Protein AF-U2E9H5-F1 (afdb_monomer_lite)

Organism: NCBI:txid1033810

Foldseek 3Di:
DVLVVVVVLLVVVLVVCVPDDDPVVSVVLNLLSVLVSPPPAPQKDWDAQFADPNDTFGIWIADLLFFIEGEHEDADDCVQWPEADLQGWTQGVVRDIDDSCPSVVVVQVRVQVLCVDPLQVNHPGDYYYAYEHEPFDPVNCCVRYCVPPDPVSVVSSVLRYHYNVQSVDSVSVVVSRNPDPPPPNSPDRPSVSVVVSSVPTDHPDDDDDDDDDDDDPLRVLVVVLVVLVVVLVVLVVVLVVLVVVLVVLVVVPPDPVSVVVNVVSVVVNVVSVVVSVVSVVVSVVSVVVSVVVVVVVVVVVVVVVVVVVVVVVVVVVVVVCVVPDDDDDDADDEDEDCDAPVPDDARYKYKYKWAFADWDADPVRFIWTWIDRPRDIAIEGEDPPDDPVVHDHGDIWTFIFGWDQDPNHTYTYTDDTDD

Structure (mmCIF, N/CA/C/O backbone):
data_AF-U2E9H5-F1
#
_entry.id   AF-U2E9H5-F1
#
loop_
_atom_site.group_PDB
_atom_site.id
_atom_site.type_symbol
_atom_site.label_atom_id
_atom_site.label_alt_id
_atom_site.label_comp_id
_atom_site.label_asym_id
_atom_site.label_entity_id
_atom_site.label_seq_id
_atom_site.pdbx_PDB_ins_code
_atom_site.Cartn_x
_atom_site.Cartn_y
_atom_site.Cartn_z
_atom_site.occupancy
_atom_site.B_iso_or_equiv
_atom_site.auth_seq_id
_atom_site.auth_comp_id
_atom_site.auth_asym_id
_atom_site.auth_atom_id
_atom_site.pdbx_PDB_model_num
ATOM 1 N N . MET A 1 1 ? -15.445 15.142 5.750 1.00 37.44 1 MET A N 1
ATOM 2 C CA . MET A 1 1 ? -15.300 15.554 7.176 1.00 37.44 1 MET A CA 1
ATOM 3 C C . MET A 1 1 ? -15.027 14.380 8.149 1.00 37.44 1 MET A C 1
ATOM 5 O O . MET A 1 1 ? -14.877 14.626 9.340 1.00 37.44 1 MET A O 1
ATOM 9 N N . LYS A 1 2 ? -14.897 13.124 7.664 1.00 36.38 2 LYS A N 1
ATOM 10 C CA . LYS A 1 2 ? -14.514 11.923 8.447 1.00 36.38 2 LYS A CA 1
ATOM 11 C C . LYS A 1 2 ? -12.989 11.705 8.551 1.00 36.38 2 LYS A C 1
ATOM 13 O O . LYS A 1 2 ? -12.509 11.300 9.601 1.00 36.38 2 LYS A O 1
ATOM 18 N N . THR A 1 3 ? -12.225 12.068 7.521 1.00 38.81 3 THR A N 1
ATOM 19 C CA . THR A 1 3 ? -10.782 11.776 7.379 1.00 38.81 3 THR A CA 1
ATOM 20 C C . THR A 1 3 ? -9.888 12.402 8.460 1.00 38.81 3 THR A C 1
ATOM 22 O O . THR A 1 3 ? -8.865 11.834 8.825 1.00 38.81 3 THR A O 1
ATOM 25 N N . ILE A 1 4 ? -10.282 13.550 9.028 1.00 43.44 4 ILE A N 1
ATOM 26 C CA . ILE A 1 4 ? -9.509 14.222 10.094 1.00 43.44 4 ILE A CA 1
ATOM 27 C C . ILE A 1 4 ? -9.649 13.518 11.444 1.00 43.44 4 ILE A C 1
ATOM 29 O O . ILE A 1 4 ? -8.714 13.523 12.242 1.00 43.44 4 ILE A O 1
ATOM 33 N N . LYS A 1 5 ? -10.790 12.859 11.673 1.00 47.00 5 LYS A N 1
ATOM 34 C CA . LYS A 1 5 ? -11.045 12.130 12.912 1.00 47.00 5 LYS A CA 1
ATOM 35 C C . LYS A 1 5 ? -10.065 10.959 13.059 1.00 47.00 5 LYS A C 1
ATOM 37 O O . LYS A 1 5 ? -9.513 10.777 14.134 1.00 47.00 5 LYS A O 1
ATOM 42 N N . ASN A 1 6 ? -9.767 10.253 11.965 1.00 47.09 6 ASN A N 1
ATOM 43 C CA . ASN A 1 6 ? -8.830 9.123 11.963 1.00 47.09 6 ASN A CA 1
ATOM 44 C C . ASN A 1 6 ? -7.376 9.563 12.219 1.00 47.09 6 ASN A C 1
ATOM 46 O O . ASN A 1 6 ? -6.631 8.853 12.888 1.00 47.09 6 ASN A O 1
ATOM 50 N N . ARG A 1 7 ? -6.980 10.754 11.744 1.00 47.59 7 ARG A N 1
ATOM 51 C CA . ARG A 1 7 ? -5.620 11.284 11.931 1.00 47.59 7 ARG A CA 1
ATOM 52 C C . ARG A 1 7 ? -5.326 11.682 13.382 1.00 47.59 7 ARG A C 1
ATOM 54 O O . ARG A 1 7 ? -4.291 11.290 13.907 1.00 47.59 7 ARG A O 1
ATOM 61 N N . GLN A 1 8 ? -6.240 12.404 14.040 1.00 51.91 8 GLN A N 1
ATOM 62 C CA . GLN A 1 8 ? -6.071 12.798 15.450 1.00 51.91 8 GLN A CA 1
ATOM 63 C C . GLN A 1 8 ? -6.069 11.587 16.392 1.00 51.91 8 GLN A C 1
ATOM 65 O O . GLN A 1 8 ? -5.232 11.518 17.288 1.00 51.91 8 GLN A O 1
ATOM 70 N N . ILE A 1 9 ? -6.953 10.611 16.142 1.00 51.69 9 ILE A N 1
ATOM 71 C CA . ILE A 1 9 ? -6.984 9.330 16.866 1.00 51.69 9 ILE A CA 1
ATOM 72 C C . ILE A 1 9 ? -5.607 8.659 16.789 1.00 51.69 9 ILE A C 1
ATOM 74 O O . ILE A 1 9 ? -5.049 8.263 17.807 1.00 51.69 9 ILE A O 1
ATOM 78 N N . TYR A 1 10 ? -5.016 8.604 15.596 1.00 54.91 10 TYR A N 1
ATOM 79 C CA . TYR A 1 10 ? -3.738 7.938 15.396 1.00 54.91 10 TYR A CA 1
ATOM 80 C C . TYR A 1 10 ? -2.535 8.657 16.038 1.00 54.91 10 TYR A C 1
ATOM 82 O O . TYR A 1 10 ? -1.681 8.020 16.661 1.00 54.91 10 TYR A O 1
ATOM 90 N N . GLU A 1 11 ? -2.469 9.987 15.933 1.00 57.62 11 GLU A N 1
ATOM 91 C CA . GLU A 1 11 ? -1.397 10.794 16.537 1.00 57.62 11 GLU A CA 1
ATOM 92 C C . GLU A 1 11 ? -1.382 10.676 18.075 1.00 57.62 11 GLU A C 1
ATOM 94 O O . GLU A 1 11 ? -0.311 10.680 18.692 1.00 57.62 11 GLU A O 1
ATOM 99 N N . GLU A 1 12 ? -2.548 10.502 18.704 1.00 55.88 12 GLU A N 1
ATOM 100 C CA . GLU A 1 12 ? -2.663 10.235 20.141 1.00 55.88 12 GLU A CA 1
ATOM 101 C C . GLU A 1 12 ? -2.271 8.793 20.512 1.00 55.88 12 GLU A C 1
ATOM 103 O O . GLU A 1 12 ? -1.533 8.619 21.487 1.00 55.88 12 GLU A O 1
ATOM 108 N N . SER A 1 13 ? -2.625 7.770 19.713 1.00 50.38 13 SER A N 1
ATOM 109 C CA . SER A 1 13 ? -2.094 6.405 19.928 1.00 50.38 13 SER A CA 1
ATOM 110 C C . SER A 1 13 ? -0.585 6.338 19.827 1.00 50.38 13 SER A C 1
ATOM 112 O O . SER A 1 13 ? 0.042 5.670 20.643 1.00 50.38 13 SER A O 1
ATOM 114 N N . ILE A 1 14 ? 0.017 7.046 18.867 1.00 52.75 14 ILE A N 1
ATOM 115 C CA . ILE A 1 14 ? 1.473 7.087 18.715 1.00 52.75 14 ILE A CA 1
ATOM 116 C C . ILE A 1 14 ? 2.126 7.651 19.978 1.00 52.75 14 ILE A C 1
ATOM 118 O O . ILE A 1 14 ? 3.148 7.133 20.430 1.00 52.75 14 ILE A O 1
ATOM 122 N N . LYS A 1 15 ? 1.552 8.706 20.573 1.00 56.62 15 LYS A N 1
ATOM 123 C CA . LYS A 1 15 ? 2.081 9.293 21.815 1.00 56.62 15 LYS A CA 1
ATOM 124 C C . LYS A 1 15 ? 2.077 8.287 22.973 1.00 56.62 15 LYS A C 1
ATOM 126 O O . LYS A 1 15 ? 3.009 8.325 23.771 1.00 56.62 15 LYS A O 1
ATOM 131 N N . LEU A 1 16 ? 1.100 7.376 23.030 1.00 47.06 16 LEU A N 1
ATOM 132 C CA . LEU A 1 16 ? 1.038 6.291 24.018 1.00 47.06 16 LEU A CA 1
ATOM 133 C C . LEU A 1 16 ? 1.919 5.073 23.664 1.00 47.06 16 LEU A C 1
ATOM 135 O O . LEU A 1 16 ? 2.549 4.503 24.555 1.00 47.06 16 LEU A O 1
ATOM 139 N N . ALA A 1 17 ? 2.009 4.692 22.386 1.00 45.34 17 ALA A N 1
ATOM 140 C CA . ALA A 1 17 ? 2.773 3.533 21.902 1.00 45.34 17 ALA A CA 1
ATOM 141 C C . ALA A 1 17 ? 4.301 3.737 21.941 1.00 45.34 17 ALA A C 1
ATOM 143 O O . ALA A 1 17 ? 5.064 2.767 21.984 1.00 45.34 17 ALA A O 1
ATOM 144 N N . LYS A 1 18 ? 4.761 4.996 22.032 1.00 47.62 18 LYS A N 1
ATOM 145 C CA . LYS A 1 18 ? 6.173 5.390 22.224 1.00 47.62 18 LYS A CA 1
ATOM 146 C C . LYS A 1 18 ? 6.895 4.697 23.390 1.00 47.62 18 LYS A C 1
ATOM 148 O O . LYS A 1 18 ? 8.113 4.806 23.48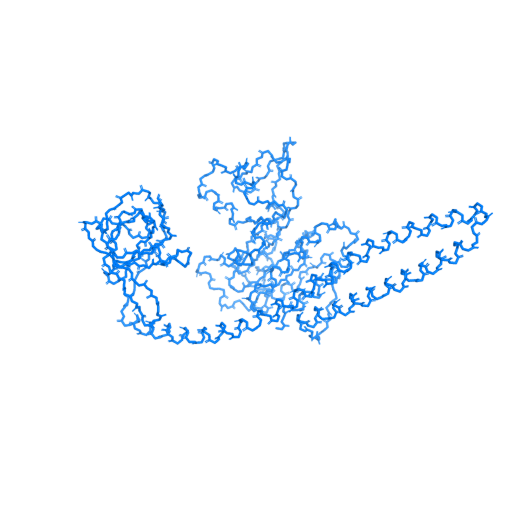1 1.00 47.62 18 LYS A O 1
ATOM 153 N N . HIS A 1 19 ? 6.191 3.978 24.263 1.00 47.84 19 HIS A N 1
ATOM 154 C CA . HIS A 1 19 ? 6.804 3.232 25.357 1.00 47.84 19 HIS A CA 1
ATOM 155 C C . HIS A 1 19 ? 7.342 1.832 25.001 1.00 47.84 19 HIS A C 1
ATOM 157 O O . HIS A 1 19 ? 8.040 1.270 25.846 1.00 47.84 19 HIS A O 1
ATOM 163 N N . LYS A 1 20 ? 7.079 1.252 23.811 1.00 45.56 20 LYS A N 1
ATOM 164 C CA . LYS A 1 20 ? 7.530 -0.130 23.499 1.00 45.56 20 LYS A CA 1
ATOM 165 C C . LYS A 1 20 ? 8.016 -0.428 22.070 1.00 45.56 20 LYS A C 1
ATOM 167 O O . LYS A 1 20 ? 8.733 -1.413 21.906 1.00 45.56 20 LYS A O 1
ATOM 172 N N . THR A 1 21 ? 7.701 0.379 21.058 1.00 51.97 21 THR A N 1
ATOM 173 C CA . THR A 1 21 ? 8.076 0.113 19.650 1.00 51.97 21 THR A CA 1
ATOM 174 C C . THR A 1 21 ? 9.250 0.978 19.178 1.00 51.97 21 THR A C 1
ATOM 176 O O . THR A 1 21 ? 9.394 2.132 19.578 1.00 51.97 21 THR A O 1
ATOM 179 N N . SER A 1 22 ? 10.106 0.436 18.301 1.00 58.75 22 SER A N 1
ATOM 180 C CA . SER A 1 22 ? 11.198 1.196 17.669 1.00 58.75 22 SER A CA 1
ATOM 181 C C . SER A 1 22 ? 10.628 2.399 16.911 1.00 58.75 22 SER A C 1
ATOM 183 O O . SER A 1 22 ? 9.744 2.225 16.072 1.00 58.75 22 SER A O 1
ATOM 185 N N . CYS A 1 23 ? 11.153 3.609 17.154 1.00 61.81 23 CYS A N 1
ATOM 186 C CA . CYS A 1 23 ? 10.709 4.849 16.497 1.00 61.81 23 CYS A CA 1
ATOM 187 C C . CYS A 1 23 ? 10.571 4.717 14.969 1.00 61.81 23 CYS A C 1
ATOM 189 O O . CYS A 1 23 ? 9.716 5.366 14.377 1.00 61.81 23 CYS A O 1
ATOM 191 N N . ARG A 1 24 ? 11.376 3.860 14.322 1.00 66.25 24 ARG A N 1
ATOM 192 C CA . ARG A 1 24 ? 11.315 3.614 12.870 1.00 66.25 24 ARG A CA 1
ATOM 193 C C . ARG A 1 24 ? 10.012 2.955 12.410 1.00 66.25 24 ARG A C 1
ATOM 195 O O . ARG A 1 24 ? 9.499 3.312 11.350 1.00 66.25 24 ARG A O 1
ATOM 202 N N . GLN A 1 25 ? 9.483 2.011 13.187 1.00 70.69 25 GLN A N 1
ATOM 203 C CA . GLN A 1 25 ? 8.237 1.321 12.853 1.00 70.69 25 GLN A CA 1
ATOM 204 C C . GLN A 1 25 ? 7.054 2.291 12.942 1.00 70.69 25 GLN A C 1
ATOM 206 O O . GLN A 1 25 ? 6.278 2.397 11.999 1.00 70.69 25 GLN A O 1
ATOM 211 N N . ILE A 1 26 ? 7.014 3.099 14.003 1.00 72.38 26 ILE A N 1
ATOM 212 C CA . ILE A 1 26 ? 6.000 4.142 14.204 1.00 72.38 26 ILE A CA 1
ATOM 213 C C . ILE A 1 26 ? 6.000 5.147 13.041 1.00 72.38 26 ILE A C 1
ATOM 215 O O . ILE A 1 26 ? 4.949 5.459 12.485 1.00 72.38 26 ILE A O 1
ATOM 219 N N . THR A 1 27 ? 7.175 5.627 12.617 1.00 79.50 27 THR A N 1
ATOM 220 C CA . THR A 1 27 ? 7.278 6.550 11.471 1.00 79.50 27 THR A CA 1
ATOM 221 C C . THR A 1 27 ? 6.749 5.925 10.179 1.00 79.50 27 THR A C 1
ATOM 223 O O . THR A 1 27 ? 6.137 6.603 9.353 1.00 79.50 27 THR A O 1
ATOM 226 N N . THR A 1 28 ? 6.970 4.623 10.000 1.00 84.06 28 THR A N 1
ATOM 227 C CA . THR A 1 28 ? 6.503 3.883 8.827 1.00 84.06 28 THR A CA 1
ATOM 228 C C . THR A 1 28 ? 4.987 3.723 8.826 1.00 84.06 28 THR A C 1
ATOM 230 O O . THR A 1 28 ? 4.337 4.021 7.825 1.00 84.06 28 THR A O 1
ATOM 233 N N . GLU A 1 29 ? 4.415 3.279 9.941 1.00 85.94 29 GLU A N 1
ATOM 234 C CA . GLU A 1 29 ? 2.968 3.149 10.101 1.00 85.94 29 GLU A CA 1
ATOM 235 C C . GLU A 1 29 ? 2.285 4.507 9.869 1.00 85.94 29 GLU A C 1
ATOM 237 O O . GLU A 1 29 ? 1.294 4.585 9.144 1.00 85.94 29 GLU A O 1
ATOM 242 N N . GLN A 1 30 ? 2.882 5.603 10.354 1.00 83.00 30 GLN A N 1
ATOM 243 C CA . GLN A 1 30 ? 2.381 6.956 10.117 1.00 83.00 30 GLN A CA 1
ATOM 244 C C . GLN A 1 30 ? 2.455 7.366 8.645 1.00 83.00 30 GLN A C 1
ATOM 246 O O . GLN A 1 30 ? 1.516 7.975 8.126 1.00 83.00 30 GLN A O 1
ATOM 251 N N . LYS A 1 31 ? 3.546 7.023 7.947 1.00 86.38 31 LYS A N 1
ATOM 252 C CA . LYS A 1 31 ? 3.668 7.227 6.496 1.00 86.38 31 LYS A CA 1
ATOM 253 C C . LYS A 1 31 ? 2.532 6.506 5.767 1.00 86.38 31 LYS A C 1
ATOM 255 O O . LYS A 1 31 ? 1.864 7.130 4.949 1.00 86.38 31 LYS A O 1
ATOM 260 N N . ILE A 1 32 ? 2.281 5.239 6.092 1.00 88.81 32 ILE A N 1
ATOM 261 C CA . ILE A 1 32 ? 1.246 4.415 5.449 1.00 88.81 32 ILE A CA 1
ATOM 262 C C . ILE A 1 32 ? -0.152 4.945 5.756 1.00 88.81 32 ILE A C 1
ATOM 264 O O . ILE A 1 32 ? -0.947 5.114 4.834 1.00 88.81 32 ILE A O 1
ATOM 268 N N . LEU A 1 33 ? -0.441 5.295 7.010 1.00 87.69 33 LEU A N 1
ATOM 269 C CA . LEU A 1 33 ? -1.728 5.883 7.363 1.00 87.69 33 LEU A CA 1
ATOM 270 C C . LEU A 1 33 ? -1.981 7.178 6.592 1.00 87.69 33 LEU A C 1
ATOM 272 O O . LEU A 1 33 ? -3.078 7.381 6.077 1.00 87.69 33 LEU A O 1
ATOM 276 N N . ASN A 1 34 ? -0.975 8.047 6.482 1.00 84.62 34 ASN A N 1
ATOM 277 C CA . ASN A 1 34 ? -1.109 9.272 5.704 1.00 84.62 34 ASN A CA 1
ATOM 278 C C . ASN A 1 34 ? -1.466 8.968 4.244 1.00 84.62 34 ASN A C 1
ATOM 280 O O . ASN A 1 34 ? -2.328 9.649 3.698 1.00 84.62 34 ASN A O 1
ATOM 284 N N . GLN A 1 35 ? -0.872 7.935 3.635 1.00 86.44 35 GLN A N 1
ATOM 285 C CA . GLN A 1 35 ? -1.238 7.505 2.280 1.00 86.44 35 GLN A CA 1
ATOM 286 C C . GLN A 1 35 ? -2.673 6.976 2.207 1.00 86.44 35 GLN A C 1
ATOM 288 O O . GLN A 1 35 ? -3.420 7.377 1.319 1.00 86.44 35 GLN A O 1
ATOM 293 N N . LEU A 1 36 ? -3.091 6.147 3.166 1.00 87.19 36 LEU A N 1
ATOM 294 C CA . LEU A 1 36 ? -4.459 5.625 3.241 1.00 87.19 36 LEU A CA 1
ATOM 295 C C . LEU A 1 36 ? -5.499 6.745 3.390 1.00 87.19 36 LEU A C 1
ATOM 297 O O . LEU A 1 36 ? -6.552 6.699 2.768 1.00 87.19 36 LEU A O 1
ATOM 301 N N . ILE A 1 37 ? -5.186 7.790 4.159 1.00 84.62 37 ILE A N 1
ATOM 302 C CA . ILE A 1 37 ? -6.029 8.985 4.337 1.00 84.62 37 ILE A CA 1
ATOM 303 C C . ILE A 1 37 ? -6.149 9.800 3.039 1.00 84.62 37 ILE A C 1
ATOM 305 O O . ILE A 1 37 ? -7.139 10.509 2.862 1.00 84.62 37 ILE A O 1
ATOM 309 N N . MET A 1 38 ? -5.160 9.735 2.140 1.00 83.50 38 MET A N 1
ATOM 310 C CA . MET A 1 38 ? -5.228 10.400 0.831 1.00 83.50 38 MET A CA 1
ATOM 311 C C . MET A 1 38 ? -6.090 9.639 -0.184 1.00 83.50 38 MET A C 1
ATOM 313 O O . MET A 1 38 ? -6.366 10.179 -1.256 1.00 83.50 38 MET A O 1
ATOM 317 N N . ILE A 1 39 ? -6.509 8.408 0.119 1.00 84.19 39 ILE A N 1
ATOM 318 C CA . ILE A 1 39 ? -7.422 7.661 -0.742 1.00 84.19 39 ILE A CA 1
ATOM 319 C C . ILE A 1 39 ? -8.793 8.326 -0.660 1.00 84.19 39 ILE A C 1
ATOM 321 O O . ILE A 1 39 ? -9.428 8.357 0.392 1.00 84.19 39 ILE A O 1
ATOM 325 N N . ASP A 1 40 ? -9.227 8.879 -1.791 1.00 79.56 40 ASP A N 1
ATOM 326 C CA . ASP A 1 40 ? -10.539 9.502 -1.947 1.00 79.56 40 ASP A CA 1
ATOM 327 C C . ASP A 1 40 ? -11.617 8.409 -2.042 1.00 79.56 40 ASP A C 1
ATOM 329 O O . ASP A 1 40 ? -12.013 7.994 -3.134 1.00 79.56 40 ASP A O 1
ATOM 333 N N . ASP A 1 41 ? -11.969 7.867 -0.876 1.00 80.00 41 ASP A N 1
ATOM 334 C CA . ASP A 1 41 ? -13.060 6.926 -0.625 1.00 80.00 41 ASP A CA 1
ATOM 335 C C . ASP A 1 41 ? -13.835 7.407 0.606 1.00 80.00 41 ASP A C 1
ATOM 337 O O . ASP A 1 41 ? -13.311 7.437 1.724 1.00 80.00 41 ASP A O 1
ATOM 341 N N . GLU A 1 42 ? -15.087 7.813 0.412 1.00 77.38 42 GLU A N 1
ATOM 342 C CA . GLU A 1 42 ? -15.919 8.338 1.497 1.00 77.38 42 GLU A CA 1
ATOM 343 C C . GLU A 1 42 ? -16.369 7.262 2.500 1.00 77.38 42 GLU A C 1
ATOM 345 O O . GLU A 1 42 ? -16.755 7.582 3.638 1.00 77.38 42 GLU A O 1
ATOM 350 N N . GLU A 1 43 ? -16.311 5.997 2.088 1.00 81.56 43 GLU A N 1
ATOM 351 C CA . GLU A 1 43 ? -16.782 4.836 2.836 1.00 81.56 43 GLU A CA 1
ATOM 352 C C . GLU A 1 43 ? -15.640 4.012 3.434 1.00 81.56 43 GLU A C 1
ATOM 354 O O . GLU A 1 43 ? -15.897 3.113 4.239 1.00 81.56 43 GLU A O 1
ATOM 359 N N . LEU A 1 44 ? -14.388 4.371 3.128 1.00 85.00 44 LEU A N 1
ATOM 360 C CA . LEU A 1 44 ? -13.207 3.752 3.713 1.00 85.00 44 LEU A CA 1
ATOM 361 C C . LEU A 1 44 ? -13.148 3.988 5.226 1.00 85.00 44 LEU A C 1
ATOM 363 O O . LEU A 1 44 ? -12.994 5.107 5.729 1.00 85.00 44 LEU A O 1
ATOM 367 N N . MET A 1 45 ? -13.211 2.887 5.961 1.00 85.94 45 MET A N 1
ATOM 368 C CA . MET A 1 45 ? -12.954 2.815 7.388 1.00 85.94 45 MET A CA 1
ATOM 369 C C . MET A 1 45 ? -11.547 2.275 7.620 1.00 85.94 45 MET A C 1
ATOM 371 O O . MET A 1 45 ? -11.133 1.304 6.992 1.00 85.94 45 MET A O 1
ATOM 375 N N . ILE A 1 46 ? -10.819 2.909 8.536 1.00 86.12 46 ILE A N 1
ATOM 376 C CA . ILE A 1 46 ? -9.451 2.542 8.903 1.00 86.12 46 ILE A CA 1
ATOM 377 C C . ILE A 1 46 ? -9.431 2.330 10.412 1.00 86.12 46 ILE A C 1
ATOM 379 O O . ILE A 1 46 ? -9.741 3.254 11.164 1.00 86.12 46 ILE A O 1
ATOM 383 N N . LEU A 1 47 ? -9.063 1.128 10.837 1.00 83.75 47 LEU A N 1
ATOM 384 C CA . LEU A 1 47 ? -8.861 0.761 12.230 1.00 83.75 47 LEU A CA 1
ATOM 385 C C . LEU A 1 47 ? -7.375 0.477 12.449 1.00 83.75 47 LEU A C 1
ATOM 387 O O . LEU A 1 47 ? -6.819 -0.405 11.799 1.00 83.75 47 LEU A O 1
ATOM 391 N N . CYS A 1 48 ? -6.737 1.224 13.347 1.00 81.44 48 CYS A N 1
ATOM 392 C CA . CYS A 1 48 ? -5.314 1.083 13.660 1.00 81.44 48 CYS A CA 1
ATOM 393 C C . CYS A 1 48 ? -5.131 0.264 14.944 1.00 81.44 48 CYS A C 1
ATOM 395 O O . CYS A 1 48 ? -5.890 0.455 15.892 1.00 81.44 48 CYS A O 1
ATOM 397 N N . HIS A 1 49 ? -4.118 -0.602 14.999 1.00 81.88 49 HIS A N 1
ATOM 398 C CA . HIS A 1 49 ? -3.800 -1.406 16.191 1.00 81.88 49 HIS A CA 1
ATOM 399 C C . HIS A 1 49 ? -4.933 -2.294 16.759 1.00 81.88 49 HIS A C 1
ATOM 401 O O . HIS A 1 49 ? -5.034 -2.422 17.987 1.00 81.88 49 HIS A O 1
ATOM 407 N N . PRO A 1 50 ? -5.805 -2.926 15.936 1.00 79.44 50 PRO A N 1
ATOM 408 C CA . PRO A 1 50 ? -6.782 -3.860 16.477 1.00 79.44 50 PRO A CA 1
ATOM 409 C C . PRO A 1 50 ? -6.113 -5.137 16.982 1.00 79.44 50 PRO A C 1
ATOM 411 O O . PRO A 1 50 ? -5.165 -5.653 16.384 1.00 79.44 50 PRO A O 1
ATOM 414 N N . VAL A 1 51 ? -6.650 -5.662 18.078 1.00 80.88 51 VAL A N 1
ATOM 415 C CA . VAL A 1 51 ? -6.274 -6.935 18.676 1.00 80.88 51 VAL A CA 1
ATOM 416 C C . VAL A 1 51 ? -7.366 -7.955 18.413 1.00 80.88 51 VAL A C 1
ATOM 418 O O . VAL A 1 51 ? -8.501 -7.824 18.861 1.00 80.88 51 VAL A O 1
ATOM 421 N N . ILE A 1 52 ? -6.995 -9.013 17.700 1.00 79.56 52 ILE A N 1
ATOM 422 C CA . ILE A 1 52 ? -7.862 -10.159 17.429 1.00 79.56 52 ILE A CA 1
ATOM 423 C C . ILE A 1 52 ? -7.148 -11.393 17.958 1.00 79.56 52 ILE A C 1
ATOM 425 O O . ILE A 1 52 ? -6.026 -11.688 17.553 1.00 79.56 52 ILE A O 1
ATOM 429 N N . ASN A 1 53 ? -7.780 -12.113 18.888 1.00 82.06 53 ASN A N 1
ATOM 430 C CA . ASN A 1 53 ? -7.210 -13.318 19.499 1.00 82.06 53 ASN A CA 1
ATOM 431 C C . ASN A 1 53 ? -5.782 -13.098 20.051 1.00 82.06 53 ASN A C 1
ATOM 433 O O . ASN A 1 53 ? -4.861 -13.868 19.778 1.00 82.06 53 ASN A O 1
ATOM 437 N N . LYS A 1 54 ? -5.593 -12.010 20.814 1.00 82.38 54 LYS A N 1
ATOM 438 C CA . LYS A 1 54 ? -4.301 -11.590 21.402 1.00 82.38 54 LYS A CA 1
ATOM 439 C C . LYS A 1 54 ? -3.210 -11.232 20.380 1.00 82.38 54 LYS A C 1
ATOM 441 O O . LYS A 1 54 ? -2.058 -11.055 20.772 1.00 82.38 54 LYS A O 1
ATOM 446 N N . GLN A 1 55 ? -3.543 -11.131 19.095 1.00 81.25 55 GLN A N 1
ATOM 447 C CA . GLN A 1 55 ? -2.628 -10.687 18.048 1.00 81.25 55 GLN A CA 1
ATOM 448 C C . GLN A 1 55 ? -2.933 -9.240 17.686 1.00 81.25 55 GLN A C 1
ATOM 450 O O . GLN A 1 55 ? -4.049 -8.929 17.282 1.00 81.25 55 GLN A O 1
ATOM 455 N N . GLU A 1 56 ? -1.935 -8.373 17.825 1.00 82.69 56 GLU A N 1
ATOM 456 C CA . GLU A 1 56 ? -2.011 -6.972 17.417 1.00 82.69 56 GLU A CA 1
ATOM 457 C C . GLU A 1 56 ? -1.674 -6.832 15.925 1.00 82.69 56 GLU A C 1
ATOM 459 O O . GLU A 1 56 ? -0.687 -7.386 15.424 1.00 82.69 56 GLU A O 1
ATOM 464 N N . LEU A 1 57 ? -2.524 -6.103 15.210 1.00 84.19 57 LEU A N 1
ATOM 465 C CA . LEU A 1 57 ? -2.399 -5.801 13.786 1.00 84.19 57 LEU A CA 1
ATOM 466 C C . LEU A 1 57 ? -2.090 -4.330 13.593 1.00 84.19 57 LEU A C 1
ATOM 468 O O . LEU A 1 57 ? -2.507 -3.521 14.397 1.00 84.19 57 LEU A O 1
ATOM 472 N N . GLU A 1 58 ? -1.457 -3.950 12.496 1.00 87.81 58 GLU A N 1
ATOM 473 C CA . GLU A 1 58 ? -1.177 -2.543 12.228 1.00 87.81 58 GLU A CA 1
ATOM 474 C C . GLU A 1 58 ? -2.438 -1.839 11.732 1.00 87.81 58 GLU A C 1
ATOM 476 O O . GLU A 1 58 ? -2.866 -0.856 12.339 1.00 87.81 58 GLU A O 1
ATOM 481 N N . PHE A 1 59 ? -3.084 -2.375 10.685 1.00 90.25 59 PHE A N 1
ATOM 482 C CA . PHE A 1 59 ? -4.351 -1.829 10.199 1.00 90.25 59 PHE A CA 1
ATOM 483 C C . PHE A 1 59 ? -5.352 -2.900 9.757 1.00 90.25 59 PHE A C 1
ATOM 485 O O . PHE A 1 59 ? -5.001 -3.886 9.107 1.00 90.25 59 PHE A O 1
ATOM 492 N N . ILE A 1 60 ? -6.628 -2.643 10.036 1.00 90.81 60 ILE A N 1
ATOM 493 C CA . ILE A 1 60 ? -7.768 -3.251 9.349 1.00 90.81 60 ILE A CA 1
ATOM 494 C C . ILE A 1 60 ? -8.481 -2.143 8.586 1.00 90.81 60 ILE A C 1
ATOM 496 O O . ILE A 1 60 ? -8.835 -1.109 9.153 1.00 90.81 60 ILE A O 1
ATOM 500 N N . LEU A 1 61 ? -8.699 -2.365 7.298 1.00 91.06 61 LEU A N 1
ATOM 501 C CA . LEU A 1 61 ? -9.468 -1.482 6.439 1.00 91.06 61 LEU A CA 1
ATOM 502 C C . LEU A 1 61 ? -10.778 -2.145 6.063 1.00 91.06 61 LEU A C 1
ATOM 504 O O . LEU A 1 61 ? -10.825 -3.357 5.854 1.00 91.06 61 LEU A O 1
ATOM 508 N N . TYR A 1 62 ? -11.807 -1.329 5.900 1.00 88.94 62 TYR A N 1
ATOM 509 C CA . TYR A 1 62 ? -13.063 -1.754 5.311 1.00 88.94 62 TYR A CA 1
ATOM 510 C C . TYR A 1 62 ? -13.551 -0.728 4.296 1.00 88.94 62 TYR A C 1
ATOM 512 O O . TYR A 1 62 ? -13.547 0.467 4.580 1.00 88.94 62 TYR A O 1
ATOM 520 N N . SER A 1 63 ? -14.005 -1.204 3.143 1.00 85.81 63 SER A N 1
ATOM 521 C CA . SER A 1 63 ? -14.774 -0.424 2.176 1.00 85.81 63 SER A CA 1
ATOM 522 C C . SER A 1 63 ? -15.804 -1.345 1.523 1.00 85.81 63 SER A C 1
ATOM 524 O O . SER A 1 63 ? -15.470 -2.495 1.225 1.00 85.81 63 SER A O 1
ATOM 526 N N . PRO A 1 64 ? -17.028 -0.876 1.236 1.00 81.25 64 PRO A N 1
ATOM 527 C CA . PRO A 1 64 ? -18.005 -1.649 0.465 1.00 81.25 64 PRO A CA 1
ATOM 528 C C . PRO A 1 64 ? -17.489 -2.081 -0.912 1.00 81.25 64 PRO A C 1
ATOM 530 O O . PRO A 1 64 ? -17.947 -3.081 -1.450 1.00 81.25 64 PRO A O 1
ATOM 533 N N . ASN A 1 65 ? -16.497 -1.372 -1.457 1.00 82.94 65 ASN A N 1
ATOM 534 C CA . ASN A 1 65 ? -15.916 -1.684 -2.760 1.00 82.94 65 ASN A CA 1
ATOM 535 C C . ASN A 1 65 ? -14.997 -2.913 -2.736 1.00 82.94 65 ASN A C 1
ATOM 537 O O . ASN A 1 65 ? -14.855 -3.584 -3.754 1.00 82.94 65 ASN A O 1
ATOM 541 N N . PHE A 1 66 ? -14.356 -3.209 -1.599 1.00 86.56 66 PHE A N 1
ATOM 542 C CA . PHE A 1 66 ? -13.347 -4.273 -1.524 1.00 86.56 66 PHE A CA 1
ATOM 543 C C . PHE A 1 66 ? -13.449 -5.208 -0.311 1.00 86.56 66 PHE A C 1
ATOM 545 O O . PHE A 1 66 ? -12.597 -6.076 -0.110 1.00 86.56 66 PHE A O 1
ATOM 552 N N . GLY A 1 67 ? -14.469 -5.040 0.528 1.00 88.94 67 GLY A N 1
ATOM 553 C CA . GLY A 1 67 ? -14.624 -5.782 1.775 1.00 88.94 67 GLY A CA 1
ATOM 554 C C . GLY A 1 67 ? -13.574 -5.387 2.809 1.00 88.94 67 GLY A C 1
ATOM 555 O O . GLY A 1 67 ? -13.357 -4.201 3.063 1.00 88.94 67 GLY A O 1
ATOM 556 N N . ILE A 1 68 ? -12.945 -6.379 3.441 1.00 91.00 68 ILE A N 1
ATOM 557 C CA . ILE A 1 68 ? -11.970 -6.174 4.514 1.00 91.00 68 ILE A CA 1
ATOM 558 C C . ILE A 1 68 ? -10.552 -6.428 4.001 1.00 91.00 68 ILE A C 1
ATOM 560 O O . ILE A 1 68 ? -10.258 -7.446 3.369 1.00 91.00 68 ILE A O 1
ATOM 564 N N . ARG A 1 69 ? -9.637 -5.516 4.336 1.00 92.38 69 ARG A N 1
ATOM 565 C CA . ARG A 1 69 ? -8.200 -5.668 4.083 1.00 92.38 69 ARG A CA 1
ATOM 566 C C . ARG A 1 69 ? -7.440 -5.596 5.395 1.00 92.38 69 ARG A C 1
ATOM 568 O O . ARG A 1 69 ? -7.546 -4.618 6.127 1.00 92.38 69 ARG A O 1
ATOM 575 N N . ILE A 1 70 ? -6.652 -6.622 5.682 1.00 93.31 70 ILE A N 1
ATOM 576 C CA . ILE A 1 70 ? -5.722 -6.633 6.810 1.00 93.31 70 ILE A CA 1
ATOM 577 C C . ILE A 1 70 ? -4.359 -6.202 6.276 1.00 93.31 70 ILE A C 1
ATOM 579 O O . ILE A 1 70 ? -3.789 -6.885 5.423 1.00 93.31 70 ILE A O 1
ATOM 583 N N . ILE A 1 71 ? -3.837 -5.082 6.771 1.00 92.69 71 ILE A N 1
ATOM 584 C CA . ILE A 1 71 ? -2.498 -4.614 6.420 1.00 92.69 71 ILE A CA 1
ATOM 585 C C . ILE A 1 71 ? -1.524 -5.047 7.502 1.00 92.69 71 ILE A C 1
ATOM 587 O O . ILE A 1 71 ? -1.719 -4.745 8.680 1.00 92.69 71 ILE A O 1
ATOM 591 N N . LYS A 1 72 ? -0.445 -5.700 7.07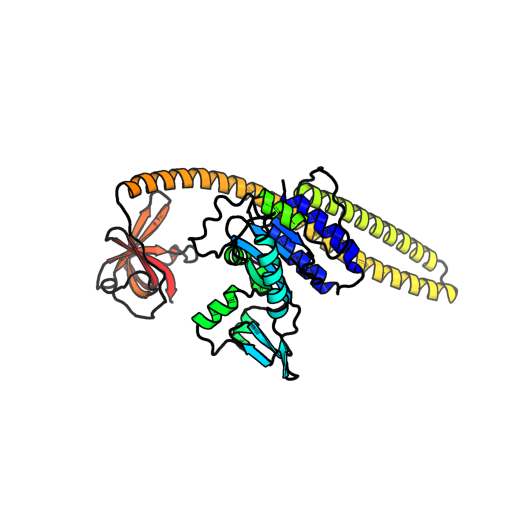2 1.00 91.69 72 LYS A N 1
ATOM 592 C CA . LYS A 1 72 ? 0.680 -6.072 7.925 1.00 91.69 72 LYS A CA 1
ATOM 593 C C . LYS A 1 72 ? 1.951 -5.396 7.444 1.00 91.69 72 LYS A C 1
ATOM 595 O O . LYS A 1 72 ? 2.289 -5.479 6.266 1.00 91.69 72 LYS A O 1
ATOM 600 N N . ILE A 1 73 ? 2.672 -4.764 8.361 1.00 91.38 73 ILE A N 1
ATOM 601 C CA . ILE A 1 73 ? 3.941 -4.096 8.065 1.00 91.38 73 ILE A CA 1
ATOM 602 C C . ILE A 1 73 ? 5.081 -4.949 8.605 1.00 91.38 73 ILE A C 1
ATOM 604 O O . ILE A 1 73 ? 5.101 -5.295 9.783 1.00 91.38 73 ILE A O 1
ATOM 608 N N . HIS A 1 74 ? 6.043 -5.281 7.746 1.00 89.88 74 HIS A N 1
ATOM 609 C CA . HIS A 1 74 ? 7.185 -6.118 8.111 1.00 89.88 74 HIS A CA 1
ATOM 610 C C . HIS A 1 74 ? 8.499 -5.394 7.871 1.00 89.88 74 HIS A C 1
ATOM 612 O O . HIS A 1 74 ? 8.939 -5.240 6.737 1.00 89.88 74 HIS A O 1
ATOM 618 N N . SER A 1 75 ? 9.164 -4.999 8.954 1.00 85.12 75 SER A N 1
ATOM 619 C CA . SER A 1 75 ? 10.517 -4.439 8.891 1.00 85.12 75 SER A CA 1
ATOM 620 C C . SER A 1 75 ? 11.544 -5.572 8.846 1.00 85.12 75 SER A C 1
ATOM 622 O O . SER A 1 75 ? 12.023 -6.023 9.884 1.00 85.12 75 SER A O 1
ATOM 624 N N . ILE A 1 76 ? 11.849 -6.057 7.643 1.00 84.75 76 ILE A N 1
ATOM 625 C CA . ILE A 1 76 ? 12.880 -7.074 7.400 1.00 84.75 76 ILE A CA 1
ATOM 626 C C . ILE A 1 76 ? 14.104 -6.392 6.799 1.00 84.75 76 ILE A C 1
ATOM 628 O O . ILE A 1 76 ? 13.970 -5.577 5.888 1.00 84.75 76 ILE A O 1
ATOM 632 N N . ASN A 1 77 ? 15.295 -6.742 7.289 1.00 85.19 77 ASN A N 1
ATOM 633 C CA . ASN A 1 77 ? 16.526 -6.403 6.586 1.00 85.19 77 ASN A CA 1
ATOM 634 C C . ASN A 1 77 ? 16.746 -7.420 5.459 1.00 85.19 77 ASN A C 1
ATOM 636 O O . ASN A 1 77 ? 17.059 -8.580 5.733 1.00 85.19 77 ASN A O 1
ATOM 640 N N . PHE A 1 78 ? 16.570 -6.986 4.211 1.00 84.88 78 PHE A N 1
ATOM 641 C CA . PHE A 1 78 ? 16.756 -7.847 3.044 1.00 84.88 78 PHE A CA 1
ATOM 642 C C . PHE A 1 78 ? 18.222 -8.211 2.776 1.00 84.88 78 PHE A C 1
ATOM 644 O O . PHE A 1 78 ? 18.469 -9.145 2.029 1.00 84.88 78 PHE A O 1
ATOM 651 N N . GLU A 1 79 ? 19.190 -7.574 3.443 1.00 85.19 79 GLU A N 1
ATOM 652 C CA . GLU A 1 79 ? 20.604 -7.976 3.364 1.00 85.19 79 GLU A CA 1
ATOM 653 C C . GLU A 1 79 ? 20.841 -9.418 3.836 1.00 85.19 79 GLU A C 1
ATOM 655 O O . GLU A 1 79 ? 21.767 -10.060 3.362 1.00 85.19 79 GLU A O 1
ATOM 660 N N . HIS A 1 80 ? 19.989 -9.941 4.727 1.00 87.25 80 HIS A N 1
ATOM 661 C CA . HIS A 1 80 ? 20.094 -11.304 5.266 1.00 87.25 80 HIS A CA 1
ATOM 662 C C . HIS A 1 80 ? 19.105 -12.288 4.632 1.00 87.25 80 HIS A C 1
ATOM 664 O O . HIS A 1 80 ? 18.853 -13.360 5.190 1.00 87.25 80 HIS A O 1
ATOM 670 N N . VAL A 1 81 ? 18.471 -11.911 3.521 1.00 90.31 81 VAL A N 1
ATOM 671 C CA . VAL A 1 81 ? 17.515 -12.761 2.807 1.00 90.31 81 VAL A CA 1
ATOM 672 C C . VAL A 1 81 ? 18.262 -13.548 1.735 1.00 90.31 81 VAL A C 1
ATOM 674 O O . VAL A 1 81 ? 18.851 -12.961 0.830 1.00 90.31 81 VAL A O 1
ATOM 677 N N . LEU A 1 82 ? 18.205 -14.878 1.830 1.00 91.12 82 LEU A N 1
ATOM 678 C CA . LEU A 1 82 ? 18.758 -15.814 0.847 1.00 91.12 82 LEU A CA 1
ATOM 679 C C . LEU A 1 82 ? 17.828 -16.005 -0.349 1.00 91.12 82 LEU A C 1
ATOM 681 O O . LEU A 1 82 ? 18.287 -16.193 -1.472 1.00 91.12 82 LEU A O 1
ATOM 685 N N . GLY A 1 83 ? 16.518 -15.971 -0.110 1.00 91.31 83 GLY A N 1
ATOM 686 C CA . GLY A 1 83 ? 15.535 -16.279 -1.134 1.00 91.31 83 GLY A CA 1
ATOM 687 C C . GLY A 1 83 ? 14.136 -15.808 -0.774 1.00 91.31 83 GLY A C 1
ATOM 688 O O . GLY A 1 83 ? 13.775 -15.661 0.394 1.00 91.31 83 GLY A O 1
ATOM 689 N N . VAL A 1 84 ? 13.330 -15.595 -1.809 1.00 91.31 84 VAL A N 1
ATOM 690 C CA . VAL A 1 84 ? 11.894 -15.340 -1.700 1.00 91.31 84 VAL A CA 1
ATOM 691 C C . VAL A 1 84 ? 11.181 -16.426 -2.500 1.00 91.31 84 VAL A C 1
ATOM 693 O O . VAL A 1 84 ? 11.628 -16.775 -3.590 1.00 91.31 84 VAL A O 1
ATOM 696 N N . CYS A 1 85 ? 10.093 -16.990 -1.973 1.00 87.19 85 CYS A N 1
ATOM 697 C CA . CYS A 1 85 ? 9.270 -17.987 -2.665 1.00 87.19 85 CYS A CA 1
ATOM 698 C C . CYS A 1 85 ? 7.943 -17.387 -3.153 1.00 87.19 85 CYS A C 1
ATOM 700 O O . CYS A 1 85 ? 7.458 -16.394 -2.612 1.00 87.19 85 CYS A O 1
ATOM 702 N N . LEU A 1 86 ? 7.308 -18.046 -4.131 1.00 80.00 86 LEU A N 1
ATOM 703 C CA . LEU A 1 86 ? 6.064 -17.603 -4.793 1.00 80.00 86 LEU A CA 1
ATOM 704 C C . LEU A 1 86 ? 4.924 -17.238 -3.838 1.00 80.00 86 LEU A C 1
ATOM 706 O O . LEU A 1 86 ? 4.156 -16.318 -4.089 1.00 80.00 86 LEU A O 1
ATOM 710 N N . ASN A 1 87 ? 4.817 -17.960 -2.731 1.00 76.06 87 ASN A N 1
ATOM 711 C CA . ASN A 1 87 ? 3.801 -17.772 -1.699 1.00 76.06 87 ASN A CA 1
ATOM 712 C C . ASN A 1 87 ? 4.177 -16.706 -0.652 1.00 76.06 87 ASN A C 1
ATOM 714 O O . ASN A 1 87 ? 3.562 -16.659 0.412 1.00 76.06 87 ASN A O 1
ATOM 718 N N . GLY A 1 88 ? 5.196 -15.886 -0.917 1.00 82.06 88 GLY A N 1
ATOM 719 C CA . GLY A 1 88 ? 5.650 -14.826 -0.019 1.00 82.06 88 GLY A CA 1
ATOM 720 C C . GLY A 1 88 ? 6.548 -15.296 1.123 1.00 82.06 88 GLY A C 1
ATOM 721 O O . GLY A 1 88 ? 6.818 -14.517 2.034 1.00 82.06 88 GLY A O 1
ATOM 722 N N . LEU A 1 89 ? 7.005 -16.555 1.112 1.00 88.44 89 LEU A N 1
ATOM 723 C CA . LEU A 1 89 ? 7.995 -17.031 2.082 1.00 88.44 89 LEU A CA 1
ATOM 724 C C . LEU A 1 89 ? 9.334 -16.346 1.848 1.00 88.44 89 LEU A C 1
ATOM 726 O O . LEU A 1 89 ? 9.748 -16.176 0.706 1.00 88.44 89 LEU A O 1
ATOM 730 N N . ILE A 1 90 ? 10.006 -15.993 2.936 1.00 90.19 90 ILE A N 1
ATOM 731 C CA . ILE A 1 90 ? 11.315 -15.348 2.916 1.00 90.19 90 ILE A CA 1
ATOM 732 C C . ILE A 1 90 ? 12.285 -16.258 3.666 1.00 90.19 90 ILE A C 1
ATOM 734 O O . ILE A 1 90 ? 12.085 -16.548 4.845 1.00 90.19 90 ILE A O 1
ATOM 738 N N . GLU A 1 91 ? 13.315 -16.732 2.980 1.00 91.56 91 GLU A N 1
ATOM 739 C CA . GLU A 1 91 ? 14.388 -17.539 3.553 1.00 91.56 91 GLU A CA 1
ATOM 740 C C . GLU A 1 91 ? 15.527 -16.628 4.009 1.00 91.56 91 GLU A C 1
ATOM 742 O O . GLU A 1 91 ? 15.990 -15.776 3.253 1.00 91.56 91 GLU A O 1
ATOM 747 N N . LEU A 1 92 ? 15.962 -16.784 5.258 1.00 91.69 92 LEU A N 1
ATOM 748 C CA . LEU A 1 92 ? 17.026 -15.987 5.866 1.00 91.69 92 LEU A CA 1
ATOM 749 C C . LEU A 1 92 ? 18.340 -16.779 5.930 1.00 91.69 92 LEU A C 1
ATOM 751 O O . LEU A 1 92 ? 18.315 -18.004 6.017 1.00 91.69 92 LEU A O 1
ATOM 755 N N . GLU A 1 93 ? 19.479 -16.082 5.998 1.00 88.81 93 GLU A N 1
ATOM 756 C CA . GLU A 1 93 ? 20.851 -16.646 6.035 1.00 88.81 93 GLU A CA 1
ATOM 757 C C . GLU A 1 93 ? 21.091 -17.748 7.083 1.00 88.81 93 GLU A C 1
ATOM 759 O O . GLU A 1 93 ? 22.001 -18.562 6.957 1.00 88.81 93 GLU A O 1
ATOM 764 N N . ASN A 1 94 ? 20.271 -17.808 8.129 1.00 87.38 94 ASN A N 1
ATOM 765 C CA . ASN A 1 94 ? 20.346 -18.799 9.203 1.00 87.38 94 ASN A CA 1
ATOM 766 C C . ASN A 1 94 ? 19.396 -19.995 9.007 1.00 87.38 94 ASN A C 1
ATOM 768 O O . ASN A 1 94 ? 19.003 -20.624 9.994 1.00 87.38 94 ASN A O 1
ATOM 772 N N . ASN A 1 95 ? 18.985 -20.276 7.767 1.00 87.12 95 ASN A N 1
ATOM 773 C CA . ASN A 1 95 ? 17.983 -21.284 7.397 1.00 87.12 95 ASN A CA 1
ATOM 774 C C . ASN A 1 95 ? 16.621 -21.091 8.093 1.00 87.12 95 ASN A C 1
ATOM 776 O O . ASN A 1 95 ? 15.815 -22.023 8.174 1.00 87.12 95 ASN 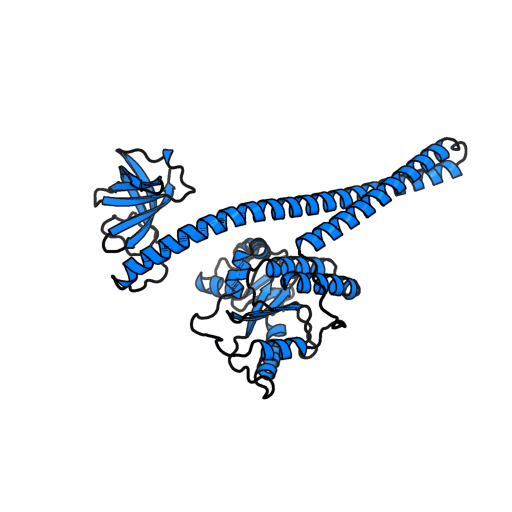A O 1
ATOM 780 N N . LYS A 1 96 ? 16.336 -19.900 8.643 1.00 88.81 96 LYS A N 1
ATOM 781 C CA . LYS A 1 96 ? 15.004 -19.595 9.170 1.00 88.81 96 LYS A CA 1
ATOM 782 C C . LYS A 1 96 ? 14.100 -19.192 8.022 1.00 88.81 96 LYS A C 1
ATOM 784 O O . LYS A 1 96 ? 14.430 -18.321 7.224 1.00 88.81 96 LYS A O 1
ATOM 789 N N . ILE A 1 97 ? 12.918 -19.791 8.007 1.00 88.56 97 ILE A N 1
ATOM 790 C CA . ILE A 1 97 ? 11.858 -19.442 7.072 1.00 88.56 97 ILE A CA 1
ATOM 791 C C . ILE A 1 97 ? 10.928 -18.460 7.769 1.00 88.56 97 ILE A C 1
ATOM 793 O O . ILE A 1 97 ? 10.291 -18.785 8.774 1.00 88.56 97 ILE A O 1
ATOM 797 N N . TYR A 1 98 ? 10.840 -17.261 7.217 1.00 87.25 98 TYR A N 1
ATOM 798 C CA . TYR A 1 98 ? 9.892 -16.249 7.627 1.00 87.25 98 TYR A CA 1
ATOM 799 C C . TYR A 1 98 ? 8.650 -16.300 6.738 1.00 87.25 98 TYR A C 1
ATOM 801 O O . TYR A 1 98 ? 8.740 -16.322 5.511 1.00 87.25 98 TYR A O 1
ATOM 809 N N . LYS A 1 99 ? 7.472 -16.328 7.366 1.00 87.25 99 LYS A N 1
ATOM 810 C CA . LYS A 1 99 ? 6.178 -16.419 6.679 1.00 87.25 99 LYS A CA 1
ATOM 811 C C . LYS A 1 99 ? 5.337 -15.189 7.023 1.00 87.25 99 LYS A C 1
ATOM 813 O O . LYS A 1 99 ? 4.552 -15.249 7.971 1.00 87.25 99 LYS A O 1
ATOM 818 N N . PRO A 1 100 ? 5.471 -14.079 6.274 1.00 83.12 100 PRO A N 1
ATOM 819 C CA . PRO A 1 100 ? 4.738 -12.838 6.521 1.00 83.12 100 PRO A CA 1
ATOM 820 C C . PRO A 1 100 ? 3.232 -13.030 6.747 1.00 83.12 100 PRO A C 1
ATOM 822 O O . PRO A 1 100 ? 2.634 -12.341 7.574 1.00 83.12 100 PRO A O 1
ATOM 825 N N . SER A 1 101 ? 2.640 -13.989 6.029 1.00 80.75 101 SER A N 1
ATOM 826 C CA . SER A 1 101 ? 1.212 -14.304 6.038 1.00 80.75 101 SER A CA 1
ATOM 827 C C . SER A 1 101 ? 0.746 -15.188 7.197 1.00 80.75 101 SER A C 1
ATOM 829 O O . SER A 1 101 ? -0.453 -15.252 7.459 1.00 80.75 101 SER A O 1
ATOM 831 N N . ASP A 1 102 ? 1.637 -15.919 7.873 1.00 82.19 102 ASP A N 1
ATOM 832 C CA . ASP A 1 102 ? 1.210 -16.939 8.844 1.00 82.19 102 ASP A CA 1
ATOM 833 C C . ASP A 1 102 ? 0.573 -16.320 10.089 1.00 82.19 102 ASP A C 1
ATOM 835 O O . ASP A 1 102 ? -0.439 -16.827 10.575 1.00 82.19 102 ASP A O 1
ATOM 839 N N . HIS A 1 103 ? 1.086 -15.173 10.545 1.00 74.12 103 HIS A N 1
ATOM 840 C CA . HIS A 1 103 ? 0.447 -14.401 11.614 1.00 74.12 103 HIS A CA 1
ATOM 841 C C . HIS A 1 103 ? -0.962 -13.939 11.219 1.00 74.12 103 HIS A C 1
ATOM 843 O O . HIS A 1 103 ? -1.869 -13.918 12.042 1.00 74.12 103 HIS A O 1
ATOM 849 N N . ILE A 1 104 ? -1.170 -13.627 9.941 1.00 84.19 104 ILE A N 1
ATOM 850 C CA . ILE A 1 104 ? -2.418 -13.046 9.443 1.00 84.19 104 ILE A CA 1
ATOM 851 C C . ILE A 1 104 ? -3.462 -14.132 9.182 1.00 84.19 104 ILE A C 1
ATOM 853 O O . ILE A 1 104 ? -4.657 -13.883 9.304 1.00 84.19 104 ILE A O 1
ATOM 857 N N . ARG A 1 105 ? -3.040 -15.368 8.887 1.00 87.12 105 ARG A N 1
ATOM 858 C CA . ARG A 1 105 ? -3.957 -16.497 8.677 1.00 87.12 105 ARG A CA 1
ATOM 859 C C . ARG A 1 105 ? -4.825 -16.768 9.908 1.00 87.12 105 ARG A C 1
ATOM 861 O O . ARG A 1 105 ? -6.016 -17.034 9.756 1.00 87.12 105 ARG A O 1
ATOM 868 N N . GLY A 1 106 ? -4.239 -16.687 11.106 1.00 86.19 106 GLY A N 1
ATOM 869 C CA . GLY A 1 106 ? -4.964 -16.833 12.373 1.00 86.19 106 GLY A CA 1
ATOM 870 C C . GLY A 1 106 ? -6.019 -15.742 12.542 1.00 86.19 106 GLY A C 1
ATOM 871 O O . GLY A 1 106 ? -7.197 -16.047 12.704 1.00 86.19 106 GLY A O 1
ATOM 872 N N . VAL A 1 107 ? -5.607 -14.484 12.389 1.00 87.62 107 VAL A N 1
ATOM 873 C CA . VAL A 1 107 ? -6.507 -13.325 12.417 1.00 87.62 107 VAL A CA 1
ATOM 874 C C . VAL A 1 107 ? -7.632 -13.440 11.397 1.00 87.62 107 VAL A C 1
ATOM 876 O O . VAL A 1 107 ? -8.790 -13.276 11.757 1.00 87.62 107 VAL A O 1
ATOM 879 N N . LYS A 1 108 ? -7.319 -13.744 10.133 1.00 90.75 108 LYS A N 1
ATOM 880 C CA . LYS A 1 108 ? -8.315 -13.877 9.064 1.00 90.75 108 LYS A CA 1
ATOM 881 C C . LYS A 1 108 ? -9.361 -14.931 9.418 1.00 90.75 108 LYS A C 1
ATOM 883 O O . LYS A 1 108 ? -10.548 -14.692 9.218 1.00 90.75 108 LYS A O 1
ATOM 888 N N . LYS A 1 109 ? -8.937 -16.073 9.969 1.00 90.50 109 LYS A N 1
ATOM 889 C CA . LYS A 1 109 ? -9.846 -17.136 10.414 1.00 90.50 109 LYS A CA 1
ATOM 890 C C . LYS A 1 109 ? -10.757 -16.666 11.549 1.00 90.50 109 LYS A C 1
ATOM 892 O O . LYS A 1 109 ? -11.954 -16.914 11.489 1.00 90.50 109 LYS A O 1
ATOM 897 N N . GLU A 1 110 ? -10.211 -15.999 12.561 1.00 89.69 110 GLU A N 1
ATOM 898 C CA . GLU A 1 110 ? -11.014 -15.494 13.681 1.00 89.69 110 GLU A CA 1
ATOM 899 C C . GLU A 1 110 ? -11.960 -14.369 13.250 1.00 89.69 110 GLU A C 1
ATOM 901 O O . GLU A 1 110 ? -13.125 -14.378 13.628 1.00 89.69 110 GLU A O 1
ATOM 906 N N . LEU A 1 111 ? -11.514 -13.462 12.381 1.00 88.94 111 LEU A N 1
ATOM 907 C CA . LEU A 1 111 ? -12.366 -12.414 11.829 1.00 88.94 111 LEU A CA 1
ATOM 908 C C . LEU A 1 111 ? -13.492 -12.991 10.962 1.00 88.94 111 LEU A C 1
ATOM 910 O O . LEU A 1 111 ? -14.618 -12.523 11.056 1.00 88.94 111 LEU A O 1
ATOM 914 N N . SER A 1 112 ? -13.216 -14.039 10.177 1.00 90.00 112 SER A N 1
ATOM 915 C CA . SER A 1 112 ? -14.252 -14.747 9.406 1.00 90.00 112 SER A CA 1
ATOM 916 C C . SER A 1 112 ? -15.316 -15.338 10.331 1.00 90.00 112 SER A C 1
ATOM 918 O O . SER A 1 112 ? -16.500 -15.111 10.119 1.00 90.00 112 SER A O 1
ATOM 920 N N . LYS A 1 113 ? -14.903 -16.008 11.416 1.00 89.25 113 LYS A N 1
ATOM 921 C CA . LYS A 1 113 ? -15.844 -16.536 12.416 1.00 89.25 113 LYS A CA 1
ATOM 922 C C . LYS A 1 113 ? -16.672 -15.437 13.072 1.00 89.25 113 LYS A C 1
ATOM 924 O O . LYS A 1 113 ? -17.857 -15.640 13.292 1.00 89.25 113 LYS A O 1
ATOM 929 N N . LEU A 1 114 ? -16.052 -14.300 13.404 1.00 86.19 114 LEU A N 1
ATOM 930 C CA . LEU A 1 114 ? -16.759 -13.155 13.980 1.00 86.19 114 LEU A CA 1
ATOM 931 C C . LEU A 1 114 ? -17.798 -12.598 13.004 1.00 86.19 114 LEU A C 1
ATOM 933 O O . LEU A 1 114 ? -18.899 -12.280 13.418 1.00 86.19 114 LEU A O 1
ATOM 937 N N . LEU A 1 115 ? -17.479 -12.514 11.713 1.00 85.69 115 LEU A N 1
ATOM 938 C CA . LEU A 1 115 ? -18.425 -12.062 10.688 1.00 85.69 115 LEU A CA 1
ATOM 939 C C . LEU A 1 115 ? -19.602 -13.030 10.501 1.00 85.69 115 LEU A C 1
ATOM 941 O O . LEU A 1 115 ? -20.698 -12.599 10.151 1.00 85.69 115 LEU A O 1
ATOM 945 N N . GLU A 1 116 ? -19.377 -14.321 10.732 1.00 86.69 116 GLU A N 1
ATOM 946 C CA . GLU A 1 116 ? -20.378 -15.384 10.608 1.00 86.69 116 GLU A CA 1
ATOM 947 C C . GLU A 1 116 ? -21.288 -15.532 11.839 1.00 86.69 116 GLU A C 1
ATOM 949 O O . GLU A 1 116 ? -22.243 -16.307 11.782 1.00 86.69 116 GLU A O 1
ATOM 954 N N . THR A 1 117 ? -21.038 -14.821 12.947 1.00 84.38 117 THR A N 1
ATOM 955 C CA . THR A 1 117 ? -21.933 -14.900 14.113 1.00 84.38 117 THR A CA 1
ATOM 956 C C . THR A 1 117 ? -23.301 -14.290 13.809 1.00 84.38 117 THR A C 1
ATOM 958 O O . THR A 1 117 ? -23.437 -13.398 12.965 1.00 84.38 117 THR A O 1
ATOM 961 N N . GLU A 1 118 ? -24.327 -14.752 14.533 1.00 69.56 118 GLU A N 1
ATOM 962 C CA . GLU A 1 118 ? -25.712 -14.286 14.368 1.00 69.56 118 GLU A CA 1
ATOM 963 C C . GLU A 1 118 ? -25.834 -12.757 14.489 1.00 69.56 118 GLU A C 1
ATOM 965 O O . GLU A 1 118 ? -26.588 -12.142 13.735 1.00 69.56 118 GLU A O 1
ATOM 970 N N . ASP A 1 119 ? -25.024 -12.139 15.357 1.00 73.44 119 ASP A N 1
ATOM 971 C CA . ASP A 1 119 ? -25.011 -10.693 15.618 1.00 73.44 119 ASP A CA 1
ATOM 972 C C . ASP A 1 119 ? -24.662 -9.839 14.390 1.00 73.44 119 ASP A C 1
ATOM 974 O O . ASP A 1 119 ? -25.068 -8.677 14.301 1.00 73.44 119 ASP A O 1
ATOM 978 N N . PHE A 1 120 ? -23.899 -10.3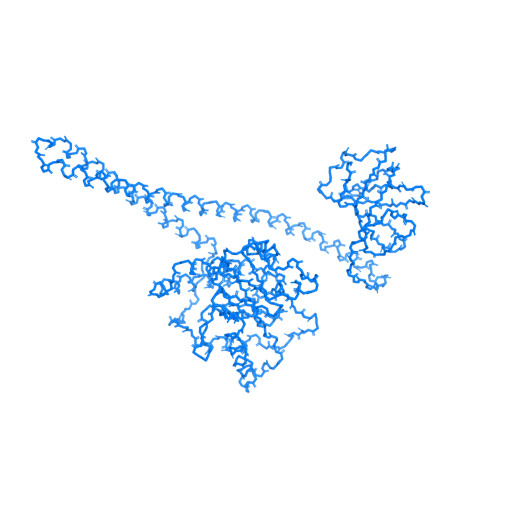95 13.447 1.00 74.38 120 PHE A N 1
ATOM 979 C CA . PHE A 1 120 ? -23.411 -9.665 12.282 1.00 74.38 120 PHE A CA 1
ATOM 980 C C . PHE A 1 120 ? -24.014 -10.205 10.983 1.00 74.38 120 PHE A C 1
ATOM 982 O O . PHE A 1 120 ? -24.428 -9.408 10.132 1.00 74.38 120 PHE A O 1
ATOM 989 N N . SER A 1 121 ? -24.116 -11.534 10.844 1.00 74.44 121 SER A N 1
ATOM 990 C CA . SER A 1 121 ? -24.628 -12.216 9.644 1.00 74.44 121 SER A CA 1
ATOM 991 C C . SER A 1 121 ? -23.952 -11.723 8.353 1.00 74.44 121 SER A C 1
ATOM 993 O O . SER A 1 121 ? -24.588 -11.534 7.316 1.00 74.44 121 SER A O 1
ATOM 995 N N . LEU A 1 122 ? -22.641 -11.477 8.427 1.00 78.12 122 LEU A N 1
ATOM 996 C CA . LEU A 1 122 ? -21.820 -10.883 7.373 1.00 78.12 122 LEU A CA 1
ATOM 997 C C . LEU A 1 122 ? -21.031 -11.946 6.589 1.00 78.12 122 LEU A C 1
ATOM 999 O O . LEU A 1 122 ? -19.848 -11.772 6.283 1.00 78.12 122 LEU A O 1
ATOM 1003 N N . SER A 1 123 ? -21.672 -13.073 6.274 1.00 77.94 123 SER A N 1
ATOM 1004 C CA . SER A 1 123 ? -21.031 -14.159 5.528 1.00 77.94 123 SER A CA 1
ATOM 1005 C C . SER A 1 123 ? -20.646 -13.718 4.114 1.00 77.94 123 SER A C 1
ATOM 1007 O O . SER A 1 123 ? -21.419 -13.039 3.439 1.00 77.94 123 SER A O 1
ATOM 1009 N N . GLY A 1 124 ? -19.480 -14.156 3.638 1.00 79.38 124 GLY A N 1
ATOM 1010 C CA . GLY A 1 124 ? -19.046 -13.933 2.254 1.00 79.38 124 GLY A CA 1
ATOM 1011 C C . GLY A 1 124 ? -18.343 -12.600 1.993 1.00 79.38 124 GLY A C 1
ATOM 1012 O O . GLY A 1 124 ? -17.962 -12.342 0.854 1.00 79.38 124 GLY A O 1
ATOM 1013 N N . ILE A 1 125 ? -18.112 -11.770 3.017 1.00 84.88 125 ILE A N 1
ATOM 1014 C CA . ILE A 1 125 ? -17.263 -10.582 2.862 1.00 84.88 125 ILE A CA 1
ATOM 1015 C C . ILE A 1 125 ? -15.823 -11.025 2.572 1.00 84.88 125 ILE A C 1
ATOM 1017 O O . ILE A 1 125 ? -15.253 -11.792 3.357 1.00 84.88 125 ILE A O 1
ATOM 1021 N N . PRO A 1 126 ? -15.197 -10.539 1.483 1.00 88.69 126 PRO A N 1
ATOM 1022 C CA . PRO A 1 126 ? -13.820 -10.885 1.186 1.00 88.69 126 PRO A CA 1
ATOM 1023 C C . PRO A 1 126 ? -12.904 -10.294 2.259 1.00 88.69 126 PRO A C 1
ATOM 1025 O O . PRO A 1 126 ? -12.940 -9.098 2.548 1.00 88.69 126 PRO A O 1
ATOM 1028 N N . ILE A 1 127 ? -12.076 -11.153 2.853 1.00 90.88 127 ILE A N 1
ATOM 1029 C CA . ILE A 1 127 ? -11.002 -10.756 3.764 1.00 90.88 127 ILE A CA 1
ATOM 1030 C C . ILE A 1 127 ? -9.687 -11.062 3.070 1.00 90.88 127 ILE A C 1
ATOM 1032 O O . ILE A 1 127 ? -9.304 -12.229 2.930 1.00 90.88 127 ILE A O 1
ATOM 1036 N N . GLU A 1 128 ? -8.966 -10.030 2.665 1.00 91.12 128 GLU A N 1
ATOM 1037 C CA . GLU A 1 128 ? -7.639 -10.193 2.081 1.00 91.12 128 GLU A CA 1
ATOM 1038 C C . GLU A 1 128 ? -6.566 -9.541 2.929 1.00 91.12 128 GLU A C 1
ATOM 1040 O O . GLU A 1 128 ? -6.805 -8.897 3.952 1.00 91.12 128 GLU A O 1
ATOM 1045 N N . THR A 1 129 ? -5.338 -9.795 2.514 1.00 91.19 129 THR A N 1
ATOM 1046 C CA . THR A 1 129 ? -4.144 -9.432 3.238 1.00 91.19 129 THR A CA 1
ATOM 1047 C C . THR A 1 129 ? -3.221 -8.676 2.312 1.00 91.19 129 THR A C 1
ATOM 1049 O O . THR A 1 129 ? -2.969 -9.111 1.191 1.00 91.19 129 THR A O 1
ATOM 1052 N N . LEU A 1 130 ? -2.701 -7.569 2.823 1.00 92.50 130 LEU A N 1
ATOM 1053 C CA . LEU A 1 130 ? -1.704 -6.764 2.153 1.00 92.50 130 LEU A CA 1
ATOM 1054 C C . LEU A 1 130 ? -0.492 -6.645 3.067 1.00 92.50 130 LEU A C 1
ATOM 1056 O O . LEU A 1 130 ? -0.573 -6.140 4.187 1.00 92.50 130 LEU A O 1
ATOM 1060 N N . VAL A 1 131 ? 0.636 -7.144 2.593 1.00 93.06 131 VAL A N 1
ATOM 1061 C CA . VAL A 1 131 ? 1.910 -7.080 3.289 1.00 93.06 131 VAL A CA 1
ATOM 1062 C C . VAL A 1 131 ? 2.707 -5.906 2.744 1.00 93.06 131 VAL A C 1
ATOM 1064 O O . VAL A 1 131 ? 2.880 -5.776 1.537 1.00 93.06 131 VAL A O 1
ATOM 1067 N N . ILE A 1 132 ? 3.216 -5.060 3.630 1.00 93.44 132 ILE A N 1
ATOM 1068 C CA . ILE A 1 132 ? 4.033 -3.907 3.268 1.00 93.44 132 ILE A CA 1
ATOM 1069 C C . ILE A 1 132 ? 5.447 -4.104 3.817 1.00 93.44 132 ILE A C 1
ATOM 1071 O O . ILE A 1 132 ? 5.629 -4.291 5.023 1.00 93.44 132 ILE A O 1
ATOM 1075 N N . PHE A 1 133 ? 6.441 -4.024 2.933 1.00 92.81 133 PHE A N 1
ATOM 1076 C CA . PHE A 1 133 ? 7.864 -4.049 3.263 1.00 92.81 133 PHE A CA 1
ATOM 1077 C C . PHE A 1 133 ? 8.453 -2.635 3.161 1.00 92.81 133 PHE A C 1
ATOM 1079 O O . PHE A 1 133 ? 8.883 -2.205 2.088 1.00 92.81 133 PHE A O 1
ATOM 1086 N N . PRO A 1 134 ? 8.452 -1.866 4.259 1.00 89.06 134 PRO A N 1
ATOM 1087 C CA . PRO A 1 134 ? 9.003 -0.522 4.270 1.00 89.06 134 PRO A CA 1
ATOM 1088 C C . PRO A 1 134 ? 10.524 -0.531 4.136 1.00 89.06 134 PRO A C 1
ATOM 1090 O O . PRO A 1 134 ? 11.198 -1.428 4.640 1.00 89.06 134 PRO A O 1
ATOM 1093 N N . ASN A 1 135 ? 11.068 0.532 3.543 1.00 88.06 135 ASN A N 1
ATOM 1094 C CA . ASN A 1 135 ? 12.504 0.707 3.277 1.00 88.06 135 ASN A CA 1
ATOM 1095 C C . ASN A 1 135 ? 13.123 -0.355 2.352 1.00 88.06 135 ASN A C 1
ATOM 1097 O O . ASN A 1 135 ? 14.342 -0.489 2.301 1.00 88.06 135 ASN A O 1
ATOM 1101 N N . VAL A 1 136 ? 12.292 -1.100 1.628 1.00 90.56 136 VAL A N 1
ATOM 1102 C CA . VAL A 1 136 ? 12.715 -2.088 0.638 1.00 90.56 136 VAL A CA 1
ATOM 1103 C C . VAL A 1 136 ? 12.196 -1.612 -0.703 1.00 90.56 136 VAL A C 1
ATOM 1105 O O . VAL A 1 136 ? 11.000 -1.355 -0.838 1.00 90.56 136 VAL A O 1
ATOM 1108 N N . LEU A 1 137 ? 13.085 -1.453 -1.678 1.00 91.50 137 LEU A N 1
ATOM 1109 C CA . LEU A 1 137 ? 12.697 -1.052 -3.025 1.00 91.50 137 LEU A CA 1
ATOM 1110 C C . LEU A 1 137 ? 12.236 -2.274 -3.813 1.00 91.50 137 LEU A C 1
ATOM 1112 O O . LEU A 1 137 ? 12.825 -3.353 -3.712 1.00 91.50 137 LEU A O 1
ATOM 1116 N N . LYS A 1 138 ? 11.197 -2.104 -4.630 1.00 92.38 138 LYS A N 1
ATOM 1117 C CA . LYS A 1 138 ? 10.672 -3.187 -5.466 1.00 92.38 138 LYS A CA 1
ATOM 1118 C C . LYS A 1 138 ? 11.747 -3.737 -6.406 1.00 92.38 138 LYS A C 1
ATOM 1120 O O . LYS A 1 138 ? 11.877 -4.949 -6.545 1.00 92.38 138 LYS A O 1
ATOM 1125 N N . GLU A 1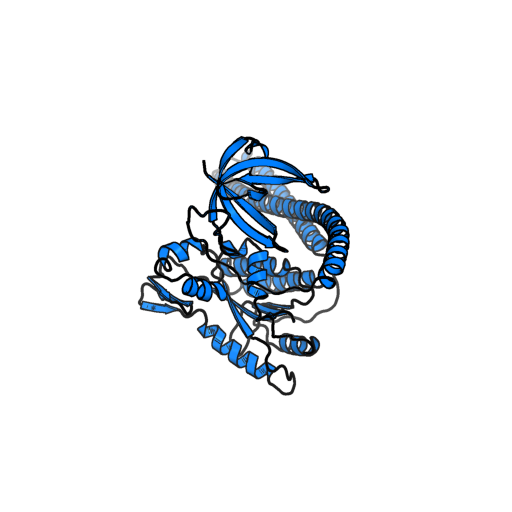 139 ? 12.563 -2.854 -6.972 1.00 91.38 139 GLU A N 1
ATOM 1126 C CA . GLU A 1 139 ? 13.640 -3.174 -7.910 1.00 91.38 139 GLU A CA 1
ATOM 1127 C C . GLU A 1 139 ? 14.723 -4.045 -7.261 1.00 91.38 139 GLU A C 1
ATOM 1129 O O . GLU A 1 139 ? 15.280 -4.927 -7.916 1.00 91.38 139 GLU A O 1
ATOM 1134 N N . GLN A 1 140 ? 14.997 -3.844 -5.964 1.00 90.88 140 GLN A N 1
ATOM 1135 C CA . GLN A 1 140 ? 15.930 -4.691 -5.212 1.00 90.88 140 GLN A CA 1
ATOM 1136 C C . GLN A 1 140 ? 15.409 -6.125 -5.133 1.00 90.88 140 GLN A C 1
ATOM 1138 O O . GLN A 1 140 ? 16.176 -7.070 -5.294 1.00 90.88 140 GLN A O 1
ATOM 1143 N N . ILE A 1 141 ? 14.101 -6.292 -4.926 1.00 91.56 141 ILE A N 1
ATOM 1144 C CA . ILE A 1 141 ? 13.486 -7.616 -4.864 1.00 91.56 141 ILE A CA 1
ATOM 1145 C C . ILE A 1 141 ? 13.480 -8.293 -6.226 1.00 91.56 141 ILE A C 1
ATOM 1147 O O . ILE A 1 141 ? 13.847 -9.464 -6.324 1.00 91.56 141 ILE A O 1
ATOM 1151 N N . GLU A 1 142 ? 13.112 -7.555 -7.272 1.00 91.75 142 GLU A N 1
ATOM 1152 C CA . GLU A 1 142 ? 13.116 -8.077 -8.639 1.00 91.75 142 GLU A CA 1
ATOM 1153 C C . GLU A 1 142 ? 14.506 -8.569 -9.032 1.00 91.75 142 GLU A C 1
ATOM 1155 O O . GLU A 1 142 ? 14.646 -9.728 -9.420 1.00 91.75 142 GLU A O 1
ATOM 1160 N N . THR A 1 143 ? 15.517 -7.719 -8.837 1.00 90.25 143 THR A N 1
ATOM 1161 C CA . THR A 1 143 ? 16.899 -7.976 -9.257 1.00 90.25 143 THR A CA 1
ATOM 1162 C C . THR A 1 143 ? 17.552 -9.105 -8.467 1.00 90.25 143 THR A C 1
ATOM 1164 O O . THR A 1 143 ? 18.328 -9.867 -9.037 1.00 90.25 143 THR A O 1
ATOM 1167 N N . ASN A 1 144 ? 17.270 -9.228 -7.168 1.00 90.19 144 ASN A N 1
ATOM 1168 C CA . ASN A 1 144 ? 18.002 -10.167 -6.314 1.00 90.19 144 ASN A CA 1
ATOM 1169 C C . ASN A 1 144 ? 17.310 -11.524 -6.166 1.00 90.19 144 ASN A C 1
ATOM 1171 O O . ASN A 1 144 ? 17.994 -12.519 -5.946 1.00 90.19 144 ASN A O 1
ATOM 1175 N N . TYR A 1 145 ? 15.978 -11.584 -6.275 1.00 90.88 145 TYR A N 1
ATOM 1176 C CA . TYR A 1 145 ? 15.230 -12.793 -5.903 1.00 90.88 145 TYR A CA 1
ATOM 1177 C C . TYR A 1 145 ? 14.270 -13.296 -6.971 1.00 90.88 145 TYR A C 1
ATOM 1179 O O . TYR A 1 145 ? 13.946 -14.483 -6.976 1.00 90.88 145 TYR A O 1
ATOM 1187 N N . LEU A 1 146 ? 13.777 -12.422 -7.852 1.00 89.06 146 LEU A N 1
ATOM 1188 C CA . LEU A 1 146 ? 12.686 -12.783 -8.759 1.00 89.06 146 LEU A CA 1
ATOM 1189 C C . LEU A 1 146 ? 13.115 -12.874 -10.227 1.00 89.06 146 LEU A C 1
ATOM 1191 O O . LEU A 1 146 ? 12.250 -13.070 -11.076 1.00 89.06 146 LEU A O 1
ATOM 1195 N N . ASN A 1 147 ? 14.398 -12.735 -10.571 1.00 87.75 147 ASN A N 1
ATOM 1196 C CA . ASN A 1 147 ? 14.841 -12.738 -11.974 1.00 87.75 147 ASN A CA 1
ATOM 1197 C C . ASN A 1 147 ? 14.337 -13.957 -12.758 1.00 87.75 147 ASN A C 1
ATOM 1199 O O . ASN A 1 147 ? 13.792 -13.786 -13.847 1.00 87.75 147 ASN A O 1
ATOM 1203 N N . ASP A 1 148 ? 14.403 -15.144 -12.153 1.00 90.25 148 ASP A N 1
ATOM 1204 C CA . ASP A 1 148 ? 14.013 -16.408 -12.792 1.00 90.25 148 ASP A CA 1
ATOM 1205 C C . ASP A 1 148 ? 12.501 -16.680 -12.748 1.00 90.25 148 ASP A C 1
ATOM 1207 O O . ASP A 1 148 ? 12.015 -17.701 -13.241 1.00 90.25 148 ASP A O 1
ATOM 1211 N N . TRP A 1 149 ? 11.719 -15.788 -12.138 1.00 90.25 149 TRP A N 1
ATOM 1212 C CA . TRP A 1 149 ? 10.280 -15.973 -12.038 1.00 90.25 149 TRP A CA 1
ATOM 1213 C C . TRP A 1 149 ? 9.565 -15.557 -13.316 1.00 90.25 149 TRP A C 1
ATOM 1215 O O . TRP A 1 149 ? 9.824 -14.502 -13.899 1.00 90.25 149 TRP A O 1
ATOM 1225 N N . SER A 1 150 ? 8.555 -16.347 -13.681 1.00 91.38 150 SER A N 1
ATOM 1226 C CA . SER A 1 150 ? 7.616 -15.976 -14.737 1.00 91.38 150 SER A CA 1
ATOM 1227 C C . SER A 1 150 ? 6.874 -14.674 -14.401 1.00 91.38 150 SER A C 1
ATOM 1229 O O . SER A 1 150 ? 6.676 -14.329 -13.232 1.00 91.38 150 SER A O 1
ATOM 1231 N N . TYR A 1 151 ? 6.380 -13.974 -15.423 1.00 90.38 151 TYR A N 1
ATOM 1232 C CA . TYR A 1 151 ? 5.545 -12.784 -15.227 1.00 90.38 151 TYR A CA 1
ATOM 1233 C C . TYR A 1 151 ? 4.322 -13.069 -14.336 1.00 90.38 151 TYR A C 1
ATOM 1235 O O . TYR A 1 151 ? 4.034 -12.314 -13.410 1.00 90.38 151 TYR A O 1
ATOM 1243 N N . LYS A 1 152 ? 3.649 -14.209 -14.552 1.00 89.81 152 LYS A N 1
ATOM 1244 C CA . LYS A 1 152 ? 2.493 -14.643 -13.750 1.00 89.81 152 LYS A CA 1
ATOM 1245 C C . LYS A 1 152 ? 2.857 -14.812 -12.273 1.00 89.81 152 LYS A C 1
ATOM 1247 O O . LYS A 1 152 ? 2.137 -14.338 -11.402 1.00 89.81 152 LYS A O 1
ATOM 1252 N N . SER A 1 153 ? 3.995 -15.447 -12.005 1.00 87.88 153 SER A N 1
ATOM 1253 C CA . SER A 1 153 ? 4.544 -15.640 -10.661 1.00 87.88 153 SER A CA 1
ATOM 1254 C C . SER A 1 153 ? 4.836 -14.317 -9.952 1.00 87.88 153 SER A C 1
ATOM 1256 O O . SER A 1 153 ? 4.432 -14.131 -8.806 1.00 87.88 153 SER A O 1
ATOM 1258 N N . LYS A 1 154 ? 5.494 -13.380 -10.646 1.00 90.81 154 LYS A N 1
ATOM 1259 C CA . LYS A 1 154 ? 5.751 -12.028 -10.129 1.00 90.81 154 LYS A CA 1
ATOM 1260 C C . LYS A 1 154 ? 4.443 -11.301 -9.829 1.00 90.81 154 LYS A C 1
ATOM 1262 O O . LYS A 1 154 ? 4.294 -10.741 -8.750 1.00 90.81 154 LYS A O 1
ATOM 1267 N N . SER A 1 155 ? 3.484 -11.356 -10.753 1.00 87.88 155 SER A N 1
ATOM 1268 C CA . SER A 1 155 ? 2.175 -10.713 -10.604 1.00 87.88 155 SER A CA 1
ATOM 1269 C C . SER A 1 155 ? 1.418 -11.223 -9.371 1.00 87.88 155 SER A C 1
ATOM 1271 O O . SER A 1 155 ? 1.001 -10.414 -8.544 1.00 87.88 155 SER A O 1
ATOM 1273 N N . MET A 1 156 ? 1.346 -12.547 -9.177 1.00 86.06 156 MET A N 1
ATOM 1274 C CA . MET A 1 156 ? 0.734 -13.160 -7.986 1.00 86.06 156 MET A CA 1
ATOM 1275 C C . MET A 1 156 ? 1.426 -12.748 -6.683 1.00 86.06 156 MET A C 1
ATOM 1277 O O . MET A 1 156 ? 0.772 -12.537 -5.668 1.00 86.06 156 MET A O 1
ATOM 1281 N N . PHE A 1 157 ? 2.751 -12.611 -6.687 1.00 90.12 157 PHE A N 1
ATOM 1282 C CA . PHE A 1 157 ? 3.470 -12.138 -5.508 1.00 90.12 157 PHE A CA 1
ATOM 1283 C C . PHE A 1 157 ? 3.176 -10.664 -5.222 1.00 90.12 157 PHE A C 1
ATOM 1285 O O . PHE A 1 157 ? 2.785 -10.322 -4.106 1.00 90.12 157 PHE A O 1
ATOM 1292 N N . TYR A 1 158 ? 3.273 -9.793 -6.225 1.00 90.88 158 TYR A N 1
ATOM 1293 C CA . TYR A 1 158 ? 2.984 -8.365 -6.071 1.00 90.88 158 TYR A CA 1
ATOM 1294 C C . TYR A 1 158 ? 1.510 -8.059 -5.812 1.00 90.88 158 TYR A C 1
ATOM 1296 O O . TYR A 1 158 ? 1.167 -6.930 -5.473 1.00 90.88 158 TYR A O 1
ATOM 1304 N N . GLU A 1 159 ? 0.608 -9.020 -5.977 1.00 87.44 159 GLU A N 1
ATOM 1305 C CA . GLU A 1 159 ? -0.799 -8.883 -5.608 1.00 87.44 159 GLU A CA 1
ATOM 1306 C C . GLU A 1 159 ? -0.987 -8.588 -4.122 1.00 87.44 159 GLU A C 1
ATOM 1308 O O . GLU A 1 159 ? -1.769 -7.712 -3.766 1.00 87.44 159 GLU A O 1
ATOM 1313 N N . HIS A 1 160 ? -0.211 -9.260 -3.275 1.00 88.88 160 HIS A N 1
ATOM 1314 C CA . HIS A 1 160 ? -0.351 -9.184 -1.822 1.00 88.88 160 HIS A CA 1
ATOM 1315 C C . HIS A 1 160 ? 0.819 -8.476 -1.136 1.00 88.88 160 HIS A C 1
ATOM 1317 O O . HIS A 1 160 ? 0.820 -8.372 0.089 1.00 88.88 160 HIS A O 1
ATOM 1323 N N . HIS A 1 161 ? 1.808 -7.995 -1.893 1.00 92.06 161 HIS A N 1
ATOM 1324 C CA . HIS A 1 161 ? 3.020 -7.384 -1.353 1.00 92.06 161 HIS A CA 1
ATOM 1325 C C . HIS A 1 161 ? 3.274 -6.006 -1.969 1.00 92.06 161 HIS A C 1
ATOM 1327 O O . HIS A 1 161 ? 3.280 -5.853 -3.191 1.00 92.06 161 HIS A O 1
ATOM 1333 N N . LEU A 1 162 ? 3.516 -5.021 -1.106 1.00 93.50 162 LEU A N 1
ATOM 1334 C CA . LEU A 1 162 ? 3.895 -3.657 -1.456 1.00 93.50 162 LEU A CA 1
ATOM 1335 C C . LEU A 1 162 ? 5.264 -3.302 -0.887 1.00 93.50 162 LEU A C 1
ATOM 1337 O O . LEU A 1 162 ? 5.619 -3.707 0.223 1.00 93.50 162 LEU A O 1
ATOM 1341 N N . PHE A 1 163 ? 5.988 -2.483 -1.638 1.00 93.50 163 PHE A N 1
ATOM 1342 C CA . PHE A 1 163 ? 7.341 -2.036 -1.328 1.00 93.50 163 PHE A CA 1
ATOM 1343 C C . PHE A 1 163 ? 7.382 -0.522 -1.124 1.00 93.50 163 PHE A C 1
ATOM 1345 O O . PHE A 1 163 ? 6.416 0.187 -1.408 1.00 93.50 163 PHE A O 1
ATOM 1352 N N . ASP A 1 164 ? 8.493 0.006 -0.611 1.00 90.88 164 ASP A N 1
ATOM 1353 C CA . ASP A 1 164 ? 8.582 1.426 -0.252 1.00 90.88 164 ASP A CA 1
ATOM 1354 C C . ASP A 1 164 ? 8.396 2.359 -1.457 1.00 90.88 164 ASP A C 1
ATOM 1356 O O . ASP A 1 164 ? 7.799 3.429 -1.321 1.00 90.88 164 ASP A O 1
ATOM 1360 N N . SER A 1 165 ? 8.844 1.920 -2.637 1.00 88.62 165 SER A N 1
ATOM 1361 C CA . SER A 1 165 ? 8.625 2.594 -3.920 1.00 88.62 165 SER A CA 1
ATOM 1362 C C . SER A 1 165 ? 7.136 2.718 -4.265 1.00 88.62 165 SER A C 1
ATOM 1364 O O . SER A 1 165 ? 6.700 3.765 -4.742 1.00 88.62 165 SER A O 1
ATOM 1366 N N . ASP A 1 166 ? 6.333 1.699 -3.950 1.00 89.75 166 ASP A N 1
ATOM 1367 C CA . ASP A 1 166 ? 4.891 1.690 -4.212 1.00 89.75 166 ASP A CA 1
ATOM 1368 C C . ASP A 1 166 ? 4.128 2.629 -3.260 1.00 89.75 166 ASP A C 1
ATOM 1370 O O . ASP A 1 166 ? 3.119 3.225 -3.635 1.00 89.75 166 ASP A O 1
ATOM 1374 N N . LEU A 1 167 ? 4.631 2.819 -2.033 1.00 87.00 167 LEU A N 1
ATOM 1375 C CA . LEU A 1 167 ? 4.032 3.711 -1.029 1.00 87.00 167 LEU A CA 1
ATOM 1376 C C . LEU A 1 167 ? 4.146 5.201 -1.383 1.00 87.00 167 LEU A C 1
ATOM 1378 O O . LEU A 1 167 ? 3.501 6.034 -0.744 1.00 87.00 167 LEU A O 1
ATOM 1382 N N . LEU A 1 168 ? 4.983 5.562 -2.359 1.00 81.94 168 LEU A N 1
ATOM 1383 C CA . LEU A 1 168 ? 5.124 6.945 -2.823 1.00 81.94 168 LEU A CA 1
ATOM 1384 C C . LEU A 1 168 ? 3.944 7.394 -3.693 1.00 81.94 168 LEU A C 1
ATOM 1386 O O . LEU A 1 168 ? 3.725 8.597 -3.849 1.00 81.94 168 LEU A O 1
ATOM 1390 N N . LEU A 1 169 ? 3.191 6.442 -4.248 1.00 82.38 169 LEU A N 1
ATOM 1391 C CA . LEU A 1 169 ? 2.115 6.689 -5.196 1.00 82.38 169 LEU A CA 1
ATOM 1392 C C . LEU A 1 169 ? 0.779 6.213 -4.601 1.00 82.38 169 LEU A C 1
ATOM 1394 O O . LEU A 1 169 ? 0.476 5.019 -4.654 1.00 82.38 169 LEU A O 1
ATOM 1398 N N . PRO A 1 170 ? -0.070 7.129 -4.087 1.00 82.06 170 PRO A N 1
ATOM 1399 C CA . PRO A 1 170 ? -1.385 6.776 -3.544 1.00 82.06 170 PRO A CA 1
ATOM 1400 C C . PRO A 1 170 ? -2.248 5.952 -4.509 1.00 82.06 170 PRO A C 1
ATOM 1402 O O . PRO A 1 170 ? -3.064 5.143 -4.075 1.00 82.06 170 PRO A O 1
ATOM 1405 N N . SER A 1 171 ? -2.065 6.141 -5.820 1.00 83.38 171 SER A N 1
ATOM 1406 C CA . SER A 1 171 ? -2.762 5.393 -6.867 1.00 83.38 171 SER A CA 1
ATOM 1407 C C . SER A 1 171 ? -2.445 3.897 -6.855 1.00 83.38 171 SER A C 1
ATOM 1409 O O . SER A 1 171 ? -3.352 3.106 -7.092 1.00 83.38 171 SER A O 1
ATOM 1411 N N . ILE A 1 172 ? -1.206 3.500 -6.546 1.00 87.00 172 ILE A N 1
ATOM 1412 C CA . ILE A 1 172 ? -0.810 2.086 -6.467 1.00 87.00 172 ILE A CA 1
ATOM 1413 C C . ILE A 1 172 ? -1.418 1.445 -5.223 1.00 87.00 172 ILE A C 1
ATOM 1415 O O . ILE A 1 172 ? -2.007 0.371 -5.300 1.00 87.00 172 ILE A O 1
ATOM 1419 N N . LEU A 1 173 ? -1.340 2.124 -4.075 1.00 87.19 173 LEU A N 1
ATOM 1420 C CA . LEU A 1 173 ? -1.993 1.639 -2.861 1.00 87.19 173 LEU A CA 1
ATOM 1421 C C . LEU A 1 173 ? -3.505 1.494 -3.080 1.00 87.19 173 LEU A C 1
ATOM 1423 O O . LEU A 1 173 ? -4.079 0.467 -2.729 1.00 87.19 173 LEU A O 1
ATOM 1427 N N . LYS A 1 174 ? -4.137 2.479 -3.732 1.00 87.75 174 LYS A N 1
ATOM 1428 C CA . LYS A 1 174 ? -5.550 2.405 -4.113 1.00 87.75 174 LYS A CA 1
ATOM 1429 C C . LYS A 1 174 ? -5.817 1.204 -5.026 1.00 87.75 174 LYS A C 1
ATOM 1431 O O . LYS A 1 174 ? -6.683 0.403 -4.702 1.00 87.75 174 LYS A O 1
ATOM 1436 N N . SER A 1 175 ? -5.074 1.017 -6.114 1.00 87.88 175 SER A N 1
ATOM 1437 C CA . SER A 1 175 ? -5.330 -0.101 -7.036 1.00 87.88 175 SER A CA 1
ATOM 1438 C C . SER A 1 175 ? -5.187 -1.472 -6.369 1.00 87.88 175 SER A C 1
ATOM 1440 O O . SER A 1 175 ? -5.945 -2.383 -6.686 1.00 87.88 175 SER A O 1
ATOM 1442 N N . LYS A 1 176 ? -4.283 -1.617 -5.392 1.00 88.00 176 LYS A N 1
ATOM 1443 C CA . LYS A 1 176 ? -4.156 -2.851 -4.600 1.00 88.00 176 LYS A CA 1
ATOM 1444 C C . LYS A 1 176 ? -5.307 -3.076 -3.630 1.00 88.00 176 LYS A C 1
ATOM 1446 O O . LYS A 1 176 ? -5.685 -4.219 -3.404 1.00 88.00 176 LYS A O 1
ATOM 1451 N N . LEU A 1 177 ? -5.871 -2.016 -3.057 1.00 86.00 177 LEU A N 1
ATOM 1452 C CA . LEU A 1 177 ? -7.013 -2.151 -2.155 1.00 86.00 177 LEU A CA 1
ATOM 1453 C C . LEU A 1 177 ? -8.290 -2.531 -2.906 1.00 86.00 177 LEU A C 1
ATOM 1455 O O . LEU A 1 177 ? -8.991 -3.429 -2.457 1.00 86.00 177 LEU A O 1
ATOM 1459 N N . TYR A 1 178 ? -8.546 -1.901 -4.055 1.00 82.12 178 TYR A N 1
ATOM 1460 C CA . TYR A 1 178 ? -9.786 -2.027 -4.837 1.00 82.12 178 TYR A CA 1
ATOM 1461 C C . TYR A 1 178 ? -9.839 -3.231 -5.773 1.00 82.12 178 TYR A C 1
ATOM 1463 O O . TYR A 1 178 ? -10.740 -3.335 -6.598 1.00 82.12 178 TYR A O 1
ATOM 1471 N N . ARG A 1 179 ? -8.872 -4.138 -5.669 1.00 67.94 179 ARG A N 1
ATOM 1472 C CA . ARG A 1 179 ? -8.850 -5.345 -6.479 1.00 67.94 179 ARG A CA 1
ATOM 1473 C C . ARG A 1 179 ? -9.824 -6.361 -5.889 1.00 67.94 179 ARG A C 1
ATOM 1475 O O . ARG A 1 179 ? -9.424 -7.233 -5.130 1.00 67.94 179 ARG A O 1
ATOM 1482 N N . THR A 1 180 ? -11.105 -6.192 -6.165 1.00 57.91 180 THR A N 1
ATOM 1483 C CA . THR A 1 180 ? -12.115 -7.237 -6.007 1.00 57.91 180 THR A CA 1
ATOM 1484 C C . THR A 1 180 ? -12.410 -7.812 -7.376 1.00 57.91 180 THR A C 1
ATOM 1486 O O . THR A 1 180 ? -12.455 -7.077 -8.361 1.00 57.91 180 THR A O 1
ATOM 1489 N N . ASP A 1 181 ? -12.605 -9.130 -7.444 1.00 59.59 181 ASP A N 1
ATOM 1490 C CA . ASP A 1 181 ? -13.309 -9.717 -8.578 1.00 59.59 181 ASP A CA 1
ATOM 1491 C C . ASP A 1 181 ? -14.608 -8.919 -8.755 1.00 59.59 181 ASP A C 1
ATOM 1493 O O . ASP A 1 181 ? -15.398 -8.819 -7.810 1.00 59.59 181 ASP A O 1
ATOM 1497 N N . GLU A 1 182 ? -14.805 -8.330 -9.938 1.00 54.44 182 GLU A N 1
ATOM 1498 C CA . GLU A 1 182 ? -15.855 -7.344 -10.275 1.00 54.44 182 GLU A CA 1
ATOM 1499 C C . GLU A 1 182 ? -17.295 -7.808 -9.963 1.00 54.44 182 GLU A C 1
ATOM 1501 O O . GLU A 1 182 ? -18.250 -7.042 -10.053 1.00 54.44 182 GLU A O 1
ATOM 1506 N N . ASN A 1 183 ? -17.459 -9.061 -9.541 1.00 53.47 183 ASN A N 1
ATOM 1507 C CA . ASN A 1 183 ? -18.728 -9.720 -9.287 1.00 53.47 183 ASN A CA 1
ATOM 1508 C C . ASN A 1 183 ? -19.172 -9.730 -7.815 1.00 53.47 183 ASN A C 1
ATOM 1510 O O . ASN A 1 183 ? -20.291 -10.164 -7.536 1.00 53.47 183 ASN A O 1
ATOM 1514 N N . VAL A 1 184 ? -18.359 -9.266 -6.856 1.00 55.94 184 VAL A N 1
ATOM 1515 C CA . VAL A 1 184 ? -18.796 -9.201 -5.447 1.00 55.94 184 VAL A CA 1
ATOM 1516 C C . VAL A 1 184 ? -19.449 -7.852 -5.165 1.00 55.94 184 VAL A C 1
ATOM 1518 O O . VAL A 1 184 ? -18.876 -6.959 -4.546 1.00 55.94 184 VAL A O 1
ATOM 1521 N N . SER A 1 185 ? -20.693 -7.712 -5.612 1.00 56.38 185 SER A N 1
ATOM 1522 C CA . SER A 1 185 ? -21.547 -6.600 -5.212 1.00 56.38 185 SER A CA 1
ATOM 1523 C C . SER A 1 185 ? -21.905 -6.759 -3.728 1.00 56.38 185 SER A C 1
ATOM 1525 O O . SER A 1 185 ? -22.845 -7.475 -3.377 1.00 56.38 185 SER A O 1
ATOM 1527 N N . ILE A 1 186 ? -21.154 -6.107 -2.830 1.00 63.12 186 ILE A N 1
ATOM 1528 C CA . ILE A 1 186 ? -21.436 -6.040 -1.379 1.00 63.12 186 ILE A CA 1
ATOM 1529 C C . ILE A 1 186 ? -22.635 -5.092 -1.138 1.00 63.12 186 ILE A C 1
ATOM 1531 O O . ILE A 1 186 ? -22.590 -4.166 -0.337 1.00 63.12 186 ILE A O 1
ATOM 1535 N N . THR A 1 187 ? -23.728 -5.252 -1.888 1.00 52.19 187 THR A N 1
ATOM 1536 C CA . THR A 1 187 ? -24.772 -4.222 -2.046 1.00 52.19 187 THR A CA 1
ATOM 1537 C C . THR A 1 187 ? -25.868 -4.206 -0.986 1.00 52.19 187 THR A C 1
ATOM 1539 O O . THR A 1 187 ? -26.842 -3.477 -1.141 1.00 52.19 187 THR A O 1
ATOM 1542 N N . SER A 1 188 ? -25.755 -4.930 0.127 1.00 50.97 188 SER A N 1
ATOM 1543 C CA . SER A 1 188 ? -26.761 -4.781 1.198 1.00 50.97 188 SER A CA 1
ATOM 1544 C C . SER A 1 188 ? -26.300 -5.140 2.604 1.00 50.97 188 SER A C 1
ATOM 1546 O O . SER A 1 188 ? -27.123 -5.207 3.518 1.00 50.97 188 SER A O 1
ATOM 1548 N N . LEU A 1 189 ? -25.004 -5.367 2.811 1.00 55.25 189 LEU A N 1
ATOM 1549 C CA . LEU A 1 189 ? -24.477 -5.605 4.149 1.00 55.25 189 LEU A CA 1
ATOM 1550 C C . LEU A 1 189 ? -24.437 -4.260 4.861 1.00 55.25 189 LEU A C 1
ATOM 1552 O O . LEU A 1 189 ? -23.671 -3.370 4.495 1.00 55.25 189 LEU A O 1
ATOM 1556 N N . GLN A 1 190 ? -25.354 -4.087 5.816 1.00 67.38 190 GLN A N 1
ATOM 1557 C CA . GLN A 1 190 ? -25.566 -2.814 6.484 1.00 67.38 190 GLN A CA 1
ATOM 1558 C C . GLN A 1 190 ? -24.232 -2.344 7.052 1.00 67.38 190 GLN A C 1
ATOM 1560 O O . GLN A 1 190 ? -23.702 -2.950 7.978 1.00 67.38 190 GLN A O 1
ATOM 1565 N N . HIS A 1 191 ? -23.691 -1.262 6.489 1.00 68.88 191 HIS A N 1
ATOM 1566 C CA . HIS A 1 191 ? -22.471 -0.581 6.936 1.00 68.88 191 HIS A CA 1
ATOM 1567 C C . HIS A 1 191 ? -22.413 -0.447 8.472 1.00 68.88 191 HIS A C 1
ATOM 1569 O O . HIS A 1 191 ? -21.347 -0.475 9.083 1.00 68.88 191 HIS A O 1
ATOM 1575 N N . GLU A 1 192 ? -23.582 -0.366 9.109 1.00 76.06 192 GLU A N 1
ATOM 1576 C CA . GLU A 1 192 ? -23.770 -0.377 10.552 1.00 76.06 192 GLU A CA 1
ATOM 1577 C C . GLU A 1 192 ? -23.279 -1.653 11.265 1.00 76.06 192 GLU A C 1
ATOM 1579 O O . GLU A 1 192 ? -22.691 -1.538 12.334 1.00 76.06 192 GLU A O 1
ATOM 1584 N N . HIS A 1 193 ? -23.465 -2.850 10.705 1.00 80.94 193 HIS A N 1
ATOM 1585 C CA . HIS A 1 193 ? -23.011 -4.119 11.293 1.00 80.94 193 HIS A CA 1
ATOM 1586 C C . HIS A 1 193 ? -21.492 -4.257 11.250 1.00 80.94 193 HIS A C 1
ATOM 1588 O O . HIS A 1 193 ? -20.884 -4.580 12.265 1.00 80.94 193 HIS A O 1
ATOM 1594 N N . ILE A 1 194 ? -20.865 -3.940 10.112 1.00 76.44 194 ILE A N 1
ATOM 1595 C CA . ILE A 1 194 ? -19.399 -3.901 10.021 1.00 76.44 194 ILE A CA 1
ATOM 1596 C C . ILE A 1 194 ? -18.844 -2.880 11.003 1.00 76.44 194 ILE A C 1
ATOM 1598 O O . ILE A 1 194 ? -17.871 -3.145 11.700 1.00 76.44 194 ILE A O 1
ATOM 1602 N N . LYS A 1 195 ? -19.479 -1.712 11.090 1.00 75.31 195 LYS A N 1
ATOM 1603 C CA . LYS A 1 195 ? -19.063 -0.701 12.046 1.00 75.31 195 LYS A CA 1
ATOM 1604 C C . LYS A 1 195 ? -19.190 -1.198 13.487 1.00 75.31 195 LYS A C 1
ATOM 1606 O O . LYS A 1 195 ? -18.234 -1.050 14.231 1.00 75.31 195 LYS A O 1
ATOM 1611 N N . LYS A 1 196 ? -20.306 -1.837 13.860 1.00 81.00 196 LYS A N 1
ATOM 1612 C CA . LYS A 1 196 ? -20.479 -2.469 15.181 1.00 81.00 196 LYS A CA 1
ATOM 1613 C C . LYS A 1 196 ? -19.397 -3.515 15.452 1.00 81.00 196 LYS A C 1
ATOM 1615 O O . LYS A 1 196 ? -18.862 -3.540 16.554 1.00 81.00 196 LYS A O 1
ATOM 1620 N N . LEU A 1 197 ? -19.043 -4.329 14.456 1.00 82.38 197 LEU A N 1
ATOM 1621 C CA . LEU A 1 197 ? -17.962 -5.305 14.573 1.00 82.38 197 LEU A CA 1
ATOM 1622 C C . LEU A 1 197 ? -16.628 -4.611 14.836 1.00 82.38 197 LEU A C 1
ATOM 1624 O O . LEU A 1 197 ? -15.956 -4.937 15.808 1.00 82.38 197 LEU A O 1
ATOM 1628 N N . LEU A 1 198 ? -16.250 -3.648 13.996 1.00 76.88 198 LEU A N 1
ATOM 1629 C CA . LEU A 1 198 ? -14.985 -2.927 14.133 1.00 76.88 198 LEU A CA 1
ATOM 1630 C C . LEU A 1 198 ? -14.912 -2.158 15.458 1.00 76.88 198 LEU A C 1
ATOM 1632 O O . LEU A 1 198 ? -13.853 -2.131 16.076 1.00 76.88 198 LEU A O 1
ATOM 1636 N N . ASP A 1 199 ? -16.036 -1.602 15.917 1.00 75.25 199 ASP A N 1
ATOM 1637 C CA . ASP A 1 199 ? -16.165 -0.943 17.221 1.00 75.25 199 ASP A CA 1
ATOM 1638 C C . ASP A 1 199 ? -16.084 -1.947 18.397 1.00 75.25 199 ASP A C 1
ATOM 1640 O O . ASP A 1 199 ? -15.745 -1.552 19.512 1.00 75.25 199 ASP A O 1
ATOM 1644 N N . SER A 1 200 ? -16.379 -3.236 18.170 1.00 78.88 200 SER A N 1
ATOM 1645 C CA . SER A 1 200 ? -16.295 -4.306 19.183 1.00 78.88 200 SER A CA 1
ATOM 1646 C C . SER A 1 200 ? -14.903 -4.926 19.328 1.00 78.88 200 SER A C 1
ATOM 1648 O O . SER A 1 200 ? -14.634 -5.597 20.325 1.00 78.88 200 SER A O 1
ATOM 1650 N N . LEU A 1 201 ? -14.017 -4.723 18.347 1.00 82.06 201 LEU A N 1
ATOM 1651 C CA . LEU A 1 201 ? -12.661 -5.258 18.400 1.00 82.06 201 LEU A CA 1
ATOM 1652 C C . LEU A 1 201 ? -11.857 -4.562 19.503 1.00 82.06 201 LEU A C 1
ATOM 1654 O O . LEU A 1 201 ? -11.848 -3.335 19.614 1.00 82.06 201 LEU A O 1
ATOM 1658 N N . GLU A 1 202 ? -11.146 -5.352 20.310 1.00 77.50 202 GLU A N 1
ATOM 1659 C CA . GLU A 1 202 ? -10.229 -4.809 21.308 1.00 77.50 202 GLU A CA 1
ATOM 1660 C C . GLU A 1 202 ? -9.116 -4.019 20.610 1.00 77.50 202 GLU A C 1
ATOM 1662 O O . GLU A 1 202 ? -8.584 -4.436 19.583 1.00 77.50 202 GLU A O 1
ATOM 1667 N N . LEU A 1 203 ? -8.735 -2.873 21.167 1.00 71.69 203 LEU A N 1
ATOM 1668 C CA . LEU A 1 203 ? -7.605 -2.084 20.680 1.00 71.69 203 LEU A CA 1
ATOM 1669 C C . LEU A 1 203 ? -6.404 -2.346 21.587 1.00 71.69 203 LEU A C 1
ATOM 1671 O O . LEU A 1 203 ? -6.529 -2.274 22.812 1.00 71.69 203 LEU A O 1
ATOM 1675 N N . GLY A 1 204 ? -5.240 -2.642 20.996 1.00 51.22 204 GLY A N 1
ATOM 1676 C CA . GLY A 1 204 ? -4.052 -3.126 21.721 1.00 51.22 204 GLY A CA 1
ATOM 1677 C C . GLY A 1 204 ? -3.527 -2.180 22.794 1.00 51.22 204 GLY A C 1
ATOM 1678 O O . GLY A 1 204 ? -2.878 -2.614 23.748 1.00 51.22 204 GLY A O 1
ATOM 1679 N N . HIS A 1 205 ? -3.919 -0.907 22.723 1.00 47.84 205 HIS A N 1
ATOM 1680 C CA . HIS A 1 205 ? -3.704 0.098 23.750 1.00 47.84 205 HIS A CA 1
ATOM 1681 C C . HIS A 1 205 ? -4.979 0.944 23.927 1.00 47.84 205 HIS A C 1
ATOM 1683 O O . HIS A 1 205 ? -5.544 1.431 22.952 1.00 47.84 205 HIS A O 1
ATOM 1689 N N . LYS A 1 206 ? -5.443 1.079 25.183 1.00 37.22 206 LYS A N 1
ATOM 1690 C CA . LYS A 1 206 ? -6.655 1.801 25.636 1.00 37.22 206 LYS A CA 1
ATOM 1691 C C . LYS A 1 206 ? -7.002 3.008 24.746 1.00 37.22 206 LYS A C 1
ATOM 1693 O O . LYS A 1 206 ? -6.318 4.026 24.810 1.00 37.22 206 LYS A O 1
ATOM 1698 N N . PHE A 1 207 ? -8.113 2.928 24.015 1.00 38.34 207 PHE A N 1
ATOM 1699 C CA . PHE A 1 207 ? -8.743 4.095 23.399 1.00 38.34 207 PHE A CA 1
ATOM 1700 C C . PHE A 1 207 ? -10.024 4.479 24.121 1.00 38.34 207 PHE A C 1
ATOM 1702 O O . PHE A 1 207 ? -10.851 3.645 24.485 1.00 38.34 207 PHE A O 1
ATOM 1709 N N . ILE A 1 208 ? -10.155 5.785 24.318 1.00 34.16 208 ILE A N 1
ATOM 1710 C CA . ILE A 1 208 ? -11.323 6.447 24.873 1.00 34.16 208 ILE A CA 1
ATOM 1711 C C . ILE A 1 208 ? -12.246 6.814 23.710 1.00 34.16 208 ILE A C 1
ATOM 1713 O O . ILE A 1 208 ? -11.852 7.510 22.775 1.00 34.16 208 ILE A O 1
ATOM 1717 N N . HIS A 1 209 ? -13.499 6.380 23.790 1.00 30.80 209 HIS A N 1
ATOM 1718 C CA . HIS A 1 209 ? -14.558 6.827 22.899 1.00 30.80 209 HIS A CA 1
ATOM 1719 C C . HIS A 1 209 ? -15.053 8.203 23.381 1.00 30.80 209 HIS A C 1
ATOM 1721 O O . HIS A 1 209 ? -15.716 8.277 24.411 1.00 30.80 209 HIS A O 1
ATOM 1727 N N . LEU A 1 210 ? -14.724 9.305 22.691 1.00 32.97 210 LEU A N 1
ATOM 1728 C CA . LEU A 1 210 ? -15.219 10.651 23.047 1.00 32.97 210 LEU A CA 1
ATOM 1729 C C . LEU A 1 210 ? -15.558 11.525 21.810 1.00 32.97 210 LEU A C 1
ATOM 1731 O O . LEU A 1 210 ? -15.189 11.183 20.682 1.00 32.97 210 LEU A O 1
ATOM 1735 N N . PRO A 1 211 ? -16.394 12.573 21.986 1.00 36.78 211 PRO A N 1
ATOM 1736 C CA . PRO A 1 211 ? -17.471 12.917 21.060 1.00 36.78 211 PRO A CA 1
ATOM 1737 C C . PRO A 1 211 ? -17.088 13.924 19.963 1.00 36.78 211 PRO A C 1
ATOM 1739 O O . PRO A 1 211 ? -15.979 14.436 19.876 1.00 36.78 211 PRO A O 1
ATOM 1742 N N . LYS A 1 212 ? -18.072 14.186 19.093 1.00 35.94 212 LYS A N 1
ATOM 1743 C CA . LYS A 1 212 ? -18.047 15.083 17.928 1.00 35.94 212 LYS A CA 1
ATOM 1744 C C . LYS A 1 212 ? -17.529 16.496 18.261 1.00 35.94 212 LYS A C 1
ATOM 1746 O O . LYS A 1 212 ? -18.318 17.321 18.703 1.00 35.94 212 LYS A O 1
ATOM 1751 N N . GLN A 1 213 ? -16.290 16.822 17.893 1.00 38.97 213 GLN A N 1
ATOM 1752 C CA . GLN A 1 213 ? -15.932 18.159 17.397 1.00 38.97 213 GLN A CA 1
ATOM 1753 C C . GLN A 1 213 ? -14.899 18.042 16.270 1.00 38.97 213 GLN A C 1
ATOM 1755 O O . GLN A 1 213 ? -13.915 17.318 16.375 1.00 38.97 213 GLN A O 1
ATOM 1760 N N . GLN A 1 214 ? -15.186 18.698 15.145 1.00 42.53 214 GLN A N 1
ATOM 1761 C CA . GLN A 1 214 ? -14.451 18.591 13.885 1.00 42.53 214 GLN A CA 1
ATOM 1762 C C . GLN A 1 214 ? -13.510 19.784 13.715 1.00 42.53 214 GLN A C 1
ATOM 1764 O O . GLN A 1 214 ? -13.968 20.922 13.664 1.00 42.53 214 GLN A O 1
ATOM 1769 N N . LYS A 1 215 ? -12.214 19.520 13.535 1.00 46.38 215 LYS A N 1
ATOM 1770 C CA . LYS A 1 215 ? -11.288 20.449 12.872 1.00 46.38 215 LYS A CA 1
ATOM 1771 C C . LYS A 1 215 ? -11.051 19.966 11.443 1.00 46.38 215 LYS A C 1
ATOM 1773 O O . LYS A 1 215 ? -11.137 18.772 11.172 1.00 46.38 215 LYS A O 1
ATOM 1778 N N . THR A 1 216 ? -10.814 20.875 10.499 1.00 58.03 216 THR A N 1
ATOM 1779 C CA . THR A 1 216 ? -10.484 20.496 9.108 1.00 58.03 216 THR A CA 1
ATOM 1780 C C . THR A 1 216 ? -9.007 20.099 8.974 1.00 58.03 216 THR A C 1
ATOM 1782 O O . THR A 1 216 ? -8.196 20.472 9.812 1.00 58.03 216 THR A O 1
ATOM 1785 N N . SER A 1 217 ? -8.615 19.369 7.922 1.00 50.47 217 SER A N 1
ATOM 1786 C CA . SER A 1 217 ? -7.215 18.929 7.725 1.00 50.47 217 SER A CA 1
ATOM 1787 C C . SER A 1 217 ? -6.276 20.117 7.540 1.00 50.47 217 SER A C 1
ATOM 1789 O O . SER A 1 217 ? -5.133 20.091 7.977 1.00 50.47 217 SER A O 1
ATOM 1791 N N . LYS A 1 218 ? -6.807 21.196 6.962 1.00 62.88 218 LYS A N 1
ATOM 1792 C CA . LYS A 1 218 ? -6.173 22.509 6.909 1.00 62.88 218 LYS A CA 1
ATOM 1793 C C . LYS A 1 218 ? -5.935 23.076 8.313 1.00 62.88 218 LYS A C 1
ATOM 1795 O O . LYS A 1 218 ? -4.835 23.521 8.593 1.00 62.88 218 LYS A O 1
ATOM 1800 N N . GLN A 1 219 ? -6.937 23.005 9.183 1.00 62.84 219 GLN A N 1
ATOM 1801 C CA . GLN A 1 219 ? -6.872 23.546 10.539 1.00 62.84 219 GLN A CA 1
ATOM 1802 C C . GLN A 1 219 ? -5.903 22.771 11.439 1.00 62.84 219 GLN A C 1
ATOM 1804 O O . GLN A 1 219 ? -5.219 23.383 12.242 1.00 62.84 219 GLN A O 1
ATOM 1809 N N . VAL A 1 220 ? -5.779 21.449 11.264 1.00 63.00 220 VAL A N 1
ATOM 1810 C CA . VAL A 1 220 ? -4.758 20.648 11.968 1.00 63.00 220 VAL A CA 1
ATOM 1811 C C . VAL A 1 220 ? -3.348 21.081 11.563 1.00 63.00 220 VAL A C 1
ATOM 1813 O O . VAL A 1 220 ? -2.516 21.325 12.427 1.00 63.00 220 VAL A O 1
ATOM 1816 N N . VAL A 1 221 ? -3.093 21.242 10.261 1.00 54.56 221 VAL A N 1
ATOM 1817 C CA . VAL A 1 221 ? -1.776 21.685 9.776 1.00 54.56 221 VAL A CA 1
ATOM 1818 C C . VAL A 1 221 ? -1.493 23.140 10.173 1.00 54.56 221 VAL A C 1
ATOM 1820 O O . VAL A 1 221 ? -0.355 23.474 10.477 1.00 54.56 221 VAL A O 1
ATOM 1823 N N . GLU A 1 222 ? -2.505 24.011 10.195 1.00 63.31 222 GLU A N 1
ATOM 1824 C CA . GLU A 1 222 ? -2.372 25.391 10.686 1.00 63.31 222 GLU A CA 1
ATOM 1825 C C . GLU A 1 222 ? -2.065 25.434 12.192 1.00 63.31 222 GLU A C 1
ATOM 1827 O O . GLU A 1 222 ? -1.175 26.176 12.601 1.00 63.31 222 GLU A O 1
ATOM 1832 N N . ASP A 1 223 ? -2.724 24.600 13.000 1.00 66.75 223 ASP A N 1
ATOM 1833 C CA . ASP A 1 223 ? -2.461 24.490 14.438 1.00 66.75 223 ASP A CA 1
ATOM 1834 C C . ASP A 1 223 ? -1.038 23.954 14.713 1.00 66.75 223 ASP A C 1
ATOM 1836 O O . ASP A 1 223 ? -0.322 24.518 15.545 1.00 66.75 223 ASP A O 1
ATOM 1840 N N . GLU A 1 224 ? -0.589 22.924 13.980 1.00 67.94 224 GLU A N 1
ATOM 1841 C CA . GLU A 1 224 ? 0.785 22.395 14.068 1.00 67.94 224 GLU A CA 1
ATOM 1842 C C . GLU A 1 224 ? 1.830 23.447 13.675 1.00 67.94 224 GLU A C 1
ATOM 1844 O O . GLU A 1 224 ? 2.877 23.557 14.318 1.00 67.94 224 GLU A O 1
ATOM 1849 N N . LEU A 1 225 ? 1.549 24.250 12.643 1.00 70.94 225 LEU A N 1
ATOM 1850 C CA . LEU A 1 225 ? 2.460 25.293 12.176 1.00 70.94 225 LEU A CA 1
ATOM 1851 C C . LEU A 1 225 ? 2.573 26.429 13.201 1.00 70.94 225 LEU A C 1
ATOM 1853 O O . LEU A 1 225 ? 3.683 26.861 13.503 1.00 70.94 225 LEU A O 1
ATOM 1857 N N . VAL A 1 226 ? 1.461 26.826 13.827 1.00 78.62 226 VAL A N 1
ATOM 1858 C CA . VAL A 1 226 ? 1.454 27.792 14.940 1.00 78.62 226 VAL A CA 1
ATOM 1859 C C . VAL A 1 226 ? 2.224 27.256 16.153 1.00 78.62 226 VAL A C 1
ATOM 1861 O O . VAL A 1 226 ? 2.950 27.999 16.818 1.00 78.62 226 VAL A O 1
ATOM 1864 N N . GLU A 1 227 ? 2.097 25.968 16.475 1.00 76.00 227 GLU A N 1
ATOM 1865 C CA . GLU A 1 227 ? 2.849 25.360 17.576 1.00 76.00 227 GLU A CA 1
ATOM 1866 C C . GLU A 1 227 ? 4.354 25.258 17.267 1.00 76.00 227 GLU A C 1
ATOM 1868 O O . GLU A 1 227 ? 5.187 25.506 18.145 1.00 76.00 227 GLU A O 1
ATOM 1873 N N . LEU A 1 228 ? 4.723 24.948 16.022 1.00 67.88 228 LEU A N 1
ATOM 1874 C CA . LEU A 1 228 ? 6.112 24.974 15.553 1.00 67.88 228 LEU A CA 1
ATOM 1875 C C . LEU A 1 228 ? 6.702 26.386 15.592 1.00 67.88 228 LEU A C 1
ATOM 1877 O O . LEU A 1 228 ? 7.821 26.555 16.071 1.00 67.88 228 LEU A O 1
ATOM 1881 N N . GLU A 1 229 ? 5.955 27.407 15.171 1.00 78.00 229 GLU A N 1
ATOM 1882 C CA . GLU A 1 229 ? 6.378 28.809 15.275 1.00 78.00 229 GLU A CA 1
ATOM 1883 C C . GLU A 1 229 ? 6.659 29.207 16.729 1.00 78.00 229 GLU A C 1
ATOM 1885 O O . GLU A 1 229 ? 7.699 29.806 17.016 1.00 78.00 229 GLU A O 1
ATOM 1890 N N . LYS A 1 230 ? 5.792 28.808 17.670 1.00 83.38 230 LYS A N 1
ATOM 1891 C CA . LYS A 1 230 ? 6.008 29.038 19.109 1.00 83.38 230 LYS A CA 1
ATOM 1892 C C . LYS A 1 230 ? 7.277 28.353 19.620 1.00 83.38 230 LYS A C 1
ATOM 1894 O O . LYS A 1 230 ? 8.021 28.959 20.393 1.00 83.38 230 LYS A O 1
ATOM 1899 N N . ARG A 1 231 ? 7.543 27.113 19.194 1.00 76.94 231 ARG A N 1
ATOM 1900 C CA . ARG A 1 231 ? 8.765 26.373 19.560 1.00 76.94 231 ARG A CA 1
ATOM 1901 C C . ARG A 1 231 ? 10.020 27.031 18.983 1.00 76.94 231 ARG A C 1
ATOM 1903 O O . ARG A 1 231 ? 10.950 27.293 19.739 1.00 76.94 231 ARG A O 1
ATOM 1910 N N . CYS A 1 232 ? 10.008 27.391 17.699 1.00 72.62 232 CYS A N 1
ATOM 1911 C CA . CYS A 1 232 ? 11.083 28.144 17.045 1.00 72.62 232 CYS A CA 1
ATOM 1912 C C . CYS A 1 232 ? 11.367 29.474 17.754 1.00 72.62 232 CYS A C 1
ATOM 1914 O O . CYS A 1 232 ? 12.526 29.837 17.952 1.00 72.62 232 CYS A O 1
ATOM 1916 N N . TYR A 1 233 ? 10.320 30.207 18.146 1.00 82.69 233 TYR A N 1
ATOM 1917 C CA . TYR A 1 233 ? 10.465 31.463 18.877 1.00 82.69 233 TYR A CA 1
ATOM 1918 C C . TYR A 1 233 ? 11.124 31.244 20.243 1.00 82.69 233 TYR A C 1
ATOM 1920 O O . TYR A 1 233 ? 12.113 31.906 20.553 1.00 82.69 233 TYR A O 1
ATOM 1928 N N . LYS A 1 234 ? 10.628 30.275 21.025 1.00 84.06 234 LYS A N 1
ATOM 1929 C CA . LYS A 1 234 ? 11.188 29.931 22.338 1.00 84.06 234 LYS A CA 1
ATOM 1930 C C . LYS A 1 234 ? 12.668 29.552 22.239 1.00 84.06 234 LYS A C 1
ATOM 1932 O O . LYS A 1 234 ? 13.469 30.068 23.012 1.00 84.06 234 LYS A O 1
ATOM 1937 N N . GLU A 1 235 ? 13.030 28.718 21.265 1.00 79.88 235 GLU A N 1
ATOM 1938 C CA . GLU A 1 235 ? 14.415 28.282 21.057 1.00 79.88 235 GLU A CA 1
ATOM 1939 C C . GLU A 1 235 ? 15.331 29.452 20.663 1.00 79.88 235 GLU A C 1
ATOM 1941 O O . GLU A 1 235 ? 16.420 29.601 21.214 1.00 79.88 235 GLU A O 1
ATOM 1946 N N . ARG A 1 236 ? 14.872 30.361 19.788 1.00 79.88 236 ARG A N 1
ATOM 1947 C CA . ARG A 1 236 ? 15.616 31.592 19.461 1.00 79.88 236 ARG A CA 1
ATOM 1948 C C . ARG A 1 236 ? 15.841 32.472 20.687 1.00 79.88 236 ARG A C 1
ATOM 1950 O O . ARG A 1 236 ? 16.943 32.986 20.863 1.00 79.88 236 ARG A O 1
ATOM 1957 N N . THR A 1 237 ? 14.830 32.644 21.539 1.00 86.12 237 THR A N 1
ATOM 1958 C CA . THR A 1 237 ? 14.978 33.405 22.789 1.00 86.12 237 THR A CA 1
ATOM 1959 C C . THR A 1 237 ? 15.983 32.737 23.730 1.00 86.12 237 THR A C 1
ATOM 1961 O O . THR A 1 237 ? 16.837 33.421 24.290 1.00 86.12 237 THR A O 1
ATOM 1964 N N . SER A 1 238 ? 15.946 31.408 23.860 1.00 80.56 238 SER A N 1
ATOM 1965 C CA . SER A 1 238 ? 16.935 30.650 24.635 1.00 80.56 238 SER A CA 1
ATOM 1966 C C . SER A 1 238 ? 18.359 30.819 24.089 1.00 80.56 238 SER A C 1
ATOM 1968 O O . SER A 1 238 ? 19.278 31.056 24.870 1.00 80.56 238 SER A O 1
ATOM 1970 N N . GLN A 1 239 ? 18.556 30.797 22.767 1.00 78.25 239 GLN A N 1
ATOM 1971 C CA . GLN A 1 239 ? 19.864 31.054 22.148 1.00 78.25 239 GLN A CA 1
ATOM 1972 C C . GLN A 1 239 ? 20.356 32.494 22.353 1.00 78.25 239 GLN A C 1
ATOM 1974 O O . GLN A 1 239 ? 21.553 32.713 22.548 1.00 78.25 239 GLN A O 1
ATOM 1979 N N . GLN A 1 240 ? 19.456 33.482 22.326 1.00 86.50 240 GLN A N 1
ATOM 1980 C CA . GLN A 1 240 ? 19.796 34.878 22.619 1.00 86.50 240 GLN A CA 1
ATOM 1981 C C . GLN A 1 240 ? 20.232 35.062 24.075 1.00 86.50 240 GLN A C 1
ATOM 1983 O O . GLN A 1 240 ? 21.231 35.734 24.322 1.00 86.50 240 GLN A O 1
ATOM 1988 N N . LEU A 1 241 ? 19.527 34.442 25.029 1.00 86.56 241 LEU A N 1
ATOM 1989 C CA . LEU A 1 241 ? 19.914 34.455 26.443 1.00 86.56 241 LEU A CA 1
ATOM 1990 C C . LEU A 1 241 ? 21.276 33.789 26.647 1.00 86.56 241 LEU A C 1
ATOM 1992 O O . LEU A 1 241 ? 22.157 34.389 27.250 1.00 86.56 241 LEU A O 1
ATOM 1996 N N . LEU A 1 242 ? 21.488 32.615 26.047 1.00 80.44 242 LEU A N 1
ATOM 1997 C CA . LEU A 1 242 ? 22.764 31.904 26.118 1.00 80.44 242 LEU A CA 1
ATOM 1998 C C . LEU A 1 242 ? 23.917 32.720 25.511 1.00 80.44 242 LEU A C 1
ATOM 2000 O O . LEU A 1 242 ? 25.038 32.677 26.000 1.00 80.44 242 LEU A O 1
ATOM 2004 N N . THR A 1 243 ? 23.654 33.485 24.447 1.00 81.44 243 THR A N 1
ATOM 2005 C CA . THR A 1 243 ? 24.668 34.358 23.838 1.00 81.44 243 THR A CA 1
ATOM 2006 C C . THR A 1 243 ? 25.039 35.512 24.771 1.00 81.44 243 THR A C 1
ATOM 2008 O O . THR A 1 243 ? 26.225 35.791 24.916 1.00 81.44 243 THR A O 1
ATOM 2011 N N . LYS A 1 244 ? 24.065 36.115 25.467 1.00 87.19 244 LYS A N 1
ATOM 2012 C CA . LYS A 1 244 ? 24.337 37.126 26.502 1.00 87.19 244 LYS A CA 1
ATOM 2013 C C . LYS A 1 244 ? 25.120 36.549 27.681 1.00 87.19 244 LYS A C 1
ATOM 2015 O O . LYS A 1 244 ? 26.085 37.163 28.111 1.00 87.19 244 LYS A O 1
ATOM 2020 N N . GLU A 1 245 ? 24.769 35.351 28.152 1.00 82.44 245 GLU A N 1
ATOM 2021 C CA . GLU A 1 245 ? 25.518 34.667 29.219 1.00 82.44 245 GLU A CA 1
ATOM 2022 C C . GLU A 1 245 ? 26.975 34.389 28.810 1.00 82.44 245 GLU A C 1
ATOM 2024 O O . GLU A 1 245 ? 27.882 34.527 29.628 1.00 82.44 245 GLU A O 1
ATOM 2029 N N . ILE A 1 246 ? 27.223 34.042 27.539 1.00 78.12 246 ILE A N 1
ATOM 2030 C CA . ILE A 1 246 ? 28.581 33.879 26.993 1.00 78.12 246 ILE A CA 1
ATOM 2031 C C . ILE A 1 246 ? 29.325 35.221 26.959 1.00 78.12 246 ILE A C 1
ATOM 2033 O O . ILE A 1 246 ? 30.496 35.274 27.330 1.00 78.12 246 ILE A O 1
ATOM 2037 N N . GLU A 1 247 ? 28.673 36.303 26.528 1.00 82.44 247 GLU A N 1
ATOM 2038 C CA . GLU A 1 247 ? 29.259 37.651 26.520 1.00 82.44 247 GLU A CA 1
ATOM 2039 C C . GLU A 1 247 ? 29.620 38.119 27.937 1.00 82.44 247 GLU A C 1
ATOM 2041 O O . GLU A 1 247 ? 30.730 38.601 28.153 1.00 82.44 247 GLU A O 1
ATOM 2046 N N . GLU A 1 248 ? 28.739 37.898 28.914 1.00 83.31 248 GLU A N 1
ATOM 2047 C CA . GLU A 1 248 ? 28.991 38.192 30.328 1.00 83.31 248 GLU A CA 1
ATOM 2048 C C . GLU A 1 248 ? 30.132 37.328 30.882 1.00 83.31 248 GLU A C 1
ATOM 2050 O O . GLU A 1 248 ? 31.065 37.853 31.491 1.00 83.31 248 GLU A O 1
ATOM 2055 N N . ALA A 1 249 ? 30.131 36.019 30.614 1.00 75.62 249 ALA A N 1
ATOM 2056 C CA . ALA A 1 249 ? 31.194 35.115 31.053 1.00 75.62 249 ALA A CA 1
ATOM 2057 C C . ALA A 1 249 ? 32.565 35.497 30.470 1.00 75.62 249 ALA A C 1
ATOM 2059 O O . ALA A 1 249 ? 33.567 35.427 31.183 1.00 75.62 249 ALA A O 1
ATOM 2060 N N . ASN A 1 250 ? 32.603 35.969 29.219 1.00 76.31 250 ASN A N 1
ATOM 2061 C CA . ASN A 1 250 ? 33.815 36.461 28.561 1.00 76.31 250 ASN A CA 1
ATOM 2062 C C . ASN A 1 250 ? 34.415 37.702 29.244 1.00 76.31 250 ASN A C 1
ATOM 2064 O O . ASN A 1 250 ? 35.613 37.942 29.121 1.00 76.31 250 ASN A O 1
ATOM 2068 N N . THR A 1 251 ? 33.630 38.467 30.009 1.00 79.00 251 THR A N 1
ATOM 2069 C CA . THR A 1 251 ? 34.158 39.589 30.807 1.00 79.00 251 THR A CA 1
ATOM 2070 C C . THR A 1 251 ? 34.805 39.154 32.130 1.00 79.00 251 THR A C 1
ATOM 2072 O O . THR A 1 251 ? 35.502 39.947 32.760 1.00 79.00 251 THR A O 1
ATOM 2075 N N . CYS A 1 252 ? 34.634 37.891 32.545 1.00 65.94 252 CYS A N 1
ATOM 2076 C CA . CYS A 1 252 ? 35.115 37.345 33.822 1.00 65.94 252 CYS A CA 1
ATOM 2077 C C . CYS A 1 252 ? 36.246 36.297 33.681 1.00 65.94 252 CYS A C 1
ATOM 2079 O O . CYS A 1 252 ? 36.535 35.568 34.632 1.00 65.94 252 CYS A O 1
ATOM 2081 N N . THR A 1 253 ? 36.901 36.193 32.519 1.00 57.31 253 THR A N 1
ATOM 2082 C CA . THR A 1 253 ? 37.792 35.073 32.129 1.00 57.31 253 THR A CA 1
ATOM 2083 C C . THR A 1 253 ? 39.180 35.039 32.778 1.00 57.31 253 THR A C 1
ATOM 2085 O O . THR A 1 253 ? 40.059 34.328 32.296 1.00 57.31 253 THR A O 1
ATOM 2088 N N . SER A 1 254 ? 39.425 35.757 33.874 1.00 60.81 254 SER A N 1
ATOM 2089 C CA . SER A 1 254 ? 40.725 35.720 34.566 1.00 60.81 254 SER A CA 1
ATOM 2090 C C . SER A 1 254 ? 40.915 34.506 35.490 1.00 60.81 254 SER A C 1
ATOM 2092 O O . SER A 1 254 ? 41.919 34.433 36.194 1.00 60.81 254 SER A O 1
ATOM 2094 N N . THR A 1 255 ? 39.976 33.553 35.508 1.00 72.50 255 THR A N 1
ATOM 2095 C CA . THR A 1 255 ? 40.017 32.368 36.382 1.00 72.50 255 THR A CA 1
ATOM 2096 C C . THR A 1 255 ? 39.747 31.080 35.602 1.00 72.50 255 THR A C 1
ATOM 2098 O O . THR A 1 255 ? 38.927 31.075 34.683 1.00 72.50 255 THR A O 1
ATOM 2101 N N . ASP A 1 256 ? 40.379 29.972 36.003 1.00 75.12 256 ASP A N 1
ATOM 2102 C CA . ASP A 1 256 ? 40.197 28.641 35.389 1.00 75.12 256 ASP A CA 1
ATOM 2103 C C . ASP A 1 256 ? 38.724 28.187 35.406 1.00 75.12 256 ASP A C 1
ATOM 2105 O O . ASP A 1 256 ? 38.214 27.617 34.441 1.00 75.12 256 ASP A O 1
ATOM 2109 N N . ALA A 1 257 ? 37.982 28.558 36.456 1.00 73.19 257 ALA A N 1
ATOM 2110 C CA . ALA A 1 257 ? 36.540 28.323 36.558 1.00 73.19 257 ALA A CA 1
ATOM 2111 C C . ALA A 1 257 ? 35.720 29.069 35.481 1.00 73.19 257 ALA A C 1
ATOM 2113 O O . ALA A 1 257 ? 34.629 28.628 35.111 1.00 73.19 257 ALA A O 1
ATOM 2114 N N . GLY A 1 258 ? 36.227 30.193 34.965 1.00 71.50 258 GLY A N 1
ATOM 2115 C CA . GLY A 1 258 ? 35.631 30.917 33.841 1.00 71.50 258 GLY A CA 1
ATOM 2116 C C . GLY A 1 258 ? 35.776 30.166 32.514 1.00 71.50 258 GLY A C 1
ATOM 2117 O O . GLY A 1 258 ? 34.837 30.151 31.718 1.00 71.50 258 GLY A O 1
ATOM 2118 N N . GLN A 1 259 ? 36.904 29.478 32.300 1.00 76.06 259 GLN A N 1
ATOM 2119 C CA . GLN A 1 259 ? 37.160 28.710 31.074 1.00 76.06 259 GLN A CA 1
ATOM 2120 C C . GLN A 1 259 ? 36.292 27.445 30.981 1.00 76.06 259 GLN A C 1
ATOM 2122 O O . GLN A 1 259 ? 35.710 27.178 29.928 1.00 76.06 259 GLN A O 1
ATOM 2127 N N . GLU A 1 260 ? 36.120 26.699 32.079 1.00 79.31 260 GLU A N 1
ATOM 2128 C CA . GLU A 1 260 ? 35.239 25.515 32.098 1.00 79.31 260 GLU A CA 1
ATOM 2129 C C . GLU A 1 260 ? 33.765 25.873 31.849 1.00 79.31 260 GLU A C 1
ATOM 2131 O O . GLU A 1 260 ? 33.038 25.163 31.138 1.00 79.31 260 GLU A O 1
ATOM 2136 N N . ARG A 1 261 ? 33.314 27.012 32.393 1.00 76.50 261 ARG A N 1
ATOM 2137 C CA . ARG A 1 261 ? 31.968 27.534 32.126 1.00 76.50 261 ARG A CA 1
ATOM 2138 C C . ARG A 1 261 ? 31.800 27.892 30.653 1.00 76.50 261 ARG A C 1
ATOM 2140 O O . ARG A 1 261 ? 30.792 27.504 30.063 1.00 76.50 261 ARG A O 1
ATOM 2147 N N . LEU A 1 262 ? 32.789 28.547 30.043 1.00 76.94 262 LEU A N 1
ATOM 2148 C CA . LEU A 1 262 ? 32.750 28.931 28.630 1.00 76.94 262 LEU A CA 1
ATOM 2149 C C . LEU A 1 262 ? 32.617 27.711 27.701 1.00 76.94 262 LEU A C 1
ATOM 2151 O O . LEU A 1 262 ? 31.727 27.692 26.852 1.00 76.94 262 LEU A O 1
ATOM 2155 N N . ILE A 1 263 ? 33.407 26.652 27.921 1.00 81.31 263 ILE A N 1
ATOM 2156 C CA . ILE A 1 263 ? 33.320 25.400 27.140 1.00 81.31 263 ILE A CA 1
ATOM 2157 C C . ILE A 1 263 ? 31.921 24.771 27.254 1.00 81.31 263 ILE A C 1
ATOM 2159 O O . ILE A 1 263 ? 31.333 24.327 26.261 1.00 81.31 263 ILE A O 1
ATOM 2163 N N . THR A 1 264 ? 31.352 24.768 28.462 1.00 80.94 264 THR A N 1
ATOM 2164 C CA . THR A 1 264 ? 30.007 24.228 28.708 1.00 80.94 264 THR A CA 1
ATOM 2165 C C . THR A 1 264 ? 28.932 25.028 27.965 1.00 80.94 264 THR A C 1
ATOM 2167 O O . THR A 1 264 ? 28.016 24.442 27.377 1.00 80.94 264 THR A O 1
ATOM 2170 N N . PHE A 1 265 ? 29.040 26.360 27.953 1.00 79.44 265 PHE A N 1
ATOM 2171 C CA . PHE A 1 265 ? 28.107 27.229 27.238 1.00 79.44 265 PHE A CA 1
ATOM 2172 C C . PHE A 1 265 ? 28.227 27.092 25.715 1.00 79.44 265 PHE A C 1
ATOM 2174 O O . PHE A 1 265 ? 27.204 27.008 25.033 1.00 79.44 265 PHE A O 1
ATOM 2181 N N . GLU A 1 266 ? 29.439 26.978 25.169 1.00 77.31 266 GLU A N 1
ATOM 2182 C CA . GLU A 1 266 ? 29.643 26.758 23.733 1.00 77.31 266 GLU A CA 1
ATOM 2183 C C . GLU A 1 266 ? 29.077 25.415 23.256 1.00 77.31 266 GLU A C 1
ATOM 2185 O O . GLU A 1 266 ? 28.443 25.348 22.198 1.00 77.31 266 GLU A O 1
ATOM 2190 N N . SER A 1 267 ? 29.237 24.348 24.046 1.00 80.25 267 SER A N 1
ATOM 2191 C CA . SER A 1 267 ? 28.636 23.043 23.745 1.00 80.25 267 SER A CA 1
ATOM 2192 C C . SER A 1 267 ? 27.104 23.120 23.714 1.00 80.25 267 SER A C 1
ATOM 2194 O O . SER A 1 267 ? 26.474 22.649 22.761 1.00 80.25 267 SER A O 1
ATOM 2196 N N . LYS A 1 268 ? 26.492 23.788 24.704 1.00 77.56 268 LYS A N 1
ATOM 2197 C CA . LYS A 1 268 ? 25.039 24.035 24.731 1.00 77.56 268 LYS A CA 1
ATOM 2198 C C . LYS A 1 268 ? 24.576 24.869 23.534 1.00 77.56 268 LYS A C 1
ATOM 2200 O O . LYS A 1 268 ? 23.539 24.562 22.951 1.00 77.56 268 LYS A O 1
ATOM 2205 N N . LYS A 1 269 ? 25.361 25.869 23.115 1.00 78.06 269 LYS A N 1
ATOM 2206 C CA . LYS A 1 269 ? 25.069 26.698 21.935 1.00 78.06 269 LYS A CA 1
ATOM 2207 C C . LYS A 1 269 ? 25.058 25.866 20.654 1.00 78.06 269 LYS A C 1
ATOM 2209 O O . LYS A 1 269 ? 24.144 26.013 19.847 1.00 78.06 269 LYS A O 1
ATOM 2214 N N . ARG A 1 270 ? 26.025 24.957 20.480 1.00 77.06 270 ARG A N 1
ATOM 2215 C CA . ARG A 1 270 ? 26.072 24.041 19.324 1.00 77.06 270 ARG A CA 1
ATOM 2216 C C . ARG A 1 270 ? 24.882 23.080 19.304 1.00 77.06 270 ARG A C 1
ATOM 2218 O O . ARG A 1 270 ? 24.266 22.907 18.257 1.00 77.06 270 ARG A O 1
ATOM 2225 N N . GLN A 1 271 ? 24.521 22.502 20.451 1.00 74.62 271 GLN A N 1
ATOM 2226 C CA . GLN A 1 271 ? 23.349 21.622 20.555 1.00 74.62 271 GLN A CA 1
ATOM 2227 C C . GLN A 1 271 ? 22.039 22.360 20.242 1.00 74.62 271 GLN A C 1
ATOM 2229 O O . GLN A 1 271 ? 21.240 21.863 19.450 1.00 74.62 271 GLN A O 1
ATOM 2234 N N . GLY A 1 272 ? 21.848 23.562 20.795 1.00 73.69 272 GLY A N 1
ATOM 2235 C CA . GLY A 1 272 ? 20.685 24.402 20.494 1.00 73.69 272 GLY A CA 1
ATOM 2236 C C . GLY A 1 272 ? 20.626 24.830 19.025 1.00 73.69 272 GLY A C 1
ATOM 2237 O O . GLY A 1 272 ? 19.548 24.861 18.439 1.00 73.69 272 GLY A O 1
ATOM 2238 N N . SER A 1 273 ? 21.773 25.118 18.396 1.00 76.50 273 SER A N 1
ATOM 2239 C CA . SER A 1 273 ? 21.842 25.467 16.967 1.00 76.50 273 SER A CA 1
ATOM 2240 C C . SER A 1 273 ? 21.343 24.329 16.082 1.00 76.50 273 SER A C 1
ATOM 2242 O O . SER A 1 273 ? 20.488 24.553 15.230 1.00 76.50 273 SER A O 1
ATOM 2244 N N . ASN A 1 274 ? 21.815 23.104 16.329 1.00 75.00 274 ASN A N 1
ATOM 2245 C CA . ASN A 1 274 ? 21.377 21.930 15.574 1.00 75.00 274 ASN A CA 1
ATOM 2246 C C . ASN A 1 274 ? 19.872 21.679 15.758 1.00 75.00 274 ASN A C 1
ATOM 2248 O O . ASN A 1 274 ? 19.165 21.404 14.792 1.00 75.00 274 ASN A O 1
ATOM 2252 N N . HIS A 1 275 ? 19.364 21.835 16.986 1.00 67.50 275 HIS A N 1
ATOM 2253 C CA . HIS A 1 275 ? 17.939 21.667 17.266 1.00 67.50 275 HIS A CA 1
ATOM 2254 C C . HIS A 1 275 ? 17.070 22.727 16.567 1.00 67.50 275 HIS A C 1
ATOM 2256 O O . HIS A 1 275 ? 16.008 22.408 16.032 1.00 67.50 275 HIS A O 1
ATOM 2262 N N . LEU A 1 276 ? 17.530 23.982 16.519 1.00 68.00 276 LEU A N 1
ATOM 2263 C CA . LEU A 1 276 ? 16.841 25.052 15.800 1.00 68.00 276 LEU A CA 1
ATOM 2264 C C . LEU A 1 276 ? 16.823 24.801 14.285 1.00 68.00 276 LEU A C 1
ATOM 2266 O O . LEU A 1 276 ? 15.793 25.030 13.652 1.00 68.00 276 LEU A O 1
ATOM 2270 N N . ASP A 1 277 ? 17.920 24.312 13.706 1.00 71.25 277 ASP A N 1
ATOM 2271 C CA . ASP A 1 277 ? 17.986 23.980 12.279 1.00 71.25 277 ASP A CA 1
ATOM 2272 C C . ASP A 1 277 ? 17.006 22.859 11.902 1.00 71.25 277 ASP A C 1
ATOM 2274 O O . ASP A 1 277 ? 16.360 22.927 10.849 1.00 71.25 277 ASP A O 1
ATOM 2278 N N . ASP A 1 278 ? 16.832 21.868 12.779 1.00 63.56 278 ASP A N 1
ATOM 2279 C CA . ASP A 1 278 ? 15.835 20.809 12.610 1.00 63.56 278 ASP A CA 1
ATOM 2280 C C . ASP A 1 278 ? 14.402 21.364 12.674 1.00 63.56 278 ASP A C 1
ATOM 2282 O O . ASP A 1 278 ? 13.600 21.091 11.776 1.00 63.56 278 ASP A O 1
ATOM 2286 N N . LEU A 1 279 ? 14.093 22.223 13.654 1.00 60.47 279 LEU A N 1
ATOM 2287 C CA . LEU A 1 279 ? 12.783 22.882 13.764 1.00 60.47 279 LEU A CA 1
ATOM 2288 C C . LEU A 1 279 ? 12.479 23.782 12.554 1.00 60.47 279 LEU A C 1
ATOM 2290 O O . LEU A 1 279 ? 11.354 23.808 12.052 1.00 60.47 279 LEU A O 1
ATOM 2294 N N . VAL A 1 280 ? 13.478 24.502 12.036 1.00 69.75 280 VAL A N 1
ATOM 2295 C CA . VAL A 1 280 ? 13.341 25.336 10.830 1.00 69.75 280 VAL A CA 1
ATOM 2296 C C . VAL A 1 280 ? 13.107 24.473 9.588 1.00 69.75 280 VAL A C 1
ATOM 2298 O O . VAL A 1 280 ? 12.320 24.850 8.710 1.00 69.75 280 VAL A O 1
ATOM 2301 N N . ARG A 1 281 ? 13.760 23.310 9.496 1.00 69.25 281 ARG A N 1
ATOM 2302 C CA . ARG A 1 281 ? 13.552 22.347 8.407 1.00 69.25 281 ARG A CA 1
ATOM 2303 C C . ARG A 1 281 ? 12.141 21.764 8.448 1.00 69.25 281 ARG A C 1
ATOM 2305 O O . ARG A 1 281 ? 11.482 21.714 7.408 1.00 69.25 281 ARG A O 1
ATOM 2312 N N . GLU A 1 282 ? 11.663 21.402 9.634 1.00 61.53 282 GLU A N 1
ATOM 2313 C CA . GLU A 1 282 ? 10.300 20.922 9.871 1.00 61.53 282 GLU A CA 1
ATOM 2314 C C . GLU A 1 282 ? 9.264 22.003 9.520 1.00 61.53 282 GLU A C 1
ATOM 2316 O O . GLU A 1 282 ? 8.345 21.764 8.736 1.00 61.53 282 GLU A O 1
ATOM 2321 N N . HIS A 1 283 ? 9.473 23.244 9.966 1.00 77.00 283 HIS A N 1
ATOM 2322 C CA . HIS A 1 283 ? 8.628 24.382 9.599 1.00 77.00 283 HIS A CA 1
ATOM 2323 C C . HIS A 1 283 ? 8.574 24.605 8.075 1.00 77.00 283 HIS A C 1
ATOM 2325 O O . HIS A 1 283 ? 7.503 24.814 7.498 1.00 77.00 283 HIS A O 1
ATOM 2331 N N . ARG A 1 284 ? 9.722 24.528 7.383 1.00 68.88 284 ARG A N 1
ATOM 2332 C CA . ARG A 1 284 ? 9.783 24.646 5.915 1.00 68.88 284 ARG A CA 1
ATOM 2333 C C . ARG A 1 284 ? 8.994 23.529 5.232 1.00 68.88 284 ARG A C 1
ATOM 2335 O O . ARG A 1 284 ? 8.300 23.789 4.250 1.00 68.88 284 ARG A O 1
ATOM 2342 N N . TYR A 1 285 ? 9.076 22.307 5.754 1.00 64.75 285 TYR A N 1
ATOM 2343 C CA . TYR A 1 285 ? 8.302 21.176 5.259 1.00 64.75 285 TYR A CA 1
ATOM 2344 C C . TYR A 1 285 ? 6.790 21.433 5.378 1.00 64.75 285 TYR A C 1
ATOM 2346 O O . TYR A 1 285 ? 6.092 21.390 4.363 1.00 64.75 285 TYR A O 1
ATOM 2354 N N . PHE A 1 286 ? 6.289 21.798 6.562 1.00 53.78 286 PHE A N 1
ATOM 2355 C CA . PHE A 1 286 ? 4.857 22.062 6.769 1.00 53.78 286 PHE A CA 1
ATOM 2356 C C . PHE A 1 286 ? 4.339 23.262 5.964 1.00 53.78 286 PHE A C 1
ATOM 2358 O O . PHE A 1 286 ? 3.250 23.202 5.389 1.00 53.78 286 PHE A O 1
ATOM 2365 N N . SER A 1 287 ? 5.143 24.318 5.826 1.00 66.75 287 SER A N 1
ATOM 2366 C CA . SER A 1 287 ? 4.817 25.461 4.965 1.00 66.75 287 SER A CA 1
ATOM 2367 C C . SER A 1 287 ? 4.660 25.048 3.494 1.00 66.75 287 SER A C 1
ATOM 2369 O O . SER A 1 287 ? 3.677 25.408 2.836 1.00 66.75 287 SER A O 1
ATOM 2371 N N . ASN A 1 288 ? 5.564 24.203 2.986 1.00 63.16 288 ASN A N 1
ATOM 2372 C CA . ASN A 1 288 ? 5.469 23.657 1.631 1.00 63.16 288 ASN A CA 1
ATOM 2373 C C . ASN A 1 288 ? 4.232 22.764 1.451 1.00 63.16 288 ASN A C 1
ATOM 2375 O O . ASN A 1 288 ? 3.586 22.818 0.401 1.00 63.16 288 ASN A O 1
ATOM 2379 N N . VAL A 1 289 ? 3.866 21.977 2.466 1.00 58.81 289 VAL A N 1
ATOM 2380 C CA . VAL A 1 289 ? 2.636 21.169 2.460 1.00 58.81 289 VAL A CA 1
ATOM 2381 C C . VAL A 1 289 ? 1.396 22.065 2.383 1.00 58.81 289 VAL A C 1
ATOM 2383 O O . VAL A 1 289 ? 0.546 21.837 1.522 1.00 58.81 289 VAL A O 1
ATOM 2386 N N . LEU A 1 290 ? 1.301 23.133 3.185 1.00 64.44 290 LEU A N 1
ATOM 2387 C CA . LEU A 1 290 ? 0.186 24.088 3.098 1.00 64.44 290 LEU A CA 1
ATOM 2388 C C . LEU A 1 290 ? 0.112 24.786 1.740 1.00 64.44 290 LEU A C 1
ATOM 2390 O O . LEU A 1 290 ? -0.983 24.954 1.199 1.00 64.44 290 LEU A O 1
ATOM 2394 N N . GLN A 1 291 ? 1.252 25.176 1.165 1.00 68.88 291 GLN A N 1
ATOM 2395 C CA . GLN A 1 291 ? 1.277 25.751 -0.179 1.00 68.88 291 GLN A CA 1
ATOM 2396 C C . GLN A 1 291 ? 0.784 24.754 -1.233 1.00 68.88 291 GLN A C 1
ATOM 2398 O O . GLN A 1 291 ? 0.004 25.136 -2.105 1.00 68.88 291 GLN A O 1
ATOM 2403 N N . ARG A 1 292 ? 1.173 23.475 -1.138 1.00 66.12 292 ARG A N 1
ATOM 2404 C CA . ARG A 1 292 ? 0.660 22.416 -2.021 1.00 66.12 292 ARG A CA 1
ATOM 2405 C C . ARG A 1 292 ? -0.837 22.199 -1.838 1.00 66.12 292 ARG A C 1
ATOM 2407 O O . ARG A 1 292 ? -1.537 22.103 -2.834 1.00 66.12 292 ARG A O 1
ATOM 2414 N N . ILE A 1 293 ? -1.352 22.197 -0.608 1.00 58.34 293 ILE A N 1
ATOM 2415 C CA . ILE A 1 293 ? -2.798 22.087 -0.343 1.00 58.34 293 ILE A CA 1
ATOM 2416 C C . ILE A 1 293 ? -3.557 23.273 -0.959 1.00 58.34 293 ILE A C 1
ATOM 2418 O O . ILE A 1 293 ? -4.614 23.076 -1.559 1.00 58.34 293 ILE A O 1
ATOM 2422 N N . LYS A 1 294 ? -3.020 24.499 -0.856 1.00 65.31 294 LYS A N 1
ATOM 2423 C CA . LYS A 1 294 ? -3.606 25.692 -1.492 1.00 65.31 294 LYS A CA 1
ATOM 2424 C C . LYS A 1 294 ? -3.611 25.575 -3.021 1.00 65.31 294 LYS A C 1
ATOM 2426 O O . LYS A 1 294 ? -4.673 25.713 -3.621 1.00 65.31 294 LYS A O 1
ATOM 2431 N N . ARG A 1 295 ? -2.474 25.225 -3.637 1.00 65.31 295 ARG A N 1
ATOM 2432 C CA . ARG A 1 295 ? -2.367 25.034 -5.099 1.00 65.31 295 ARG A CA 1
ATOM 2433 C C . ARG A 1 295 ? -3.240 23.886 -5.604 1.00 65.31 295 ARG A C 1
ATOM 2435 O O . ARG A 1 295 ? -3.905 24.033 -6.621 1.00 65.31 295 ARG A O 1
ATOM 2442 N N . ASN A 1 296 ? -3.296 22.768 -4.881 1.00 59.72 296 ASN A N 1
ATOM 2443 C CA . ASN A 1 296 ? -4.135 21.630 -5.248 1.00 59.72 296 ASN A CA 1
ATOM 2444 C C . ASN A 1 296 ? -5.620 21.969 -5.174 1.00 59.72 296 ASN A C 1
ATOM 2446 O O . ASN A 1 296 ? -6.366 21.449 -5.987 1.00 59.72 296 ASN A O 1
ATOM 2450 N N . LYS A 1 297 ? -6.070 22.852 -4.270 1.00 55.84 297 LYS A N 1
ATOM 2451 C CA . LYS A 1 297 ? -7.464 23.329 -4.274 1.00 55.84 297 LYS A CA 1
ATOM 2452 C C . LYS A 1 297 ? -7.787 24.179 -5.501 1.00 55.84 297 LYS A C 1
ATOM 2454 O O . LYS A 1 297 ? -8.849 23.997 -6.086 1.00 55.84 297 LYS A O 1
ATOM 2459 N N . GLU A 1 298 ? -6.881 25.063 -5.909 1.00 55.97 298 GLU A N 1
ATOM 2460 C CA . GLU A 1 298 ? -7.040 25.848 -7.142 1.00 55.97 298 GLU A CA 1
ATOM 2461 C C . GLU A 1 298 ? -7.024 24.947 -8.386 1.00 55.97 298 GLU A C 1
ATOM 2463 O O . GLU A 1 298 ? -7.826 25.128 -9.302 1.00 55.97 298 GLU A O 1
ATOM 2468 N N . HIS A 1 299 ? -6.159 23.930 -8.390 1.00 53.28 299 HIS A N 1
ATOM 2469 C CA . HIS A 1 299 ? -6.082 22.943 -9.461 1.00 53.28 299 HIS A CA 1
ATOM 2470 C C . HIS A 1 299 ? -7.313 22.028 -9.491 1.00 53.28 299 HIS A C 1
ATOM 2472 O O . HIS A 1 299 ? -7.876 21.834 -10.560 1.00 53.28 299 HIS A O 1
ATOM 2478 N N . LEU A 1 300 ? -7.795 21.529 -8.343 1.00 49.00 300 LEU A N 1
ATOM 2479 C CA . LEU A 1 300 ? -9.031 20.740 -8.245 1.00 49.00 300 LEU A CA 1
ATOM 2480 C C . LEU A 1 300 ? -10.255 21.546 -8.670 1.00 49.00 300 LEU A C 1
ATOM 2482 O O . LEU A 1 300 ? -11.154 20.981 -9.274 1.00 49.00 300 LEU A O 1
ATOM 2486 N N . PHE A 1 301 ? -10.305 22.848 -8.381 1.00 50.19 301 PHE A N 1
ATOM 2487 C CA . PHE A 1 301 ? -11.398 23.699 -8.846 1.00 50.19 301 PHE A CA 1
ATOM 2488 C C . PHE A 1 301 ? -11.422 23.778 -10.380 1.00 50.19 301 PHE A C 1
ATOM 2490 O O . PHE A 1 301 ? -12.471 23.577 -10.989 1.00 50.19 301 PHE A O 1
ATOM 2497 N N . LYS A 1 302 ? -10.256 23.961 -11.016 1.00 52.91 302 LYS A N 1
ATOM 2498 C CA . LYS A 1 302 ? -10.126 23.911 -12.483 1.00 52.91 302 LYS A CA 1
ATOM 2499 C C . LYS A 1 302 ? -10.424 22.520 -13.050 1.00 52.91 302 LYS A C 1
ATOM 2501 O O . LYS A 1 302 ? -11.093 22.408 -14.071 1.00 52.91 302 LYS A O 1
ATOM 2506 N N . LEU A 1 303 ? -9.978 21.461 -12.376 1.00 49.16 303 LEU A N 1
ATOM 2507 C CA . LEU A 1 303 ? -10.202 20.081 -12.806 1.00 49.16 303 LEU A CA 1
ATOM 2508 C C . LEU A 1 303 ? -11.662 19.657 -12.661 1.00 49.16 303 LEU A C 1
ATOM 2510 O O . LEU A 1 303 ? -12.166 18.966 -13.530 1.00 49.16 303 LEU A O 1
ATOM 2514 N N . ASN A 1 304 ? -12.357 20.080 -11.606 1.00 48.50 304 ASN A N 1
ATOM 2515 C CA . ASN A 1 304 ? -13.781 19.805 -11.420 1.00 48.50 304 ASN A CA 1
ATOM 2516 C C . ASN A 1 304 ? -14.636 20.585 -12.425 1.00 48.50 304 ASN A C 1
ATOM 2518 O O . ASN A 1 304 ? -15.631 20.052 -12.907 1.00 48.50 304 ASN A O 1
ATOM 2522 N N . PHE A 1 305 ? -14.212 21.795 -12.804 1.00 55.44 305 PHE A N 1
ATOM 2523 C CA . PHE A 1 305 ? -14.812 22.529 -13.918 1.00 55.44 305 PHE A CA 1
ATOM 2524 C C . PHE A 1 305 ? -14.642 21.769 -15.247 1.00 55.44 305 PHE A C 1
ATOM 2526 O O . PHE A 1 305 ? -15.623 21.558 -15.954 1.00 55.44 305 PHE A O 1
ATOM 2533 N N . MET A 1 306 ? -13.437 21.253 -15.533 1.00 52.25 306 MET A N 1
ATOM 2534 C CA . MET A 1 306 ? -13.186 20.432 -16.729 1.00 52.25 306 MET A CA 1
ATOM 2535 C C . MET A 1 306 ? -13.864 19.053 -16.689 1.00 52.25 306 MET A C 1
ATOM 2537 O O . MET A 1 306 ? -14.309 18.553 -17.719 1.00 52.25 306 MET A O 1
ATOM 2541 N N . LYS A 1 307 ? -13.993 18.432 -15.511 1.00 52.28 307 LYS A N 1
ATOM 2542 C CA . LYS A 1 307 ? -14.750 17.186 -15.331 1.00 52.28 307 LYS A CA 1
ATOM 2543 C C . LYS A 1 307 ? -16.230 17.410 -15.601 1.00 52.28 307 LYS A C 1
ATOM 2545 O O . LYS A 1 307 ? -16.827 16.578 -16.258 1.00 52.28 307 LYS A O 1
ATOM 2550 N N . GLY A 1 308 ? -16.809 18.534 -15.172 1.00 55.16 308 GLY A N 1
ATOM 2551 C CA . GLY A 1 308 ? -18.199 18.873 -15.491 1.00 55.16 308 GLY A CA 1
ATOM 2552 C C . GLY A 1 308 ? -18.456 18.905 -17.000 1.00 55.16 308 GLY A C 1
ATOM 2553 O O . GLY A 1 308 ? -19.413 18.300 -17.476 1.00 55.16 308 GLY A O 1
ATOM 2554 N N . THR A 1 309 ? -17.557 19.531 -17.762 1.00 59.53 309 THR A N 1
ATOM 2555 C CA . THR A 1 309 ? -17.642 19.571 -19.230 1.00 59.53 309 THR A CA 1
ATOM 2556 C C . THR A 1 309 ? -17.379 18.210 -19.878 1.00 59.53 309 THR A C 1
ATOM 2558 O O . THR A 1 309 ? -18.081 17.838 -20.814 1.00 59.53 309 THR A O 1
ATOM 2561 N N . LEU A 1 310 ? -16.430 17.428 -19.351 1.00 60.75 310 LEU A N 1
ATOM 2562 C CA . LEU A 1 310 ? -16.115 16.091 -19.861 1.00 60.75 310 LEU A CA 1
ATOM 2563 C C . LEU A 1 310 ? -17.242 15.089 -19.573 1.00 60.75 310 LEU A C 1
ATOM 2565 O O . LEU A 1 310 ? -17.565 14.284 -20.433 1.00 60.75 310 LEU A O 1
ATOM 2569 N N . THR A 1 311 ? -17.891 15.154 -18.409 1.00 59.72 311 THR A N 1
ATOM 2570 C CA . THR A 1 311 ? -19.036 14.295 -18.073 1.00 59.72 311 THR A CA 1
ATOM 2571 C C . THR A 1 311 ? -20.210 14.559 -19.012 1.00 59.72 311 THR A C 1
ATOM 2573 O O . THR A 1 311 ? -20.856 13.615 -19.449 1.00 59.72 311 THR A O 1
ATOM 2576 N N . ILE A 1 312 ? -20.460 15.820 -19.382 1.00 62.28 312 ILE A N 1
ATOM 2577 C CA . ILE A 1 312 ? -21.481 16.164 -20.384 1.00 62.28 312 ILE A CA 1
ATOM 2578 C C . ILE A 1 312 ? -21.119 15.559 -21.749 1.00 62.28 312 ILE A C 1
ATOM 2580 O O . ILE A 1 312 ? -21.979 14.968 -22.397 1.00 62.28 312 ILE A O 1
ATOM 2584 N N . LEU A 1 313 ? -19.848 15.644 -22.154 1.00 64.06 313 LEU A N 1
ATOM 2585 C CA . LEU A 1 313 ? -19.355 15.062 -23.404 1.00 64.06 313 LEU A CA 1
ATOM 2586 C C . LEU A 1 313 ? -19.464 13.528 -23.408 1.00 64.06 313 LEU A C 1
ATOM 2588 O O . LEU A 1 313 ? -19.934 12.944 -24.374 1.00 64.06 313 LEU A O 1
ATOM 2592 N N . VAL A 1 314 ? -19.087 12.871 -22.310 1.00 61.66 314 VAL A N 1
ATOM 2593 C CA . VAL A 1 314 ? -19.163 11.413 -22.156 1.00 61.66 314 VAL A CA 1
ATOM 2594 C C . VAL A 1 314 ? -20.613 10.944 -22.124 1.00 61.66 314 VAL A C 1
ATOM 2596 O O . VAL A 1 314 ? -20.923 9.957 -22.771 1.00 61.66 314 VAL A O 1
ATOM 2599 N N . VAL A 1 315 ? -21.532 11.658 -21.465 1.00 63.19 315 VAL A N 1
ATOM 2600 C CA . VAL A 1 315 ? -22.974 11.356 -21.543 1.00 63.19 315 VAL A CA 1
ATOM 2601 C C . VAL A 1 315 ? -23.483 11.498 -22.978 1.00 63.19 315 VAL A C 1
ATOM 2603 O O . VAL A 1 315 ? -24.293 10.688 -23.417 1.00 63.19 315 VAL A O 1
ATOM 2606 N N . PHE A 1 316 ? -22.978 12.474 -23.735 1.00 64.81 316 PHE A N 1
ATOM 2607 C CA . PHE A 1 316 ? -23.315 12.656 -25.146 1.00 64.81 316 PHE A CA 1
ATOM 2608 C C . PHE A 1 316 ? -22.759 11.527 -26.031 1.00 64.81 316 PHE A C 1
ATOM 2610 O O . PHE A 1 316 ? -23.467 11.003 -26.886 1.00 64.81 316 PHE A O 1
ATOM 2617 N N . ILE A 1 317 ? -21.524 11.086 -25.783 1.00 61.34 317 ILE A N 1
ATOM 2618 C CA . ILE A 1 317 ? -20.894 9.956 -26.479 1.00 61.34 317 ILE A CA 1
ATOM 2619 C C . ILE A 1 317 ? -21.570 8.635 -26.098 1.00 61.34 317 ILE A C 1
ATOM 2621 O O . ILE A 1 317 ? -21.841 7.831 -26.976 1.00 61.34 317 ILE A O 1
ATOM 2625 N N . ILE A 1 318 ? -21.914 8.420 -24.825 1.00 55.91 318 ILE A N 1
ATOM 2626 C CA . ILE A 1 318 ? -22.683 7.258 -24.357 1.00 55.91 318 ILE A CA 1
ATOM 2627 C C . ILE A 1 318 ? -24.089 7.278 -24.959 1.00 55.91 318 ILE A C 1
ATOM 2629 O O . ILE A 1 318 ? -24.585 6.234 -25.347 1.00 55.91 318 ILE A O 1
ATOM 2633 N N . PHE A 1 319 ? -24.727 8.439 -25.112 1.00 59.91 319 PHE A N 1
ATOM 2634 C CA . PHE A 1 319 ? -25.998 8.553 -25.831 1.00 59.91 319 PHE A CA 1
ATOM 2635 C C . PHE A 1 319 ? -25.863 8.146 -27.311 1.00 59.91 319 PHE A C 1
ATOM 2637 O O . PHE A 1 319 ? -26.760 7.513 -27.866 1.00 59.91 319 PHE A O 1
ATOM 2644 N N . ILE A 1 320 ? -24.727 8.448 -27.946 1.00 57.84 320 ILE A N 1
ATOM 2645 C CA . ILE A 1 320 ? -24.407 8.011 -29.315 1.00 57.84 320 ILE A CA 1
ATOM 2646 C C . ILE A 1 320 ? -24.068 6.509 -29.361 1.00 57.84 320 ILE A C 1
ATOM 2648 O O . ILE A 1 320 ? -24.523 5.807 -30.259 1.00 57.84 320 ILE A O 1
ATOM 2652 N N . ALA A 1 321 ? -23.324 5.995 -28.384 1.00 48.72 321 ALA A N 1
ATOM 2653 C CA . ALA A 1 321 ? -22.894 4.600 -28.306 1.00 48.72 321 ALA A CA 1
ATOM 2654 C C . ALA A 1 321 ? -24.011 3.653 -27.833 1.00 48.72 321 ALA A C 1
ATOM 2656 O O . ALA A 1 321 ? -24.089 2.523 -28.282 1.00 48.72 321 ALA A O 1
ATOM 2657 N N . LEU A 1 322 ? -24.958 4.097 -27.005 1.00 44.44 322 LEU A N 1
ATOM 2658 C CA . LEU A 1 322 ? -26.163 3.323 -26.673 1.00 44.44 322 LEU A CA 1
ATOM 2659 C C . LEU A 1 322 ? -27.075 3.124 -27.893 1.00 44.44 322 LEU A C 1
ATOM 2661 O O . LEU A 1 322 ? -27.896 2.210 -27.891 1.00 44.44 322 LEU A O 1
ATOM 2665 N N . ASN A 1 323 ? -26.904 3.932 -28.944 1.00 54.31 323 ASN A N 1
ATOM 2666 C CA . ASN A 1 323 ? -27.529 3.687 -30.243 1.00 54.31 323 ASN A CA 1
ATOM 2667 C C . ASN A 1 323 ? -26.746 2.688 -31.117 1.00 54.31 323 ASN A C 1
ATOM 2669 O O . ASN A 1 323 ? -27.293 2.230 -32.113 1.00 54.31 323 ASN A O 1
ATOM 2673 N N . ASN A 1 324 ? -25.517 2.308 -30.746 1.00 47.59 324 ASN A N 1
ATOM 2674 C CA . ASN A 1 324 ? -24.636 1.414 -31.503 1.00 47.59 324 ASN A CA 1
ATOM 2675 C C . ASN A 1 324 ? -23.930 0.431 -30.541 1.00 47.59 324 ASN A C 1
ATOM 2677 O O . ASN A 1 324 ? -22.873 0.727 -29.992 1.00 47.59 324 ASN A O 1
ATOM 2681 N N . GLY A 1 325 ? -24.555 -0.725 -30.287 1.00 34.53 325 GLY A N 1
ATOM 2682 C CA . GLY A 1 325 ? -24.173 -1.653 -29.208 1.00 34.53 325 GLY A CA 1
ATOM 2683 C C . GLY A 1 325 ? -22.722 -2.197 -29.250 1.00 34.53 325 GLY A C 1
ATOM 2684 O O . GLY A 1 325 ? -22.183 -2.370 -30.344 1.00 34.53 325 GLY A O 1
ATOM 2685 N N . PRO A 1 326 ? -22.101 -2.524 -28.091 1.00 42.56 326 PRO A N 1
ATOM 2686 C CA . PRO A 1 326 ? -20.683 -2.899 -28.005 1.00 42.56 326 PRO A CA 1
ATOM 2687 C C . PRO A 1 326 ? -20.434 -4.393 -27.707 1.00 42.56 326 PRO A C 1
ATOM 2689 O O . PRO A 1 326 ? -21.316 -5.079 -27.189 1.00 42.56 326 PRO A O 1
ATOM 2692 N N . GLN A 1 327 ? -19.200 -4.868 -27.949 1.00 35.12 327 GLN A N 1
ATOM 2693 C CA . GLN A 1 327 ? -18.621 -6.039 -27.265 1.00 35.12 327 GLN A CA 1
ATOM 2694 C C . GLN A 1 327 ? -17.089 -5.952 -27.076 1.00 35.12 327 GLN A C 1
ATOM 2696 O O . GLN A 1 327 ? -16.375 -5.380 -27.901 1.00 35.12 327 GLN A O 1
ATOM 2701 N N . ASP A 1 328 ? -16.655 -6.548 -25.960 1.00 38.69 328 ASP A N 1
ATOM 2702 C CA . ASP A 1 328 ? -15.403 -6.404 -25.196 1.00 38.69 328 ASP A CA 1
ATOM 2703 C C . ASP A 1 328 ? -14.118 -6.990 -25.815 1.00 38.69 328 ASP A C 1
ATOM 2705 O O . ASP A 1 328 ? -14.172 -7.912 -26.633 1.00 38.69 328 ASP A O 1
ATOM 2709 N N . VAL A 1 329 ? -12.943 -6.516 -25.352 1.00 35.88 329 VAL A N 1
ATOM 2710 C CA . VAL A 1 329 ? -11.630 -7.172 -25.554 1.00 35.88 329 VAL A CA 1
ATOM 2711 C C . VAL A 1 329 ? -10.668 -6.928 -24.372 1.00 35.88 329 VAL A C 1
ATOM 2713 O O . VAL A 1 329 ? -10.422 -5.783 -23.998 1.00 35.88 329 VAL A O 1
ATOM 2716 N N . ASP A 1 330 ? -10.066 -8.019 -23.883 1.00 37.50 330 ASP A N 1
ATOM 2717 C CA . ASP A 1 330 ? -8.983 -8.108 -22.887 1.00 37.50 330 ASP A CA 1
ATOM 2718 C C . ASP A 1 330 ? -7.577 -7.682 -23.398 1.00 37.50 330 ASP A C 1
ATOM 2720 O O . ASP A 1 330 ? -7.288 -7.627 -24.600 1.00 37.50 330 ASP A O 1
ATOM 2724 N N . GLU A 1 331 ? -6.686 -7.390 -22.441 1.00 35.34 331 GLU A N 1
ATOM 2725 C CA . GLU A 1 331 ? -5.316 -6.851 -22.565 1.00 35.34 331 GLU A CA 1
ATOM 2726 C C . GLU A 1 331 ? -4.303 -7.750 -23.311 1.00 35.34 331 GLU A C 1
ATOM 2728 O O . GLU A 1 331 ? -4.278 -8.970 -23.133 1.00 35.34 331 GLU A O 1
ATOM 2733 N N . ALA A 1 332 ? -3.385 -7.141 -24.088 1.00 38.69 332 ALA A N 1
ATOM 2734 C CA . ALA A 1 332 ? -2.343 -7.855 -24.837 1.00 38.69 332 ALA A CA 1
ATOM 2735 C C . ALA A 1 332 ? -0.891 -7.507 -24.466 1.00 38.69 332 ALA A C 1
ATOM 2737 O O . ALA A 1 332 ? -0.494 -6.375 -24.197 1.00 38.69 332 ALA A O 1
ATOM 2738 N N . THR A 1 333 ? -0.081 -8.559 -24.542 1.00 37.81 333 THR A N 1
ATOM 2739 C CA . THR A 1 333 ? 1.382 -8.611 -24.509 1.00 37.81 333 THR A CA 1
ATOM 2740 C C . THR A 1 333 ? 2.028 -8.058 -25.787 1.00 37.81 333 THR A C 1
ATOM 2742 O O . THR A 1 333 ? 1.600 -8.370 -26.899 1.00 37.81 333 THR A O 1
ATOM 2745 N N . VAL A 1 334 ? 3.112 -7.296 -25.621 1.00 42.22 334 VAL A N 1
ATOM 2746 C CA . VAL A 1 334 ? 3.957 -6.719 -26.686 1.00 42.22 334 VAL A CA 1
ATOM 2747 C C . VAL A 1 334 ? 4.715 -7.809 -27.459 1.00 42.22 334 VAL A C 1
ATOM 2749 O O . VAL A 1 334 ? 5.399 -8.626 -26.845 1.00 42.22 334 VAL A O 1
ATOM 2752 N N . VAL A 1 335 ? 4.626 -7.810 -28.796 1.00 45.12 335 VAL A N 1
ATOM 2753 C CA . VAL A 1 335 ? 5.364 -8.724 -29.691 1.00 45.12 335 VAL A CA 1
ATOM 2754 C C . VAL A 1 335 ? 6.179 -7.886 -30.680 1.00 45.12 335 VAL A C 1
ATOM 2756 O O . VAL A 1 335 ? 5.605 -7.187 -31.512 1.00 45.12 335 VAL A O 1
ATOM 2759 N N . ASP A 1 336 ? 7.512 -7.967 -30.611 1.00 47.72 336 ASP A N 1
ATOM 2760 C CA . ASP A 1 336 ? 8.420 -7.252 -31.519 1.00 47.72 336 ASP A CA 1
ATOM 2761 C C . ASP A 1 336 ? 8.330 -7.861 -32.929 1.00 47.72 336 ASP A C 1
ATOM 2763 O O . ASP A 1 336 ? 8.922 -8.892 -33.246 1.00 47.72 336 ASP A O 1
ATOM 2767 N N . THR A 1 337 ? 7.504 -7.243 -33.766 1.00 52.09 337 THR A N 1
ATOM 2768 C CA . THR A 1 337 ? 7.345 -7.567 -35.180 1.00 52.09 337 THR A CA 1
ATOM 2769 C C . THR A 1 337 ? 7.448 -6.256 -35.937 1.00 52.09 337 THR A C 1
ATOM 2771 O O . THR A 1 337 ? 6.734 -5.305 -35.620 1.00 52.09 337 THR A O 1
ATOM 2774 N N . LEU A 1 338 ? 8.328 -6.195 -36.939 1.00 58.22 338 LEU A N 1
ATOM 2775 C CA . LEU A 1 338 ? 8.263 -5.200 -38.015 1.00 58.22 338 LEU A CA 1
ATOM 2776 C C . LEU A 1 338 ? 6.987 -5.471 -38.827 1.00 58.22 338 LEU A C 1
ATOM 2778 O O . LEU A 1 338 ? 7.036 -6.000 -39.936 1.00 58.22 338 LEU A O 1
ATOM 2782 N N . ALA A 1 339 ? 5.838 -5.254 -38.197 1.00 60.03 339 ALA A N 1
ATOM 2783 C CA . ALA A 1 339 ? 4.540 -5.651 -38.701 1.00 60.03 339 ALA A CA 1
ATOM 2784 C C . ALA A 1 339 ? 4.127 -4.747 -39.870 1.00 60.03 339 ALA A C 1
ATOM 2786 O O . ALA A 1 339 ? 4.615 -3.633 -40.023 1.00 60.03 339 ALA A O 1
ATOM 2787 N N . SER A 1 340 ? 3.212 -5.230 -40.704 1.00 68.19 340 SER A N 1
ATOM 2788 C CA . SER A 1 340 ? 2.521 -4.410 -41.704 1.00 68.19 340 SER A CA 1
ATOM 2789 C C . SER A 1 340 ? 1.221 -3.883 -41.097 1.00 68.19 340 SER A C 1
ATOM 2791 O O . SER A 1 340 ? 0.515 -4.652 -40.445 1.00 68.19 340 SER A O 1
ATOM 2793 N N . ILE A 1 341 ? 0.839 -2.629 -41.374 1.00 71.38 341 ILE A N 1
ATOM 2794 C CA . ILE A 1 341 ? -0.434 -1.996 -40.964 1.00 71.38 341 ILE A CA 1
ATOM 2795 C C . ILE A 1 341 ? -1.648 -2.888 -41.307 1.00 71.38 341 ILE A C 1
ATOM 2797 O O . ILE A 1 341 ? -2.654 -2.919 -40.587 1.00 71.38 341 ILE A O 1
ATOM 2801 N N . LYS A 1 342 ? -1.567 -3.672 -42.391 1.00 68.06 342 LYS A N 1
ATOM 2802 C CA . LYS A 1 342 ? -2.631 -4.601 -42.796 1.00 68.06 342 LYS A CA 1
ATOM 2803 C C . LYS A 1 342 ? -2.735 -5.858 -41.928 1.00 68.06 342 LYS A C 1
ATOM 2805 O O . LYS A 1 342 ? -3.841 -6.374 -41.800 1.00 68.06 342 LYS A O 1
ATOM 2810 N N . GLN A 1 343 ? -1.645 -6.324 -41.320 1.00 62.81 343 GLN A N 1
ATOM 2811 C CA . GLN A 1 343 ? -1.559 -7.623 -40.631 1.00 62.81 343 GLN A CA 1
ATOM 2812 C C . GLN A 1 343 ? -1.569 -7.532 -39.093 1.00 62.81 343 GLN A C 1
ATOM 2814 O O . GLN A 1 343 ? -1.244 -8.507 -38.423 1.00 62.81 343 GLN A O 1
ATOM 2819 N N . VAL A 1 344 ? -1.926 -6.381 -38.515 1.00 64.81 344 VAL A N 1
ATOM 2820 C CA . VAL A 1 344 ? -1.834 -6.186 -37.058 1.00 64.81 344 VAL A CA 1
ATOM 2821 C C . VAL A 1 344 ? -3.039 -6.753 -36.301 1.00 64.81 344 VAL A C 1
ATOM 2823 O O . VAL A 1 344 ? -4.183 -6.384 -36.577 1.00 64.81 344 VAL A O 1
ATOM 2826 N N . ASP A 1 345 ? -2.748 -7.609 -35.318 1.00 62.44 345 ASP A N 1
ATOM 2827 C CA . ASP A 1 345 ? -3.683 -8.079 -34.290 1.00 62.44 345 ASP A CA 1
ATOM 2828 C C . ASP A 1 345 ? -4.068 -6.952 -33.320 1.00 62.44 345 ASP A C 1
ATOM 2830 O O . ASP A 1 345 ? -3.245 -6.104 -32.965 1.00 62.44 345 ASP A O 1
ATOM 2834 N N . ARG A 1 346 ? -5.314 -6.977 -32.830 1.00 61.03 346 ARG A N 1
ATOM 2835 C CA . ARG A 1 346 ? -5.808 -6.031 -31.815 1.00 61.03 346 ARG A CA 1
ATOM 2836 C C . ARG A 1 346 ? -4.937 -6.071 -30.551 1.00 61.03 346 ARG A C 1
ATOM 2838 O O . ARG A 1 346 ? -4.477 -7.134 -30.140 1.00 61.03 346 ARG A O 1
ATOM 2845 N N . ASN A 1 347 ? -4.746 -4.901 -29.940 1.00 58.97 347 ASN A N 1
ATOM 2846 C CA . ASN A 1 347 ? -4.135 -4.699 -28.620 1.00 58.97 347 ASN A CA 1
ATOM 2847 C C . ASN A 1 347 ? -2.646 -5.071 -28.470 1.00 58.97 347 ASN A C 1
ATOM 2849 O O . ASN A 1 347 ? -2.115 -4.986 -27.366 1.00 58.97 347 ASN A O 1
ATOM 2853 N N . LYS A 1 348 ? -1.926 -5.432 -29.540 1.00 73.44 348 LYS A N 1
ATOM 2854 C CA . LYS A 1 348 ? -0.470 -5.640 -29.462 1.00 73.44 348 LYS A CA 1
ATOM 2855 C C . LYS A 1 348 ? 0.281 -4.335 -29.708 1.00 73.44 348 LYS A C 1
ATOM 2857 O O . LYS A 1 348 ? -0.032 -3.589 -30.637 1.00 73.44 348 LYS A O 1
ATOM 2862 N N . VAL A 1 349 ? 1.315 -4.092 -28.904 1.00 79.56 349 VAL A N 1
ATOM 2863 C CA . VAL A 1 349 ? 2.321 -3.074 -29.225 1.00 79.56 349 VAL A CA 1
ATOM 2864 C C . VAL A 1 349 ? 3.166 -3.590 -30.386 1.00 79.56 349 VAL A C 1
ATOM 2866 O O . VAL A 1 349 ? 3.664 -4.717 -30.343 1.00 79.56 349 VAL A O 1
ATOM 2869 N N . VAL A 1 350 ? 3.301 -2.760 -31.414 1.00 83.38 350 VAL A N 1
ATOM 2870 C CA . VAL A 1 350 ? 4.000 -3.037 -32.667 1.00 83.38 350 VAL A CA 1
ATOM 2871 C C . VAL A 1 350 ? 5.037 -1.963 -32.957 1.00 83.38 350 VAL A C 1
ATOM 2873 O O . VAL A 1 350 ? 4.906 -0.815 -32.524 1.00 83.38 350 VAL A O 1
ATOM 2876 N N . ARG A 1 351 ? 6.048 -2.332 -33.746 1.00 87.50 351 ARG A N 1
ATOM 2877 C CA . ARG A 1 351 ? 7.069 -1.419 -34.254 1.00 87.50 351 ARG A CA 1
ATOM 2878 C C . ARG A 1 351 ? 6.946 -1.313 -35.772 1.00 87.50 351 ARG A C 1
ATOM 2880 O O . ARG A 1 351 ? 7.051 -2.315 -36.471 1.00 87.50 351 ARG A O 1
ATOM 2887 N N . LEU A 1 352 ? 6.720 -0.106 -36.286 1.00 87.56 352 LEU A N 1
ATOM 2888 C CA . LEU A 1 352 ? 6.421 0.146 -37.698 1.00 87.56 352 LEU A CA 1
ATOM 2889 C C . LEU A 1 352 ? 7.354 1.193 -38.299 1.00 87.56 352 LEU A C 1
ATOM 2891 O O . LEU A 1 352 ? 7.651 2.203 -37.663 1.00 87.56 352 LEU A O 1
ATOM 2895 N N . ARG A 1 353 ? 7.751 1.001 -39.559 1.00 91.38 353 ARG A N 1
ATOM 2896 C CA . ARG A 1 353 ? 8.357 2.062 -40.374 1.00 91.38 353 ARG A CA 1
ATOM 2897 C C . ARG A 1 353 ? 7.250 2.746 -41.169 1.00 91.38 353 ARG A C 1
ATOM 2899 O O . ARG A 1 353 ? 6.594 2.098 -41.973 1.00 91.38 353 ARG A O 1
ATOM 2906 N N . VAL A 1 354 ? 7.031 4.035 -40.926 1.00 91.81 354 VAL A N 1
ATOM 2907 C CA . VAL A 1 354 ? 5.889 4.782 -41.470 1.00 91.81 354 VAL A CA 1
ATOM 2908 C C . VAL A 1 354 ? 6.303 6.136 -42.024 1.00 91.81 354 VAL A C 1
ATOM 2910 O O . VAL A 1 354 ? 7.128 6.834 -41.441 1.00 91.81 354 VAL A O 1
ATOM 2913 N N . LYS A 1 355 ? 5.668 6.548 -43.118 1.00 94.12 355 LYS A N 1
ATOM 2914 C CA . LYS A 1 355 ? 5.757 7.882 -43.707 1.00 94.12 355 LYS A CA 1
ATOM 2915 C C . LYS A 1 355 ? 4.555 8.728 -43.308 1.00 94.12 355 LYS A C 1
ATOM 2917 O O . LYS A 1 355 ? 3.415 8.299 -43.477 1.00 94.12 355 LYS A O 1
ATOM 2922 N N . VAL A 1 356 ? 4.790 9.951 -42.835 1.00 94.06 356 VAL A N 1
ATOM 2923 C CA . VAL A 1 356 ? 3.707 10.896 -42.520 1.00 94.06 356 VAL A CA 1
ATOM 2924 C C . VAL A 1 356 ? 3.163 11.486 -43.819 1.00 94.06 356 VAL A C 1
ATOM 2926 O O . VAL A 1 356 ? 3.868 12.201 -44.525 1.00 94.06 356 VAL A O 1
ATOM 2929 N N . LEU A 1 357 ? 1.908 11.203 -44.149 1.00 91.38 357 LEU A N 1
ATOM 2930 C CA . LEU A 1 357 ? 1.235 11.734 -45.333 1.00 91.38 357 LEU A CA 1
ATOM 2931 C C . LEU A 1 357 ? 0.538 13.068 -45.068 1.00 91.38 357 LEU A C 1
ATOM 2933 O O . LEU A 1 357 ? 0.546 13.940 -45.931 1.00 91.38 357 LEU A O 1
ATOM 2937 N N . ASN A 1 358 ? -0.086 13.222 -43.900 1.00 93.44 358 ASN A N 1
ATOM 2938 C CA . ASN A 1 358 ? -0.844 14.423 -43.559 1.00 93.44 358 ASN A CA 1
ATOM 2939 C C . ASN A 1 358 ? -0.955 14.612 -42.039 1.00 93.44 358 ASN A C 1
ATOM 2941 O O . ASN A 1 358 ? -0.783 13.656 -41.284 1.00 93.44 358 ASN A O 1
ATOM 2945 N N . ILE A 1 359 ? -1.265 15.834 -41.601 1.00 92.00 359 ILE A N 1
ATOM 2946 C CA . ILE A 1 359 ? -1.541 16.181 -40.203 1.00 92.00 359 ILE A CA 1
ATOM 2947 C C . ILE A 1 359 ? -2.826 17.010 -40.164 1.00 92.00 359 ILE A C 1
ATOM 2949 O O . ILE A 1 359 ? -2.873 18.122 -40.687 1.00 92.00 359 ILE A O 1
ATOM 2953 N N . VAL A 1 360 ? -3.867 16.471 -39.539 1.00 89.12 360 VAL A N 1
ATOM 2954 C CA . VAL A 1 360 ? -5.180 17.107 -39.381 1.00 89.12 360 VAL A CA 1
ATOM 2955 C C . VAL A 1 360 ? -5.347 17.519 -37.924 1.00 89.12 360 VAL A C 1
ATOM 2957 O O . VAL A 1 360 ? -4.979 16.767 -37.031 1.00 89.12 360 VAL A O 1
ATOM 2960 N N . LYS A 1 361 ? -5.882 18.711 -37.659 1.00 83.56 361 LYS A N 1
ATOM 2961 C CA . LYS A 1 361 ? -6.237 19.121 -36.295 1.00 83.56 361 LYS A CA 1
ATOM 2962 C C . LYS A 1 361 ? -7.721 18.899 -36.068 1.00 83.56 361 LYS A C 1
ATOM 2964 O O . LYS A 1 361 ? -8.526 19.361 -36.872 1.00 83.56 361 LYS A O 1
ATOM 2969 N N . ASP A 1 362 ? -8.047 18.210 -34.986 1.00 77.44 362 ASP A N 1
ATOM 2970 C CA . ASP A 1 362 ? -9.422 18.042 -34.537 1.00 77.44 362 ASP A CA 1
ATOM 2971 C C . ASP A 1 362 ? -9.941 19.316 -33.844 1.00 77.44 362 ASP A C 1
ATOM 2973 O O . ASP A 1 362 ? -9.165 20.229 -33.538 1.00 77.44 362 ASP A O 1
ATOM 2977 N N . GLN A 1 363 ? -11.249 19.383 -33.593 1.00 75.38 363 GLN A N 1
ATOM 2978 C CA . GLN A 1 363 ? -11.933 20.530 -32.982 1.00 75.38 363 GLN A CA 1
ATOM 2979 C C . GLN A 1 363 ? -11.361 20.885 -31.601 1.00 75.38 363 GLN A C 1
ATOM 2981 O O . GLN A 1 363 ? -11.264 22.064 -31.260 1.00 75.38 363 GLN A O 1
ATOM 2986 N N . ASP A 1 364 ? -10.871 19.882 -30.870 1.00 75.94 364 ASP A N 1
ATOM 2987 C CA . ASP A 1 364 ? -10.242 20.037 -29.554 1.00 75.94 364 ASP A CA 1
ATOM 2988 C C . ASP A 1 364 ? -8.743 20.398 -29.632 1.00 75.94 364 ASP A C 1
ATOM 2990 O O . ASP A 1 364 ? -8.051 20.501 -28.619 1.00 75.94 364 ASP A O 1
ATOM 2994 N N . GLY A 1 365 ? -8.207 20.597 -30.842 1.00 76.56 365 GLY A N 1
ATOM 2995 C CA . GLY A 1 365 ? -6.809 20.958 -31.085 1.00 76.56 365 GLY A CA 1
ATOM 2996 C C . GLY A 1 365 ? -5.835 19.776 -31.108 1.00 76.56 365 GLY A C 1
ATOM 2997 O O . GLY A 1 365 ? -4.633 19.982 -31.312 1.00 76.56 365 GLY A O 1
ATOM 2998 N N . THR A 1 366 ? -6.324 18.544 -30.943 1.00 79.06 366 THR A N 1
ATOM 2999 C CA . THR A 1 366 ? -5.525 17.317 -31.062 1.00 79.06 366 THR A CA 1
ATOM 3000 C C . THR A 1 366 ? -5.064 17.112 -32.507 1.00 79.06 366 THR A C 1
ATOM 3002 O O . THR A 1 366 ? -5.864 17.161 -33.439 1.00 79.06 366 THR A O 1
ATOM 3005 N N . SER A 1 367 ? -3.764 16.876 -32.707 1.00 84.88 367 SER A N 1
ATOM 3006 C CA . SER A 1 367 ? -3.202 16.558 -34.025 1.00 84.88 367 SER A CA 1
ATOM 3007 C C . SER A 1 367 ? -3.354 15.068 -34.332 1.00 84.88 367 SER A C 1
ATOM 3009 O O . SER A 1 367 ? -2.779 14.233 -33.635 1.00 84.88 367 SER A O 1
ATOM 3011 N N . LEU A 1 368 ? -4.067 14.762 -35.408 1.00 89.38 368 LEU A N 1
ATOM 3012 C CA . LEU A 1 368 ? -4.206 13.446 -36.013 1.00 89.38 368 LEU A CA 1
ATOM 3013 C C . LEU A 1 368 ? -3.246 13.316 -37.201 1.00 89.38 368 LEU A C 1
ATOM 3015 O O . LEU A 1 368 ? -3.298 14.098 -38.149 1.00 89.38 368 LEU A O 1
ATOM 3019 N N . TYR A 1 369 ? -2.380 12.312 -37.171 1.00 91.94 369 TYR A N 1
ATOM 3020 C CA . TYR A 1 369 ? -1.393 12.045 -38.214 1.00 91.94 369 TYR A CA 1
ATOM 3021 C C . TYR A 1 369 ? -1.919 10.961 -39.149 1.00 91.94 369 TYR A C 1
ATOM 3023 O O . TYR A 1 369 ? -2.452 9.959 -38.692 1.00 91.94 369 TYR A O 1
ATOM 3031 N N . VAL A 1 370 ? -1.763 11.129 -40.457 1.00 91.75 370 VAL A N 1
ATOM 3032 C CA . VAL A 1 370 ? -2.046 10.071 -41.435 1.00 91.75 370 VAL A CA 1
ATOM 3033 C C . VAL A 1 370 ? -0.721 9.447 -41.835 1.00 91.75 370 VAL A C 1
ATOM 3035 O O . VAL A 1 370 ? 0.163 10.148 -42.322 1.00 91.75 370 VAL A O 1
ATOM 3038 N N . LEU A 1 371 ? -0.580 8.147 -41.617 1.00 93.00 371 LEU A N 1
ATOM 3039 C CA . LEU A 1 371 ? 0.650 7.383 -41.790 1.00 93.00 371 LEU A CA 1
ATOM 3040 C C . LEU A 1 371 ? 0.494 6.349 -42.905 1.00 93.00 371 LEU A C 1
ATOM 3042 O O . LEU A 1 371 ? -0.613 5.868 -43.145 1.00 93.00 371 LEU A O 1
ATOM 3046 N N . ASN A 1 372 ? 1.596 5.999 -43.566 1.00 91.94 372 ASN A N 1
ATOM 3047 C CA . ASN A 1 372 ? 1.655 4.970 -44.605 1.00 91.94 372 ASN A CA 1
ATOM 3048 C C . ASN A 1 372 ? 2.931 4.129 -44.464 1.00 91.94 372 ASN A C 1
ATOM 3050 O O . ASN A 1 372 ? 4.002 4.700 -44.294 1.00 91.94 372 ASN A O 1
ATOM 3054 N N . ASP A 1 373 ? 2.818 2.805 -44.535 1.00 90.38 373 ASP A N 1
ATOM 3055 C CA . ASP A 1 373 ? 3.936 1.846 -44.472 1.00 90.38 373 ASP A CA 1
ATOM 3056 C C . ASP A 1 373 ? 4.152 1.079 -45.795 1.00 90.38 373 ASP A C 1
ATOM 3058 O O . ASP A 1 373 ? 4.666 -0.035 -45.800 1.00 90.38 373 ASP A O 1
ATOM 3062 N N . ASP A 1 374 ? 3.667 1.631 -46.909 1.00 86.81 374 ASP A N 1
ATOM 3063 C CA . ASP A 1 374 ? 3.559 1.039 -48.252 1.00 86.81 374 ASP A CA 1
ATOM 3064 C C . ASP A 1 374 ? 2.573 -0.131 -48.375 1.00 86.81 374 ASP A C 1
ATOM 3066 O O . ASP A 1 374 ? 2.130 -0.470 -49.477 1.00 86.81 374 ASP A O 1
ATOM 3070 N N . THR A 1 375 ? 2.150 -0.722 -47.258 1.00 84.94 375 THR A N 1
ATOM 3071 C CA . THR A 1 375 ? 1.142 -1.782 -47.249 1.00 84.94 375 THR A CA 1
ATOM 3072 C C . THR A 1 375 ? -0.264 -1.227 -47.058 1.00 84.94 375 THR A C 1
ATOM 3074 O O . THR A 1 375 ? -1.213 -1.781 -47.619 1.00 84.94 375 THR A O 1
ATOM 3077 N N . GLY A 1 376 ? -0.421 -0.123 -46.328 1.00 86.06 376 GLY A N 1
ATOM 3078 C CA . GLY A 1 376 ? -1.694 0.553 -46.105 1.00 86.06 376 GLY A CA 1
ATOM 3079 C C . GLY A 1 376 ? -1.536 1.903 -45.413 1.00 86.06 376 GLY A C 1
ATOM 3080 O O . GLY A 1 376 ? -0.431 2.357 -45.132 1.00 86.06 376 GLY A O 1
ATOM 3081 N N . THR A 1 377 ? -2.666 2.551 -45.139 1.00 88.25 377 THR A N 1
ATOM 3082 C CA . THR A 1 377 ? -2.708 3.809 -44.391 1.00 88.25 377 THR A CA 1
ATOM 3083 C C . THR A 1 377 ? -3.388 3.624 -43.042 1.00 88.25 377 THR A C 1
ATOM 3085 O O . THR A 1 377 ? -4.288 2.797 -42.895 1.00 88.25 377 THR A O 1
ATOM 3088 N N . ALA A 1 378 ? -2.959 4.404 -42.054 1.00 88.19 378 ALA A N 1
ATOM 3089 C CA . ALA A 1 378 ? -3.581 4.456 -40.737 1.00 88.19 378 ALA A CA 1
ATOM 3090 C C . ALA A 1 378 ? -3.587 5.888 -40.203 1.00 88.19 378 ALA A C 1
ATOM 3092 O O . ALA A 1 378 ? -2.677 6.671 -40.479 1.00 88.19 378 ALA A O 1
ATOM 3093 N N . SER A 1 379 ? -4.603 6.223 -39.416 1.00 90.12 379 SER A N 1
ATOM 3094 C CA . SER A 1 379 ? -4.597 7.449 -38.622 1.00 90.12 379 SER A CA 1
ATOM 3095 C C . SER A 1 379 ? -3.834 7.208 -37.323 1.00 90.12 379 SER A C 1
ATOM 3097 O O . SER A 1 379 ? -3.822 6.089 -36.826 1.00 90.12 379 SER A O 1
ATOM 3099 N N . ALA A 1 380 ? -3.197 8.225 -36.755 1.00 89.94 380 ALA A N 1
ATOM 3100 C CA . ALA A 1 380 ? -2.389 8.071 -35.558 1.00 89.94 380 ALA A CA 1
ATOM 3101 C C . ALA A 1 380 ? -2.456 9.278 -34.630 1.00 89.94 380 ALA A C 1
ATOM 3103 O O . ALA A 1 380 ? -2.558 10.422 -35.076 1.00 89.94 380 ALA A O 1
ATOM 3104 N N . ILE A 1 381 ? -2.359 9.004 -33.334 1.00 89.56 381 ILE A N 1
ATOM 3105 C CA . ILE A 1 381 ? -2.239 10.000 -32.269 1.00 89.56 381 ILE A CA 1
ATOM 3106 C C . ILE A 1 381 ? -0.931 9.728 -31.532 1.00 89.56 381 ILE A C 1
ATOM 3108 O O . ILE A 1 381 ? -0.525 8.579 -31.367 1.00 89.56 381 ILE A O 1
ATOM 3112 N N . LEU A 1 382 ? -0.259 10.794 -31.114 1.00 88.44 382 LEU A N 1
ATOM 3113 C CA . LEU A 1 382 ? 0.977 10.703 -30.346 1.00 88.44 382 LEU A CA 1
ATOM 3114 C C . LEU A 1 382 ? 0.678 10.776 -28.853 1.00 88.44 382 LEU A C 1
ATOM 3116 O O . LEU A 1 382 ? -0.165 11.576 -28.444 1.00 88.44 382 LEU A O 1
ATOM 3120 N N . SER A 1 383 ? 1.430 10.016 -28.061 1.00 85.75 383 SER A N 1
ATOM 3121 C CA . SER A 1 383 ? 1.541 10.250 -26.622 1.00 85.75 383 SER A CA 1
ATOM 3122 C C . SER A 1 383 ? 2.027 11.676 -26.339 1.00 85.75 383 SER A C 1
ATOM 3124 O O . SER A 1 383 ? 2.813 12.238 -27.108 1.00 85.75 383 SER A O 1
ATOM 3126 N N . ASP A 1 384 ? 1.589 12.250 -25.218 1.00 80.94 384 ASP A N 1
ATOM 3127 C CA . ASP A 1 384 ? 1.944 13.614 -24.803 1.00 80.94 384 ASP A CA 1
ATOM 3128 C C . ASP A 1 384 ? 3.454 13.803 -24.579 1.00 80.94 384 ASP A C 1
ATOM 3130 O O . ASP A 1 384 ? 3.962 14.919 -24.695 1.00 80.94 384 ASP A O 1
ATOM 3134 N N . ASP A 1 385 ? 4.180 12.709 -24.336 1.00 78.69 385 ASP A N 1
ATOM 3135 C CA . ASP A 1 385 ? 5.632 12.702 -24.142 1.00 78.69 385 ASP A CA 1
ATOM 3136 C C . ASP A 1 385 ? 6.428 12.833 -25.457 1.00 78.69 385 ASP A C 1
ATOM 3138 O O . ASP A 1 385 ? 7.637 13.073 -25.435 1.00 78.69 385 ASP A O 1
ATOM 3142 N N . ILE A 1 386 ? 5.775 12.688 -26.618 1.00 84.44 386 ILE A N 1
ATOM 3143 C CA . ILE A 1 386 ? 6.415 12.833 -27.931 1.00 84.44 386 ILE A CA 1
ATOM 3144 C C . ILE A 1 386 ? 6.295 14.280 -28.396 1.00 84.44 386 ILE A C 1
ATOM 3146 O O . ILE A 1 386 ? 5.202 14.838 -28.537 1.00 84.44 386 ILE A O 1
ATOM 3150 N N . ASN A 1 387 ? 7.432 14.891 -28.725 1.00 82.50 387 ASN A N 1
ATOM 3151 C CA . ASN A 1 387 ? 7.437 16.249 -29.237 1.00 82.50 387 ASN A CA 1
ATOM 3152 C C . ASN A 1 387 ? 6.814 16.306 -30.645 1.00 82.50 387 ASN A C 1
ATOM 3154 O O . ASN A 1 387 ? 7.420 15.902 -31.636 1.00 82.50 387 ASN A O 1
ATOM 3158 N N . LYS A 1 388 ? 5.600 16.866 -30.734 1.00 75.44 388 LYS A N 1
ATOM 3159 C CA . LYS A 1 388 ? 4.791 16.970 -31.964 1.00 75.44 388 LYS A CA 1
ATOM 3160 C C . LYS A 1 388 ? 5.514 17.673 -33.123 1.00 75.44 388 LYS A C 1
ATOM 3162 O O . LYS A 1 388 ? 5.167 17.435 -34.275 1.00 75.44 388 LYS A O 1
ATOM 3167 N N . SER A 1 389 ? 6.518 18.513 -32.853 1.00 76.81 389 SER A N 1
ATOM 3168 C CA . SER A 1 389 ? 7.306 19.172 -33.906 1.00 76.81 389 SER A CA 1
ATOM 3169 C C . SER A 1 389 ? 8.289 18.243 -34.632 1.00 76.81 389 SER A C 1
ATOM 3171 O O . SER A 1 389 ? 8.842 18.639 -35.656 1.00 76.81 389 SER A O 1
ATOM 3173 N N . GLN A 1 390 ? 8.506 17.020 -34.134 1.00 77.44 390 GLN A N 1
ATOM 3174 C CA . GLN A 1 390 ? 9.461 16.065 -34.707 1.00 77.44 390 GLN A CA 1
ATOM 3175 C C . GLN A 1 390 ? 8.913 15.299 -35.920 1.00 77.44 390 GLN A C 1
ATOM 3177 O O . GLN A 1 390 ? 9.704 14.826 -36.736 1.00 77.44 390 GLN A O 1
ATOM 3182 N N . LEU A 1 391 ? 7.587 15.197 -36.073 1.00 83.75 391 LEU A N 1
ATOM 3183 C CA . LEU A 1 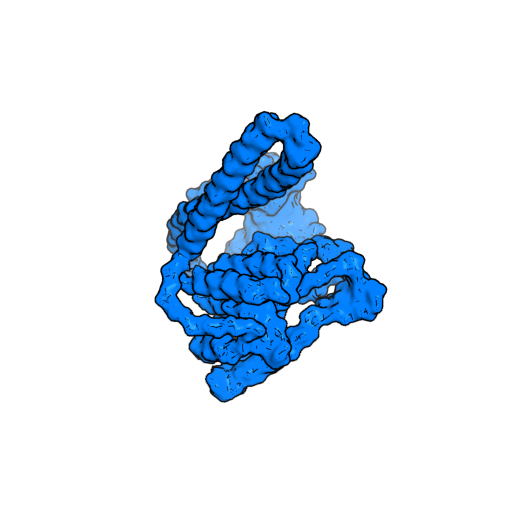391 ? 6.939 14.503 -37.190 1.00 83.75 391 LEU A CA 1
ATOM 3184 C C . LEU A 1 391 ? 6.579 15.483 -38.308 1.00 83.75 391 LEU A C 1
ATOM 3186 O O . LEU A 1 391 ? 5.692 16.323 -38.167 1.00 83.75 391 LEU A O 1
ATOM 3190 N N . LEU A 1 392 ? 7.265 15.351 -39.441 1.00 89.81 392 LEU A N 1
ATOM 3191 C CA . LEU A 1 392 ? 7.100 16.200 -40.615 1.00 89.81 392 LEU A CA 1
ATOM 3192 C C . LEU A 1 392 ? 6.447 15.422 -41.757 1.00 89.81 392 LEU A C 1
ATOM 3194 O O . LEU A 1 392 ? 6.814 14.281 -42.041 1.00 89.81 392 LEU A O 1
ATOM 3198 N N . ILE A 1 393 ? 5.516 16.075 -42.457 1.00 93.25 393 ILE A N 1
ATOM 3199 C CA . ILE A 1 393 ? 4.879 15.522 -43.657 1.00 93.25 393 ILE A CA 1
ATOM 3200 C C . ILE A 1 393 ? 5.956 15.167 -44.694 1.00 93.25 393 ILE A C 1
ATOM 3202 O O . ILE A 1 393 ? 6.861 15.951 -44.979 1.00 93.25 393 ILE A O 1
ATOM 3206 N N . GLY A 1 394 ? 5.855 13.966 -45.258 1.00 90.81 394 GLY A N 1
ATOM 3207 C CA . GLY A 1 394 ? 6.762 13.419 -46.262 1.00 90.81 394 GLY A CA 1
ATOM 3208 C C . GLY A 1 394 ? 8.002 12.717 -45.704 1.00 90.81 394 GLY A C 1
ATOM 3209 O O . GLY A 1 394 ? 8.761 12.163 -46.500 1.00 90.81 394 GLY A O 1
ATOM 3210 N N . LYS A 1 395 ? 8.216 12.710 -44.381 1.00 92.88 395 LYS A N 1
ATOM 3211 C CA . LYS A 1 395 ? 9.332 12.005 -43.730 1.00 92.88 395 LYS A CA 1
ATOM 3212 C C . LYS A 1 395 ? 8.911 10.635 -43.205 1.00 92.88 395 LYS A C 1
ATOM 3214 O O . LYS A 1 395 ? 7.747 10.425 -42.862 1.00 92.88 395 LYS A O 1
ATOM 3219 N N . GLU A 1 396 ? 9.879 9.725 -43.173 1.00 91.62 396 GLU A N 1
ATOM 3220 C CA . GLU A 1 396 ? 9.743 8.377 -42.623 1.00 91.62 396 GLU A CA 1
ATOM 3221 C C . GLU A 1 396 ? 10.304 8.303 -41.207 1.00 91.62 396 GLU A C 1
ATOM 3223 O O . GLU A 1 396 ? 11.331 8.911 -40.910 1.00 91.62 396 GLU A O 1
ATOM 3228 N N . TYR A 1 397 ? 9.632 7.529 -40.363 1.00 91.75 397 TYR A N 1
ATOM 3229 C CA . TYR A 1 397 ? 9.960 7.338 -38.959 1.00 91.75 397 TYR A CA 1
ATOM 3230 C C . TYR A 1 397 ? 9.800 5.870 -38.583 1.00 91.75 397 TYR A C 1
ATOM 3232 O O . TYR A 1 397 ? 8.916 5.182 -39.098 1.00 91.75 397 TYR A O 1
ATOM 3240 N N . LEU A 1 398 ? 10.638 5.403 -37.660 1.00 91.25 398 LEU A N 1
ATOM 3241 C CA . LEU A 1 398 ? 10.415 4.148 -36.959 1.00 91.25 398 LEU A CA 1
ATOM 3242 C C . LEU A 1 398 ? 9.637 4.462 -35.679 1.00 91.25 398 LEU A C 1
ATOM 3244 O O . LEU A 1 398 ? 10.094 5.232 -34.836 1.00 91.25 398 LEU A O 1
ATOM 3248 N N . VAL A 1 399 ? 8.437 3.910 -35.557 1.00 90.06 399 VAL A N 1
ATOM 3249 C CA . VAL A 1 399 ? 7.504 4.223 -34.472 1.00 90.06 399 VAL A CA 1
ATOM 3250 C C . VAL A 1 399 ? 7.130 2.959 -33.719 1.00 90.06 399 VAL A C 1
ATOM 3252 O O . VAL A 1 399 ? 6.998 1.892 -34.315 1.00 90.06 399 VAL A O 1
ATOM 3255 N N . GLU A 1 400 ? 6.949 3.079 -32.412 1.00 89.62 400 GLU A N 1
ATOM 3256 C CA . GLU A 1 400 ? 6.411 2.025 -31.557 1.00 89.62 400 GLU A CA 1
ATOM 3257 C C . GLU A 1 400 ? 5.074 2.493 -30.986 1.00 89.62 400 GLU A C 1
ATOM 3259 O O . GLU A 1 400 ? 4.937 3.638 -30.541 1.00 89.62 400 GLU A O 1
ATOM 3264 N N . GLY A 1 401 ? 4.063 1.635 -31.057 1.00 88.69 401 GLY A N 1
ATOM 3265 C CA . GLY A 1 401 ? 2.707 2.008 -30.682 1.00 88.69 401 GLY A CA 1
ATOM 3266 C C . GLY A 1 401 ? 1.734 0.844 -30.715 1.00 88.69 401 GLY A C 1
ATOM 3267 O O . GLY A 1 401 ? 2.096 -0.273 -31.066 1.00 88.69 401 GLY A O 1
ATOM 3268 N N . MET A 1 402 ? 0.486 1.103 -30.350 1.00 88.00 402 MET A N 1
ATOM 3269 C CA . MET A 1 402 ? -0.575 0.097 -30.305 1.00 88.00 402 MET A CA 1
ATOM 3270 C C . MET A 1 402 ? -1.730 0.515 -31.209 1.00 88.00 402 MET A C 1
ATOM 3272 O O . MET A 1 402 ? -2.135 1.678 -31.201 1.00 88.00 402 MET A O 1
ATOM 3276 N N . PHE A 1 403 ? -2.269 -0.422 -31.990 1.00 84.06 403 PHE A N 1
ATOM 3277 C CA . PHE A 1 403 ? -3.479 -0.163 -32.766 1.00 84.06 403 PHE A CA 1
ATOM 3278 C C . PHE A 1 403 ? -4.718 -0.267 -31.889 1.00 84.06 403 PHE A C 1
ATOM 3280 O O . PHE A 1 403 ? -4.976 -1.298 -31.271 1.00 84.06 403 PHE A O 1
ATOM 3287 N N . ILE A 1 404 ? -5.511 0.792 -31.923 1.00 80.69 404 ILE A N 1
ATOM 3288 C CA . ILE A 1 404 ? -6.871 0.859 -31.419 1.00 80.69 404 ILE A CA 1
ATOM 3289 C C . ILE A 1 404 ? -7.775 0.680 -32.640 1.00 80.69 404 ILE A C 1
ATOM 3291 O O . ILE A 1 404 ? -7.677 1.428 -33.616 1.00 80.69 404 ILE A O 1
ATOM 3295 N N . ILE A 1 405 ? -8.606 -0.361 -32.625 1.00 76.62 405 ILE A N 1
ATOM 3296 C CA . ILE A 1 405 ? -9.575 -0.622 -33.692 1.00 76.62 405 ILE A CA 1
ATOM 3297 C C . ILE A 1 405 ? -10.956 -0.270 -33.154 1.00 76.62 405 ILE A C 1
ATOM 3299 O O . ILE A 1 405 ? -11.429 -0.931 -32.234 1.00 76.62 405 ILE A O 1
ATOM 3303 N N . GLN A 1 406 ? -11.588 0.744 -33.737 1.00 69.31 406 GLN A N 1
ATOM 3304 C CA . GLN A 1 406 ? -12.926 1.202 -33.367 1.00 69.31 406 GLN A CA 1
ATOM 3305 C C . GLN A 1 406 ? -13.764 1.349 -34.640 1.00 69.31 406 GLN A C 1
ATOM 3307 O O . GLN A 1 406 ? -13.338 2.035 -35.567 1.00 69.31 406 GLN A O 1
ATOM 3312 N N . ASP A 1 407 ? -14.922 0.688 -34.703 1.00 70.12 407 ASP A N 1
ATOM 3313 C CA . ASP A 1 407 ? -15.884 0.789 -35.815 1.00 70.12 407 ASP A CA 1
ATOM 3314 C C . ASP A 1 407 ? -15.239 0.640 -37.212 1.00 70.12 407 ASP A C 1
ATOM 3316 O O . ASP A 1 407 ? -15.361 1.505 -38.075 1.00 70.12 407 ASP A O 1
ATOM 3320 N N . ASP A 1 408 ? -14.467 -0.438 -37.410 1.00 70.00 408 ASP A N 1
ATOM 3321 C CA . ASP A 1 408 ? -13.673 -0.753 -38.618 1.00 70.00 408 ASP A CA 1
ATOM 3322 C C . ASP A 1 408 ? -12.553 0.242 -38.983 1.00 70.00 408 ASP A C 1
ATOM 3324 O O . ASP A 1 408 ? -11.768 -0.003 -39.907 1.00 70.00 408 ASP A O 1
ATOM 3328 N N . SER A 1 409 ? -12.393 1.321 -38.217 1.00 72.06 409 SER A N 1
ATOM 3329 C CA . SER A 1 409 ? -11.274 2.248 -38.344 1.00 72.06 409 SER A CA 1
ATOM 3330 C C . SER A 1 409 ? -10.078 1.783 -37.505 1.00 72.06 409 SER A C 1
ATOM 3332 O O . SER A 1 409 ? -10.218 1.334 -36.365 1.00 72.06 409 SER A O 1
ATOM 3334 N N . LYS A 1 410 ? -8.874 1.855 -38.087 1.00 77.31 410 LYS A N 1
ATOM 3335 C CA . LYS A 1 410 ? -7.612 1.533 -37.407 1.00 77.31 410 LYS A CA 1
ATOM 3336 C C . LYS A 1 410 ? -6.879 2.822 -37.062 1.00 77.31 410 LYS A C 1
ATOM 3338 O O . LYS A 1 410 ? -6.435 3.539 -37.964 1.00 77.31 410 LYS A O 1
ATOM 3343 N N . GLN A 1 411 ? -6.708 3.076 -35.770 1.00 87.62 411 GLN A N 1
ATOM 3344 C CA . GLN A 1 411 ? -5.935 4.202 -35.269 1.00 87.62 411 GLN A CA 1
ATOM 3345 C C . GLN A 1 411 ? -4.714 3.711 -34.490 1.00 87.62 411 GLN A C 1
ATOM 3347 O O . GLN A 1 411 ? -4.829 2.883 -33.596 1.00 87.62 411 GLN A O 1
ATOM 3352 N N . LEU A 1 412 ? -3.528 4.207 -34.820 1.00 88.88 412 LEU A N 1
ATOM 3353 C CA . LEU A 1 412 ? -2.288 3.885 -34.125 1.00 88.88 412 LEU A CA 1
ATOM 3354 C C . LEU A 1 412 ? -2.025 4.907 -33.016 1.00 88.88 412 LEU A C 1
ATOM 3356 O O . LEU A 1 412 ? -1.828 6.091 -33.287 1.00 88.88 412 LEU A O 1
ATOM 3360 N N . PHE A 1 413 ? -1.961 4.458 -31.768 1.00 91.50 413 PHE A N 1
ATOM 3361 C CA . PHE A 1 413 ? -1.449 5.273 -30.673 1.00 91.50 413 PHE A CA 1
ATOM 3362 C C . PHE A 1 413 ? 0.065 5.083 -30.565 1.00 91.50 413 PHE A C 1
ATOM 3364 O O . PHE A 1 413 ? 0.532 4.013 -30.174 1.00 91.50 413 PHE A O 1
ATOM 3371 N N . ILE A 1 414 ? 0.837 6.101 -30.944 1.00 90.81 414 ILE A N 1
ATOM 3372 C CA . ILE A 1 414 ? 2.302 6.055 -30.919 1.00 90.81 414 ILE A CA 1
ATOM 3373 C C . ILE A 1 414 ? 2.781 6.435 -29.520 1.00 90.81 414 ILE A C 1
ATOM 3375 O O . ILE A 1 414 ? 2.601 7.571 -29.078 1.00 90.81 414 ILE A O 1
ATOM 3379 N N . SER A 1 415 ? 3.433 5.491 -28.847 1.00 90.19 415 SER A N 1
ATOM 3380 C CA . SER A 1 415 ? 4.038 5.691 -27.531 1.00 90.19 415 SER A CA 1
ATOM 3381 C C . SER A 1 415 ? 5.499 6.127 -27.621 1.00 90.19 415 SER A C 1
ATOM 3383 O O . SER A 1 415 ? 5.990 6.779 -26.701 1.00 90.19 415 SER A O 1
ATOM 3385 N N . ARG A 1 416 ? 6.198 5.816 -28.726 1.00 90.38 416 ARG A N 1
ATOM 3386 C CA . ARG A 1 416 ? 7.616 6.163 -28.893 1.00 90.38 416 ARG A CA 1
ATOM 3387 C C . ARG A 1 416 ? 8.026 6.368 -30.354 1.00 90.38 416 ARG A C 1
ATOM 3389 O O . ARG A 1 416 ? 7.602 5.628 -31.238 1.00 90.38 416 ARG A O 1
ATOM 3396 N N . LEU A 1 417 ? 8.916 7.336 -30.589 1.00 88.25 417 LEU A N 1
ATOM 3397 C CA . LEU A 1 417 ? 9.722 7.438 -31.811 1.00 88.25 417 LEU A CA 1
ATOM 3398 C C . LEU A 1 417 ? 11.088 6.794 -31.554 1.00 88.25 417 LEU A C 1
ATOM 3400 O O . LEU A 1 417 ? 11.703 7.050 -30.518 1.00 88.25 417 LEU A O 1
ATOM 3404 N N . ILE A 1 418 ? 11.541 5.947 -32.470 1.00 83.62 418 ILE A N 1
ATOM 3405 C CA . ILE A 1 418 ? 12.841 5.281 -32.397 1.00 83.62 418 ILE A CA 1
ATOM 3406 C C . ILE A 1 418 ? 13.762 5.989 -33.390 1.00 83.62 418 ILE A C 1
ATOM 3408 O O . ILE A 1 418 ? 13.448 6.040 -34.581 1.00 83.62 418 ILE A O 1
ATOM 3412 N N . GLU A 1 419 ? 14.839 6.579 -32.869 1.00 67.50 419 GLU A N 1
ATOM 3413 C CA . GLU A 1 419 ? 15.860 7.291 -33.654 1.00 67.50 419 GLU A CA 1
ATOM 3414 C C . GLU A 1 419 ? 16.705 6.357 -34.526 1.00 67.50 419 GLU A C 1
ATOM 3416 O O . GLU A 1 419 ? 17.049 5.243 -34.058 1.00 67.50 419 GLU A O 1
#

Sequence (419 aa):
MKTIKNRQIYEESIKLAKHKTSCRQITTEQKILNQLIMIDDEELMILCHPVINKQELEFILYSPNFGIRIIKIHSINFEHVLGVCLNGLIELENNKIYKPSDHIRGVKKELSKLLETEDFSLSGIPIETLVIFPNVLKEQIETNYLNDWSYKSKSMFYEHHLFDSDLLLPSILKSKLYRTDENVSITSLQHEHIKKLLDSLELGHKFIHLPKQQKTSKQVVEDELVELEKRCYKERTSQQLLTKEIEEANTCTSTDAGQERLITFESKKRQGSNHLDDLVREHRYFSNVLQRIKRNKEHLFKLNFMKGTLTILVVFIIFIALNNGPQDVDEATVVDTLASIKQVDRNKVVRLRVKVLNIVKDQDGTSLYVLNDDTGTASAILSDDINKSQLLIGKEYLVEGMFIIQDDSKQLFISRLIE

Secondary structure (DSSP, 8-state):
--HHHHHHHHHHHHHHHTTTS-HHHHHHHHHHHHHHHTS--SS-EEEESEEETTEE-SEEEEETTTEEEEEEE----GGGEEEE-TTS-EEETTSPEE-TTHHHHHHHHHHHHHHTSTTT--TT--EEEEEEETT--HHHHHHHH-TTS-HHHHHHHHHHEEETTGGG-HHHHHHHHS---TT----SS-HHHHHHHHHHSEESS--------PPPHHHHHHHHHHHHHHHHHHHHHHHHHHHHHHHHHHTTTTSHHHHHHHHHHHHHHHHHHHHHHHHHHHHHHHHHHHHHHHHHHHHHHHHHHHHHHHHHHHHHHHHHHTTS-------------B--GGGPPTT-EEEEEEEEEEEEE-TTSPEEEEEE-SS-EEEEEE-TTS-GGG--TT-EEEEEEEEEEETTEEEEEEEEEE-

pLDDT: mean 74.94, std 15.95, range [30.8, 94.12]

Radius of gyration: 29.49 Å; chains: 1; bounding box: 68×61×85 Å